Protein AF-A0A8H5W4U5-F1 (afdb_monomer)

Foldseek 3Di:
DDDDDPQPADDWLAEEFEPLQWFLNVLLVVVCVVVVHAYEYEYCDDRDDDPDDPHHYDHALQLDLVSLLVVLVVCCVPRNAGQEYELDDAAFDLAAPVGDDPVNLSSRLSNLAVSLVSNCVSHVVVCLVVLGHEYEYEAAVLLVFPDGSGPSVSVSSVNNVVVQVVVCCCCVPPSVSLNYYYAYEHAYAEPIPNCVVVVVVVVDDWHHYSNQSSVVVVCVVPDSDSDPDDDRYHYDDIPDDDDDGDDDDPDLQQDQLQVCLVPPLDRDPAAYQDQNHLYHAAAFDDDPFWFWDDALAPDTDTHRFARHAHAGCGPPQSPQWLFADDCFFGDGPRDTDRPRVGGHGDTDGFHWGAGSVLCNQAVHPVLLCCLQPVDDAPVVNVCQQCDHHHDPHRHNQLSVLCNRPYPPSRRPRSSVSRVCSSNNVSNVVQSLQSSCVVPVVQCQVDFVGVFWDAPDDVCPDPPGDIDTQQDWDAPPPVPPGDTDRNSQVRDQVGRPHNDHDD

Mean predicted aligned error: 16.46 Å

Secondary structure (DSSP, 8-state):
-PPPPTTSPPPP--EEEETTTSHHHHHHHHHHHTTT--EEEEESS-----TT----EEE--TT-HHHHHHHHHHHHHHH---SEEEE---------TTT--HHHHHHHHIIIIIHHHHHHHHHHHHHHHTT-EEEEEE--GGGT-PPTT-HHHHHHHHHHHHHHHHHHHIIIIIS--TTEEEEEEEE-SBSSGGGHHHHHTT-----B-HHHHHHHHHHHHH------SS--EEEE------SS------------GGGGGGS-GGG-SSSSSSTTSS----SB----SPEEE-SSSSS-EEE---S-BSB--STTTTT-EE-S--SSEEETTTEEE-TT-TTS---EE-B----HHHHHHHSSHHHHHHHHHS--SHHHHHHHHH--TT-S---HHHHHHHHH-SBBTTBTTTGGGSTHHHHHHHHHHHHHHHHHHTSHIIIII-TTTS--SBSSGGG-SSS--B--TT-EE--TTTTTT--EEGGGGS-TTSTT------

InterPro domains:
  IPR002227 Tyrosinase copper-binding domain [PF00264] (256-437)
  IPR002347 Short-chain dehydrogenase/reductase SDR [PF00106] (14-198)
  IPR002347 Short-chain dehydrogenase/reductase SDR [PR00080] (80-91)
  IPR002347 Short-chain dehydrogenase/reductase SDR [PR00080] (133-141)
  IPR002347 Short-chain dehydrogenase/reductase SDR [PR00080] (153-172)
  IPR002347 Short-chain dehydrogenase/reductase SDR [PR00081] (14-31)
  IPR002347 Short-chain dehydrogenase/reductase SDR [PR00081] (80-91)
  IPR002347 Short-chain dehydrogenase/reductase SDR [PR00081] (127-143)
  IPR002347 Short-chain dehydrogenase/reductase SDR [PR00081] (153-172)
  IPR002347 Short-chain dehydrogenase/reductase SDR [PR00081] (178-195)
  IPR002347 Short-chain dehydrogenase/reductase SDR [PR00081] (203-223)
  IPR008922 Di-copper centre-containing domain superfamily [G3DSA:1.10.1280.10] (242-501)
  IPR008922 Di-copper centre-containing domain superfamily [SSF48056] (304-502)
  IPR036291 NAD(P)-binding domain superfamily [SSF51735] (15-225)

Radius of gyration: 28.15 Å; Cα contacts (8 Å, |Δi|>4): 932; chains: 1; bounding box: 60×48×85 Å

Nearest PDB structures (foldseek):
  4j3q-assembly1_B  TM=9.671E-01  e=1.160E-21  Aspergillus oryzae
  4j3r-assembly1_A  TM=9.581E-01  e=2.632E-21  Aspergillus oryzae
  8g93-assembly1_A  TM=8.991E-01  e=1.555E-18  Canis lupus familiaris
  9av5-assembly1_A  TM=8.736E-01  e=3.530E-18  Homo sapiens
  3s55-assembly2_F  TM=8.226E-01  e=2.390E-16  Mycobacteroides abscessus ATCC 19977

Solvent-accessible surface area (backbone atoms only — not comparable to full-atom values): 27359 Å² total; per-residue (Å²): 133,85,77,83,73,94,50,86,62,82,80,73,69,26,33,40,30,28,33,26,40,43,46,42,27,32,36,34,49,54,57,38,48,76,67,75,40,48,47,36,31,35,19,74,55,80,55,78,87,59,96,86,74,88,61,52,72,45,79,39,56,54,66,36,69,66,51,48,54,55,50,50,51,49,44,37,72,78,71,42,77,56,32,26,41,33,44,49,41,69,69,76,83,72,43,42,88,89,68,56,48,72,67,58,51,50,44,41,40,24,32,42,31,49,31,52,52,55,55,42,68,73,47,44,64,60,15,48,75,66,35,40,28,34,43,35,39,56,49,27,42,34,41,81,55,60,45,84,30,29,58,70,49,15,52,27,22,32,51,37,47,55,49,52,55,51,51,54,50,40,31,53,74,70,67,68,13,77,51,38,43,68,36,43,31,25,43,47,58,50,72,26,78,88,44,44,70,50,60,75,65,65,78,66,92,60,56,36,56,27,60,60,57,16,49,52,50,51,49,63,75,71,53,57,72,80,66,93,69,94,74,52,69,46,75,50,85,34,81,77,83,89,85,78,77,88,86,88,72,101,58,85,57,47,50,72,54,53,63,43,71,82,33,52,58,84,67,32,81,50,34,24,74,44,77,87,19,79,18,41,54,11,41,68,49,96,70,91,52,42,31,50,48,68,54,56,34,92,52,72,44,79,42,77,62,47,82,10,49,28,48,29,75,35,42,67,56,39,78,46,66,32,42,55,20,42,62,55,25,53,37,70,58,69,40,71,42,53,82,25,65,45,86,39,90,39,77,39,66,42,21,15,18,56,32,58,68,40,30,63,75,26,32,26,63,65,50,54,46,44,49,53,69,74,36,92,50,49,53,53,34,56,34,49,37,57,19,38,76,73,31,81,52,38,16,44,53,54,21,53,38,47,20,38,17,37,40,29,30,32,12,82,87,43,27,78,65,27,81,62,40,60,27,47,50,40,27,51,50,43,53,50,50,56,43,24,69,76,45,40,64,54,43,40,66,28,75,83,48,39,47,60,51,53,72,26,79,90,54,74,43,85,70,85,43,68,45,48,42,75,46,71,43,69,63,48,86,81,47,81,72,50,76,40,40,42,53,49,67,52,39,49,71,36,79,91,34,80,58,84,81,136

Organism: NCBI:txid1567544

pLDDT: mean 80.92, std 17.39, range [21.36, 98.69]

Sequence (502 aa):
MATPSTDGIPPLNFVVVTGGSSGIGAKIVQMLEAKNIKVIILDINPPPVKNGTRTPFYKVDLSDADAIASVAERIRSDHGHPTALVNNAGIAHGETILSVTPEKLQRLVSVNLEAPFLLTQQFLPDMIKNNHGHIVNIASLASFLTQAANVDYGATKVGLLAFHEGLKQELRHIYNAPGVRATVIHPTWVNTPMIEPILKAGTLGRYVEPKDVAGAVVRQLTSGNLASNFKRETTVPSSFNLKNATLVEFNAHARDWTKIEKETFEKSEVFNRSATSLCRKGAPLNYTDSDVIIINSQYPNIFPHCTGGGCVASRPFAYITVNLGPVGLALVGNKTDTSGAGCKYNPRCLKRDLTDEILYCYVNKTSFLTLLRDTDDIWWFQTIMSGPWGSRDIGIHPGAHNSLGGDPGRDFWVSPGEPAFWAHHANIDRVWWIWQMRDPEVRAANVSTAVNGPITMYDLYEPHKNATIFDLQNLGWVAEAQEVALGELMSTTEGMFCYIYE

Structure (mmCIF, N/CA/C/O backbone):
data_AF-A0A8H5W4U5-F1
#
_entry.id   AF-A0A8H5W4U5-F1
#
loop_
_atom_site.group_PDB
_atom_site.id
_atom_site.type_symbol
_atom_site.label_atom_id
_atom_site.label_alt_id
_atom_site.label_comp_id
_atom_site.label_asym_id
_atom_site.label_entity_id
_atom_site.label_seq_id
_atom_site.pdbx_PDB_ins_code
_atom_site.Cartn_x
_atom_site.Cartn_y
_atom_site.Cartn_z
_atom_site.occupancy
_atom_site.B_iso_or_equiv
_atom_site.auth_seq_id
_atom_site.auth_comp_id
_atom_site.auth_asym_id
_atom_site.auth_atom_id
_atom_site.pdbx_PDB_model_num
ATOM 1 N N . MET A 1 1 ? -30.115 17.615 31.855 1.00 31.06 1 MET A N 1
ATOM 2 C CA . MET A 1 1 ? -30.456 17.239 30.467 1.00 31.06 1 MET A CA 1
ATOM 3 C C . MET A 1 1 ? -29.261 17.609 29.613 1.00 31.06 1 MET A C 1
ATOM 5 O O . MET A 1 1 ? -28.898 18.777 29.604 1.00 31.06 1 MET A O 1
ATOM 9 N N . ALA A 1 2 ? -28.563 16.619 29.055 1.00 30.69 2 ALA A N 1
ATOM 10 C CA . ALA A 1 2 ? -27.363 16.858 28.259 1.00 30.69 2 ALA A CA 1
ATOM 11 C C . ALA A 1 2 ? -27.744 17.546 26.941 1.00 30.69 2 ALA A C 1
ATOM 13 O O . ALA A 1 2 ? -28.712 17.156 26.292 1.00 30.69 2 ALA A O 1
ATOM 14 N N . THR A 1 3 ? -27.003 18.592 26.589 1.00 28.06 3 THR A N 1
ATOM 15 C CA . THR A 1 3 ? -27.106 19.309 25.315 1.00 28.06 3 THR A CA 1
ATOM 16 C C . THR A 1 3 ? -26.840 18.360 24.138 1.00 28.06 3 THR A C 1
ATOM 18 O O . THR A 1 3 ? -25.909 17.558 24.238 1.00 28.06 3 THR A O 1
ATOM 21 N N . PRO A 1 4 ? -27.597 18.438 23.026 1.00 29.61 4 PRO A N 1
ATOM 22 C CA . PRO A 1 4 ? -27.354 17.599 21.854 1.00 29.61 4 PRO A CA 1
ATOM 23 C C . PRO A 1 4 ? -25.986 17.936 21.250 1.00 29.61 4 PRO A C 1
ATOM 25 O O . PRO A 1 4 ? -25.689 19.107 21.017 1.00 29.61 4 PRO A O 1
ATOM 28 N N . SER A 1 5 ? -25.143 16.929 21.013 1.00 36.44 5 SER A N 1
ATOM 29 C CA . SER A 1 5 ? -23.872 17.108 20.306 1.00 36.44 5 SER A CA 1
ATOM 30 C C . SER A 1 5 ? -24.128 17.449 18.839 1.00 36.44 5 SER A C 1
ATOM 32 O O . SER A 1 5 ? -24.914 16.779 18.171 1.00 36.44 5 SER A O 1
ATOM 34 N N . THR A 1 6 ? -23.430 18.459 18.335 1.00 34.09 6 THR A N 1
ATOM 35 C CA . THR A 1 6 ? -23.624 19.093 17.023 1.00 34.09 6 THR A CA 1
ATOM 36 C C . THR A 1 6 ? -23.208 18.261 15.800 1.00 34.09 6 THR A C 1
ATOM 38 O O . THR A 1 6 ? -23.363 18.752 14.690 1.00 34.09 6 THR A O 1
ATOM 41 N N . ASP A 1 7 ? -22.764 17.005 15.961 1.00 41.94 7 ASP A N 1
ATOM 42 C CA . ASP A 1 7 ? -22.097 16.240 14.884 1.00 41.94 7 ASP A CA 1
ATOM 43 C C . ASP A 1 7 ? -22.758 14.889 14.515 1.00 41.94 7 ASP A C 1
ATOM 45 O O . ASP A 1 7 ? -22.133 14.040 13.885 1.00 41.94 7 ASP A O 1
ATOM 49 N N . GLY A 1 8 ? -24.019 14.642 14.889 1.00 48.97 8 GLY A N 1
ATOM 50 C CA . GLY A 1 8 ? -24.817 13.528 14.334 1.00 48.97 8 GLY A CA 1
ATOM 51 C C . GLY A 1 8 ? -24.397 12.085 14.683 1.00 48.97 8 GLY A C 1
ATOM 52 O O . GLY A 1 8 ? -25.086 11.155 14.267 1.00 48.97 8 GLY A O 1
ATOM 53 N N . ILE A 1 9 ? -23.329 11.858 15.460 1.00 53.94 9 ILE A N 1
ATOM 54 C CA . ILE A 1 9 ? -22.965 10.523 15.974 1.00 53.94 9 ILE A CA 1
ATOM 55 C C . ILE A 1 9 ? -23.558 10.316 17.379 1.00 53.94 9 ILE A C 1
ATOM 57 O O . ILE A 1 9 ? -23.370 11.174 18.245 1.00 53.94 9 ILE A O 1
ATOM 61 N N . PRO A 1 10 ? -24.217 9.172 17.654 1.00 63.50 10 PRO A N 1
ATOM 62 C CA . PRO A 1 10 ? -24.601 8.802 19.013 1.00 63.50 10 PRO A CA 1
ATOM 63 C C . PRO A 1 10 ? -23.373 8.737 19.942 1.00 63.50 10 PRO A C 1
ATOM 65 O O . PRO A 1 10 ? -22.334 8.206 19.549 1.00 63.50 10 PRO A O 1
ATOM 68 N N . PRO A 1 11 ? -23.445 9.268 21.172 1.00 69.00 11 PRO A N 1
ATOM 69 C CA . PRO A 1 11 ? -22.299 9.301 22.077 1.00 69.00 11 PRO A CA 1
ATOM 70 C C . PRO A 1 11 ? -21.771 7.891 22.382 1.00 69.00 11 PRO A C 1
ATOM 72 O O . PRO A 1 11 ? -22.546 6.958 22.586 1.00 69.00 11 PRO A O 1
ATOM 75 N N . LEU A 1 12 ? -20.442 7.748 22.462 1.00 76.50 12 LEU A N 1
ATOM 76 C CA . LEU A 1 12 ? -19.809 6.498 22.887 1.00 76.50 12 LEU A CA 1
ATOM 77 C C . LEU A 1 12 ? -20.210 6.187 24.338 1.00 76.50 12 LEU A C 1
ATOM 79 O O . LEU A 1 12 ? -19.964 7.002 25.226 1.00 76.50 12 LEU A O 1
ATOM 83 N N . ASN A 1 13 ? -20.773 5.002 24.587 1.00 80.44 13 ASN A N 1
ATOM 84 C CA . ASN A 1 13 ? -21.072 4.526 25.939 1.00 80.44 13 ASN A CA 1
ATOM 85 C C . ASN A 1 13 ? -19.766 4.240 26.696 1.00 80.44 13 ASN A C 1
ATOM 87 O O . ASN A 1 13 ? -19.443 4.876 27.699 1.00 80.44 13 ASN A O 1
ATOM 91 N N . PHE A 1 14 ? -18.977 3.304 26.170 1.00 93.94 14 PHE A N 1
ATOM 92 C CA . PHE A 1 14 ? -17.601 3.062 26.588 1.00 93.94 14 PHE A CA 1
ATOM 93 C C . PHE A 1 14 ? -16.831 2.296 25.509 1.00 93.94 14 PHE A C 1
ATOM 95 O O . PHE A 1 14 ? -17.417 1.675 24.616 1.00 93.94 14 PHE A O 1
ATOM 102 N N . VAL A 1 15 ? -15.503 2.350 25.609 1.00 96.62 15 VAL A N 1
ATOM 103 C CA . VAL A 1 15 ? -14.563 1.720 24.675 1.00 96.62 15 VAL A CA 1
ATOM 104 C C . VAL A 1 15 ? -13.815 0.592 25.379 1.00 96.62 15 VAL A C 1
ATOM 106 O O . VAL A 1 15 ? -13.257 0.806 26.454 1.00 96.62 15 VAL A O 1
ATOM 109 N N . VAL A 1 16 ? -13.762 -0.595 24.777 1.00 98.31 16 VAL A N 1
ATOM 110 C CA . VAL A 1 16 ? -12.876 -1.682 25.227 1.00 98.31 16 VAL A CA 1
ATOM 111 C C . VAL A 1 16 ? -11.553 -1.572 24.477 1.00 98.31 16 VAL A C 1
ATOM 113 O O . VAL A 1 16 ? -11.552 -1.519 23.250 1.00 98.31 16 VAL A O 1
ATOM 116 N N . VAL A 1 17 ? -10.427 -1.541 25.191 1.00 98.19 17 VAL A N 1
ATOM 117 C CA . VAL A 1 17 ? -9.079 -1.468 24.603 1.00 98.19 17 VAL A CA 1
ATOM 118 C C . VAL A 1 17 ? -8.260 -2.666 25.065 1.00 98.19 17 VAL A C 1
ATOM 120 O O . VAL A 1 17 ? -8.012 -2.830 26.262 1.00 98.19 17 VAL A O 1
ATOM 123 N N . THR A 1 18 ? -7.809 -3.490 24.118 1.00 98.38 18 THR A N 1
ATOM 124 C CA . THR A 1 18 ? -6.876 -4.585 24.411 1.00 98.38 18 THR A CA 1
ATOM 125 C C . THR A 1 18 ? -5.431 -4.091 24.434 1.00 98.38 18 THR A C 1
ATOM 127 O O . THR A 1 18 ? -5.065 -3.181 23.691 1.00 98.38 18 THR A O 1
ATOM 130 N N . GLY A 1 19 ? -4.579 -4.659 25.289 1.00 96.12 19 GLY A N 1
ATOM 131 C CA . GLY A 1 19 ? -3.194 -4.199 25.439 1.00 96.12 19 GLY A CA 1
ATOM 132 C C . GLY A 1 19 ? -3.101 -2.781 26.023 1.00 96.12 19 GLY A C 1
ATOM 133 O O . GLY A 1 19 ? -2.188 -2.025 25.685 1.00 96.12 19 GLY A O 1
ATOM 134 N N . GLY A 1 20 ? -4.104 -2.365 26.806 1.00 94.38 20 GLY A N 1
ATOM 135 C CA . GLY A 1 20 ? -4.252 -0.990 27.292 1.00 94.38 20 GLY A CA 1
ATOM 136 C C . GLY A 1 20 ? -3.293 -0.598 28.420 1.00 94.38 20 GLY A C 1
ATOM 137 O O . GLY A 1 20 ? -3.292 0.562 28.829 1.00 94.38 20 GLY A O 1
ATOM 138 N N . SER A 1 21 ? -2.460 -1.517 28.914 1.00 93.44 21 SER A N 1
ATOM 139 C CA . SER A 1 21 ? -1.542 -1.251 30.029 1.00 93.44 21 SER A CA 1
ATOM 140 C C . SER A 1 21 ? -0.177 -0.717 29.593 1.00 93.44 21 SER A C 1
ATOM 142 O O . SER A 1 21 ? 0.584 -0.231 30.428 1.00 93.44 21 SER A O 1
ATOM 144 N N . SER A 1 22 ? 0.167 -0.764 28.301 1.00 92.44 22 SER A N 1
ATOM 145 C CA . SER A 1 22 ? 1.467 -0.286 27.810 1.00 92.44 22 SER A CA 1
ATOM 146 C C . SER A 1 22 ? 1.417 0.273 26.382 1.00 92.44 22 SER A C 1
ATOM 148 O O . SER A 1 22 ? 0.386 0.225 25.712 1.00 92.44 22 SER A O 1
ATOM 150 N N . GLY A 1 23 ? 2.537 0.847 25.925 1.00 92.56 23 GLY A N 1
ATOM 151 C CA . GLY A 1 23 ? 2.741 1.260 24.533 1.00 92.56 23 GLY A CA 1
ATOM 152 C C . GLY A 1 23 ? 1.630 2.152 23.966 1.00 92.56 23 GLY A C 1
ATOM 153 O O . GLY A 1 23 ? 1.260 3.166 24.563 1.00 92.56 23 GLY A O 1
ATOM 154 N N . ILE A 1 24 ? 1.123 1.770 22.790 1.00 91.81 24 ILE A N 1
ATOM 155 C CA . ILE A 1 24 ? 0.052 2.476 22.069 1.00 91.81 24 ILE A CA 1
ATOM 156 C C . ILE A 1 24 ? -1.255 2.433 22.873 1.00 91.81 24 ILE A C 1
ATOM 158 O O . ILE A 1 24 ? -1.878 3.475 23.076 1.00 91.81 24 ILE A O 1
ATOM 162 N N . GLY A 1 25 ? -1.629 1.261 23.396 1.00 94.50 25 GLY A N 1
ATOM 163 C CA . GLY A 1 25 ? -2.862 1.056 24.160 1.00 94.50 25 GLY A CA 1
ATOM 164 C C . GLY A 1 25 ? -2.977 1.985 25.365 1.00 94.50 25 GLY A C 1
ATOM 165 O O . GLY A 1 25 ? -3.985 2.671 25.518 1.00 94.50 25 GLY A O 1
ATOM 166 N N . ALA A 1 26 ? -1.910 2.114 26.158 1.00 93.81 26 ALA A N 1
ATOM 167 C CA . ALA A 1 26 ? -1.887 3.035 27.298 1.00 93.81 26 ALA A CA 1
ATOM 168 C C . ALA A 1 26 ? -2.084 4.504 26.889 1.00 93.81 26 ALA A C 1
ATOM 170 O O . ALA A 1 26 ? -2.689 5.281 27.631 1.00 93.81 26 ALA A O 1
ATOM 171 N N . LYS A 1 27 ? -1.592 4.909 25.711 1.00 93.94 27 LYS A N 1
ATOM 172 C CA . LYS A 1 27 ? -1.811 6.266 25.190 1.00 93.94 27 LYS A CA 1
ATOM 173 C C . LYS A 1 27 ? -3.226 6.470 24.667 1.00 93.94 27 LYS A C 1
ATOM 175 O O . LYS A 1 27 ? -3.774 7.546 24.891 1.00 93.94 27 LYS A O 1
ATOM 180 N N . ILE A 1 28 ? -3.834 5.452 24.055 1.00 93.50 28 ILE A N 1
ATOM 181 C CA . ILE A 1 28 ? -5.250 5.481 23.659 1.00 93.50 28 ILE A CA 1
ATOM 182 C C . ILE A 1 28 ? -6.127 5.682 24.897 1.00 93.50 28 ILE A C 1
ATOM 184 O O . ILE A 1 28 ? -6.942 6.600 24.916 1.00 93.50 28 ILE A O 1
ATOM 188 N N . VAL A 1 29 ? -5.905 4.882 25.947 1.00 94.38 29 VAL A N 1
ATOM 189 C CA . VAL A 1 29 ? -6.623 4.982 27.228 1.00 94.38 29 VAL A CA 1
ATOM 190 C C . VAL A 1 29 ? -6.511 6.400 27.800 1.00 94.38 29 VAL A C 1
ATOM 192 O O . VAL A 1 29 ? -7.529 7.057 27.997 1.00 94.38 29 VAL A O 1
ATOM 195 N N . GLN A 1 30 ? -5.285 6.919 27.957 1.00 92.31 30 GLN A N 1
ATOM 196 C CA . GLN A 1 30 ? -5.039 8.272 28.484 1.00 92.31 30 GLN A CA 1
ATOM 197 C C . GLN A 1 30 ? -5.755 9.366 27.674 1.00 92.31 30 GLN A C 1
ATOM 199 O O . GLN A 1 30 ? -6.298 10.313 28.241 1.00 92.31 30 GLN A O 1
ATOM 204 N N . MET A 1 31 ? -5.750 9.261 26.343 1.00 91.50 31 MET A N 1
ATOM 205 C CA . MET A 1 31 ? -6.365 10.258 25.462 1.00 91.50 31 MET A CA 1
ATOM 206 C C . MET A 1 31 ? -7.897 10.204 25.464 1.00 91.50 31 MET A C 1
ATOM 208 O O . MET A 1 31 ? -8.536 11.251 25.355 1.00 91.50 31 MET A O 1
ATOM 212 N N . LEU A 1 32 ? -8.493 9.014 25.580 1.00 91.56 32 LEU A N 1
ATOM 213 C CA . LEU A 1 32 ? -9.945 8.845 25.691 1.00 91.56 32 LEU A CA 1
ATOM 214 C C . LEU A 1 32 ? -10.458 9.316 27.059 1.00 91.56 32 LEU A C 1
ATOM 216 O O . LEU A 1 32 ? -11.450 10.043 27.122 1.00 91.56 32 LEU A O 1
ATOM 220 N N . GLU A 1 33 ? -9.740 9.000 28.138 1.00 90.56 33 GLU A N 1
ATOM 221 C CA . GLU A 1 33 ? -10.046 9.491 29.489 1.00 90.56 33 GLU A CA 1
ATOM 222 C C . GLU A 1 33 ? -10.005 11.019 29.565 1.00 90.56 33 GLU A C 1
ATOM 224 O O . GLU A 1 33 ? -10.916 11.635 30.114 1.00 90.56 33 GLU A O 1
ATOM 229 N N . ALA A 1 34 ? -9.000 11.650 28.945 1.00 90.19 34 ALA A N 1
ATOM 230 C CA . ALA A 1 34 ? -8.902 13.110 28.862 1.00 90.19 34 ALA A CA 1
ATOM 231 C C . ALA A 1 34 ? -10.088 13.760 28.117 1.00 90.19 34 ALA A C 1
ATOM 233 O O . ALA A 1 34 ? -10.311 14.963 28.240 1.00 90.19 34 ALA A O 1
ATOM 234 N N . LYS A 1 35 ? -10.858 12.972 27.355 1.00 88.50 35 LYS A N 1
ATOM 235 C CA . LYS A 1 35 ? -12.099 13.378 26.677 1.00 88.50 35 LYS A CA 1
ATOM 236 C C . LYS A 1 35 ? -13.368 12.958 27.435 1.00 88.50 35 LYS A C 1
ATOM 238 O O . LYS A 1 35 ? -14.455 13.065 26.877 1.00 88.50 35 LYS A O 1
ATOM 243 N N . ASN A 1 36 ? -13.248 12.504 28.687 1.00 88.94 36 ASN A N 1
ATOM 244 C CA . ASN A 1 36 ? -14.335 11.961 29.514 1.00 88.94 36 ASN A CA 1
ATOM 245 C C . ASN A 1 36 ? -15.046 10.740 28.899 1.00 88.94 36 ASN A C 1
ATOM 247 O O . ASN A 1 36 ? -16.207 10.476 29.207 1.00 88.94 36 ASN A O 1
ATOM 251 N N . ILE A 1 37 ? -14.359 9.982 28.040 1.00 90.19 37 ILE A N 1
ATOM 252 C CA . ILE A 1 37 ? -14.880 8.729 27.488 1.00 90.19 37 ILE A CA 1
ATOM 253 C C . ILE A 1 37 ? -14.493 7.599 28.442 1.00 90.19 37 ILE A C 1
ATOM 255 O O . ILE A 1 37 ? -13.321 7.442 28.785 1.00 90.19 37 ILE A O 1
ATOM 259 N N . LYS A 1 38 ? -15.473 6.797 28.871 1.00 93.12 38 LYS A N 1
ATOM 260 C CA . LYS A 1 38 ? -15.221 5.616 29.705 1.00 93.12 38 LYS A CA 1
ATOM 261 C C . LYS A 1 38 ? -14.452 4.568 28.895 1.00 93.12 38 LYS A C 1
ATOM 263 O O . LYS A 1 38 ? -14.857 4.215 27.787 1.00 93.12 38 LYS A O 1
ATOM 268 N N . VAL A 1 39 ? -13.371 4.043 29.464 1.00 94.50 39 VAL A N 1
ATOM 269 C CA . VAL A 1 39 ? -12.537 3.001 28.849 1.00 94.50 39 VAL A CA 1
ATOM 270 C C . VAL A 1 39 ? -12.511 1.769 29.748 1.00 94.50 39 VAL A C 1
ATOM 272 O O . VAL A 1 39 ? -12.516 1.900 30.968 1.00 94.50 39 VAL A O 1
ATOM 275 N N . ILE A 1 40 ? -12.498 0.579 29.158 1.00 96.88 40 ILE A N 1
ATOM 276 C CA . ILE A 1 40 ? -12.242 -0.688 29.847 1.00 96.88 40 ILE A CA 1
ATOM 277 C C . ILE A 1 40 ? -10.971 -1.290 29.266 1.00 96.88 40 ILE A C 1
ATOM 279 O O . ILE A 1 40 ? -10.857 -1.462 28.051 1.00 96.88 40 ILE A O 1
ATOM 283 N N . ILE A 1 41 ? -10.024 -1.620 30.138 1.00 97.25 41 ILE A N 1
ATOM 284 C CA . ILE A 1 41 ? -8.733 -2.185 29.755 1.00 97.25 41 ILE A CA 1
ATOM 285 C C . ILE A 1 41 ? -8.796 -3.708 29.844 1.00 97.25 41 ILE A C 1
ATOM 287 O O . ILE A 1 41 ? -9.098 -4.260 30.904 1.00 97.25 41 ILE A O 1
ATOM 291 N N . LEU A 1 42 ? -8.444 -4.369 28.743 1.00 97.94 42 LEU A N 1
ATOM 292 C CA . LEU A 1 42 ? -8.121 -5.792 28.696 1.00 97.94 42 LEU A CA 1
ATOM 293 C C . LEU A 1 42 ? -6.615 -5.950 28.501 1.00 97.94 42 LEU A C 1
ATOM 295 O O . LEU A 1 42 ? -6.077 -5.538 27.473 1.00 97.94 42 LEU A O 1
ATOM 299 N N . ASP A 1 43 ? -5.919 -6.528 29.470 1.00 96.69 43 ASP A N 1
ATOM 300 C CA . ASP A 1 43 ? -4.475 -6.761 29.371 1.00 96.69 43 ASP A CA 1
ATOM 301 C C . ASP A 1 43 ? -4.062 -7.912 30.298 1.00 96.69 43 ASP A C 1
ATOM 303 O O . ASP A 1 43 ? -4.748 -8.215 31.275 1.00 96.69 43 ASP A O 1
ATOM 307 N N . ILE A 1 44 ? -2.932 -8.555 30.017 1.00 95.31 44 ILE A N 1
ATOM 308 C CA . ILE A 1 44 ? -2.364 -9.578 30.902 1.00 95.31 44 ILE A CA 1
ATOM 309 C C . ILE A 1 44 ? -1.672 -8.938 32.115 1.00 95.31 44 ILE A C 1
ATOM 311 O O . ILE A 1 44 ? -1.622 -9.535 33.196 1.00 95.31 44 ILE A O 1
ATOM 315 N N . ASN A 1 45 ? -1.179 -7.708 31.950 1.00 92.94 45 ASN A N 1
ATOM 316 C CA . ASN A 1 45 ? -0.514 -6.926 32.982 1.00 92.94 45 ASN A CA 1
ATOM 317 C C . ASN A 1 45 ? -1.424 -5.790 33.468 1.00 92.94 45 ASN A C 1
ATOM 319 O O . ASN A 1 45 ? -2.095 -5.156 32.653 1.00 92.94 45 ASN A O 1
ATOM 323 N N . PRO A 1 46 ? -1.438 -5.473 34.773 1.00 90.94 46 PRO A N 1
ATOM 324 C CA . PRO A 1 46 ? -2.174 -4.312 35.262 1.00 90.94 46 PRO A CA 1
ATOM 325 C C . PRO A 1 46 ? -1.592 -3.008 34.681 1.00 90.94 46 PRO A C 1
ATOM 327 O O . PRO A 1 46 ? -0.374 -2.923 34.486 1.00 90.94 46 PRO A O 1
ATOM 330 N N . PRO A 1 47 ? -2.419 -1.978 34.424 1.00 87.56 47 PRO A N 1
ATOM 331 C CA . PRO A 1 47 ? -1.924 -0.682 33.974 1.00 87.56 47 PRO A CA 1
ATOM 332 C C . PRO A 1 47 ? -1.020 -0.058 35.050 1.00 87.56 47 PRO A C 1
ATOM 334 O O . PRO A 1 47 ? -1.307 -0.193 36.244 1.00 87.56 47 PRO A O 1
ATOM 337 N N . PRO A 1 48 ? 0.074 0.633 34.673 1.00 76.38 48 PRO A N 1
ATOM 338 C CA . PRO A 1 48 ? 0.967 1.269 35.632 1.00 76.38 48 PRO A CA 1
ATOM 339 C C . PRO A 1 48 ? 0.188 2.322 36.422 1.00 76.38 48 PRO A C 1
ATOM 341 O O . PRO A 1 48 ? -0.279 3.318 35.866 1.00 76.38 48 PRO A O 1
ATOM 344 N N . VAL A 1 49 ? 0.028 2.076 37.723 1.00 60.53 49 VAL A N 1
ATOM 345 C CA . VAL A 1 49 ? -0.786 2.900 38.620 1.00 60.53 49 VAL A CA 1
ATOM 346 C C . VAL A 1 49 ? -0.271 4.339 38.601 1.00 60.53 49 VAL A C 1
ATOM 348 O O . VAL A 1 49 ? 0.815 4.637 39.097 1.00 60.53 49 VAL A O 1
ATOM 351 N N . LYS A 1 50 ? -1.074 5.256 38.058 1.00 52.75 50 LYS A N 1
ATOM 352 C CA . LYS A 1 50 ? -0.988 6.682 38.375 1.00 52.75 50 LYS A CA 1
ATOM 353 C C . LYS A 1 50 ? -2.240 7.061 39.147 1.00 52.75 50 LYS A C 1
ATOM 355 O O . LYS A 1 50 ? -3.352 6.922 38.638 1.00 52.75 50 LYS A O 1
ATOM 360 N N . ASN A 1 51 ? -2.015 7.501 40.384 1.00 41.16 51 ASN A N 1
ATOM 361 C CA . ASN A 1 51 ? -2.992 8.053 41.319 1.00 41.16 51 ASN A CA 1
ATOM 362 C C . ASN A 1 51 ? -4.170 8.734 40.598 1.00 41.16 51 ASN A C 1
ATOM 364 O O . ASN A 1 51 ? -3.976 9.753 39.939 1.00 41.16 51 ASN A O 1
ATOM 368 N N . GLY A 1 52 ? -5.378 8.177 40.743 1.00 48.97 52 GLY A N 1
ATOM 369 C CA . GLY A 1 52 ? -6.634 8.834 40.357 1.00 48.97 52 GLY A CA 1
ATOM 370 C C . GLY A 1 52 ? -7.370 8.297 39.124 1.00 48.97 52 GLY A C 1
ATOM 371 O O . GLY A 1 52 ? -8.473 8.771 38.856 1.00 48.97 52 GLY A O 1
ATOM 372 N N . THR A 1 53 ? -6.842 7.311 38.391 1.00 52.94 53 THR A N 1
ATOM 373 C CA . THR A 1 53 ? -7.573 6.712 37.254 1.00 52.94 53 THR A CA 1
ATOM 374 C C . THR A 1 53 ? -8.625 5.703 37.739 1.00 52.94 53 THR A C 1
ATOM 376 O O . THR A 1 53 ? -8.325 4.751 38.453 1.00 52.94 53 THR A O 1
ATOM 379 N N . ARG A 1 54 ? -9.896 5.944 37.384 1.00 65.12 54 ARG A N 1
ATOM 380 C CA . ARG A 1 54 ? -11.087 5.135 37.738 1.00 65.12 54 ARG A CA 1
ATOM 381 C C . ARG A 1 54 ? -11.390 4.025 36.718 1.00 65.12 54 ARG A C 1
ATOM 383 O O . ARG A 1 54 ? -12.510 3.525 36.666 1.00 65.12 54 ARG A O 1
ATOM 390 N N . THR A 1 55 ? -10.428 3.687 35.874 1.00 82.62 55 THR A N 1
ATOM 391 C CA . THR A 1 55 ? -10.651 2.930 34.638 1.00 82.62 55 THR A CA 1
ATOM 392 C C . THR A 1 55 ? -10.715 1.436 34.928 1.00 82.62 55 THR A C 1
ATOM 394 O O . THR A 1 55 ? -9.729 0.883 35.419 1.00 82.62 55 THR A O 1
ATOM 397 N N . PRO A 1 56 ? -11.855 0.766 34.666 1.00 92.81 56 PRO A N 1
ATOM 398 C CA . PRO A 1 56 ? -11.979 -0.667 34.888 1.00 92.81 56 PRO A CA 1
ATOM 399 C C . PRO A 1 56 ? -10.914 -1.450 34.121 1.00 92.81 56 PRO A C 1
ATOM 401 O O . PRO A 1 56 ? -10.677 -1.221 32.933 1.00 92.81 56 PRO A O 1
ATOM 404 N N . PHE A 1 57 ? -10.291 -2.394 34.817 1.00 94.94 57 PHE A N 1
ATOM 405 C CA . PHE A 1 57 ? -9.272 -3.282 34.280 1.00 94.94 57 PHE A CA 1
ATOM 406 C C . PHE A 1 57 ? -9.697 -4.727 34.510 1.00 94.94 57 PHE A C 1
ATOM 408 O O . PHE A 1 57 ? -10.014 -5.111 35.637 1.00 94.94 57 PHE A O 1
ATOM 415 N N . TYR A 1 58 ? -9.636 -5.534 33.455 1.00 96.75 5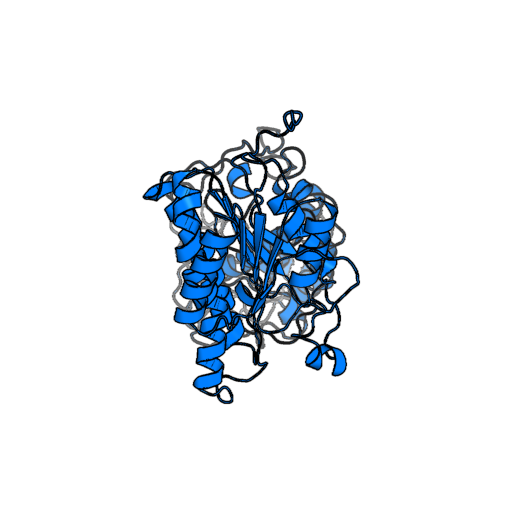8 TYR A N 1
ATOM 416 C CA . TYR A 1 58 ? -9.792 -6.975 33.552 1.00 96.75 58 TYR A CA 1
ATOM 417 C C . TYR A 1 58 ? -8.522 -7.652 33.055 1.00 96.75 58 TYR A C 1
ATOM 419 O O . TYR A 1 58 ? -8.118 -7.497 31.900 1.00 96.75 58 TYR A O 1
ATOM 427 N N . LYS A 1 59 ? -7.919 -8.449 33.939 1.00 96.88 59 LYS A N 1
ATOM 428 C CA . LYS A 1 59 ? -6.810 -9.319 33.570 1.00 96.88 59 LYS A CA 1
ATOM 429 C C . LYS A 1 59 ? -7.316 -10.427 32.646 1.00 96.88 59 LYS A C 1
ATOM 431 O O . LYS A 1 59 ? -8.213 -11.172 33.044 1.00 96.88 59 LYS A O 1
ATOM 436 N N . VAL A 1 60 ? -6.736 -10.543 31.454 1.00 97.44 60 VAL A N 1
ATOM 437 C CA . VAL A 1 60 ? -7.065 -11.591 30.474 1.00 97.44 60 VAL A CA 1
ATOM 438 C C . VAL A 1 60 ? -5.831 -11.952 29.645 1.00 97.44 60 VAL A C 1
ATOM 440 O O . VAL A 1 60 ? -5.088 -11.069 29.218 1.00 97.44 60 VAL A O 1
ATOM 443 N N . ASP A 1 61 ? -5.602 -13.249 29.428 1.00 97.69 61 ASP A N 1
ATOM 444 C CA . ASP A 1 61 ? -4.676 -13.725 28.399 1.00 97.69 61 ASP A CA 1
ATOM 445 C C . ASP A 1 61 ? -5.469 -13.923 27.105 1.00 97.69 61 ASP A C 1
ATOM 447 O O . ASP A 1 61 ? -6.382 -14.738 27.049 1.00 97.69 61 ASP A O 1
ATOM 451 N N . LEU A 1 62 ? -5.138 -13.153 26.070 1.00 97.88 62 LEU A N 1
ATOM 452 C CA . LEU A 1 62 ? -5.849 -13.202 24.792 1.00 97.88 62 LEU A CA 1
ATOM 453 C C . LEU A 1 62 ? -5.497 -14.429 23.942 1.00 97.88 62 LEU A C 1
ATOM 455 O O . LEU A 1 62 ? -6.079 -14.603 22.882 1.00 97.88 62 LEU A O 1
ATOM 459 N N . SER A 1 63 ? -4.572 -15.283 24.382 1.00 97.38 63 SER A N 1
ATOM 460 C CA . SER A 1 63 ? -4.379 -16.601 23.763 1.00 97.38 63 SER A CA 1
ATOM 461 C C . SER A 1 63 ? -5.368 -17.667 24.251 1.00 97.38 63 SER A C 1
ATOM 463 O O . SER A 1 63 ? -5.329 -18.788 23.759 1.00 97.38 63 SER A O 1
ATOM 465 N N . ASP A 1 64 ? -6.248 -17.331 25.199 1.00 97.62 64 ASP A N 1
ATOM 466 C CA . ASP A 1 64 ? -7.253 -18.231 25.763 1.00 97.62 64 ASP A CA 1
ATOM 467 C C . ASP A 1 64 ? -8.667 -17.779 25.349 1.00 97.62 64 ASP A C 1
ATOM 469 O O . ASP A 1 64 ? -9.180 -16.746 25.796 1.00 97.62 64 ASP A O 1
ATOM 473 N N . ALA A 1 65 ? -9.297 -18.559 24.469 1.00 95.94 65 ALA A N 1
ATOM 474 C CA . ALA A 1 65 ? -10.627 -18.275 23.937 1.00 95.94 65 ALA A CA 1
ATOM 475 C C . ALA A 1 65 ? -11.725 -18.289 25.019 1.00 95.94 65 ALA A C 1
ATOM 477 O O . ALA A 1 65 ? -12.632 -17.448 24.991 1.00 95.94 65 ALA A O 1
ATOM 478 N N . ASP A 1 66 ? -11.624 -19.181 26.008 1.00 97.75 66 ASP A N 1
ATOM 479 C CA . ASP A 1 66 ? -12.591 -19.283 27.106 1.00 97.75 66 ASP A CA 1
ATOM 480 C C . ASP A 1 66 ? -12.454 -18.088 28.057 1.00 97.75 66 ASP A C 1
ATOM 482 O O . ASP A 1 66 ? -13.453 -17.528 28.533 1.00 97.75 66 ASP A O 1
ATOM 486 N N . ALA A 1 67 ? -11.219 -17.629 28.287 1.00 97.88 67 ALA A N 1
ATOM 487 C CA . ALA A 1 67 ? -10.960 -16.408 29.043 1.00 97.88 67 ALA A CA 1
ATOM 488 C C . ALA A 1 67 ? -11.531 -15.164 28.338 1.00 97.88 67 ALA A C 1
ATOM 490 O O . ALA A 1 67 ? -12.084 -14.288 29.015 1.00 97.88 67 ALA A O 1
ATOM 491 N N . ILE A 1 68 ? -11.454 -15.093 27.000 1.00 98.56 68 ILE A N 1
ATOM 492 C CA . ILE A 1 68 ? -12.074 -14.025 26.193 1.00 98.56 68 ILE A CA 1
ATOM 493 C C . ILE A 1 68 ? -13.598 -14.026 26.358 1.00 98.56 68 ILE A C 1
ATOM 495 O O . ILE A 1 68 ? -14.188 -12.976 26.633 1.00 98.56 68 ILE A O 1
ATOM 499 N N . ALA A 1 69 ? -14.242 -15.187 26.230 1.00 98.00 69 ALA A N 1
ATOM 500 C CA . ALA A 1 69 ? -15.689 -15.303 26.396 1.00 98.00 69 ALA A CA 1
ATOM 501 C C . ALA A 1 69 ? -16.127 -14.893 27.814 1.00 98.00 69 ALA A C 1
ATOM 503 O O . ALA A 1 69 ? -17.015 -14.051 27.981 1.00 98.00 69 ALA A O 1
ATOM 504 N N . SER A 1 70 ? -15.428 -15.407 28.831 1.00 98.19 70 SER A N 1
ATOM 505 C CA . SER A 1 70 ? -15.709 -15.128 30.244 1.00 98.19 70 SER A CA 1
ATOM 506 C C . SER A 1 70 ? -15.532 -13.647 30.590 1.00 98.19 70 SER A C 1
ATOM 508 O O . SER A 1 70 ? -16.344 -13.061 31.309 1.00 98.19 70 SER A O 1
ATOM 510 N N . VAL A 1 71 ? -14.475 -12.989 30.091 1.00 98.31 71 VAL A N 1
ATOM 511 C CA . VAL A 1 71 ? -14.270 -11.558 30.365 1.00 98.31 71 VAL A CA 1
ATOM 512 C C . VAL A 1 71 ? -15.283 -10.684 29.633 1.00 98.31 71 VAL A C 1
ATOM 514 O O . VAL A 1 71 ? -15.747 -9.702 30.210 1.00 98.31 71 VAL A O 1
ATOM 517 N N . ALA A 1 72 ? -15.669 -11.048 28.409 1.00 98.25 72 ALA A N 1
ATOM 518 C CA . ALA A 1 72 ? -16.686 -10.318 27.667 1.00 98.25 72 ALA A CA 1
ATOM 519 C C . ALA A 1 72 ? -18.054 -10.385 28.359 1.00 98.25 72 ALA A C 1
ATOM 521 O O . ALA A 1 72 ? -18.746 -9.369 28.440 1.00 98.25 72 ALA A O 1
ATOM 522 N N . GLU A 1 73 ? -18.423 -11.541 28.916 1.00 98.06 73 GLU A N 1
ATOM 523 C CA . GLU A 1 73 ? -19.643 -11.687 29.714 1.00 98.06 73 GLU A CA 1
ATOM 524 C C . GLU A 1 73 ? -19.623 -10.808 30.967 1.00 98.06 73 GLU A C 1
ATOM 526 O O . GLU A 1 73 ? -20.573 -10.056 31.198 1.00 98.06 73 GLU A O 1
ATOM 531 N N . ARG A 1 74 ? -18.517 -10.816 31.723 1.00 98.00 74 ARG A N 1
ATOM 532 C CA . ARG A 1 74 ? -18.364 -9.932 32.891 1.00 98.00 74 ARG A CA 1
ATOM 533 C C . ARG A 1 74 ? -18.469 -8.457 32.517 1.00 98.00 74 ARG A C 1
ATOM 535 O O . ARG A 1 74 ? -19.193 -7.725 33.178 1.00 98.00 74 ARG A O 1
ATOM 542 N N . ILE A 1 75 ? -17.822 -8.025 31.430 1.00 97.88 75 ILE A N 1
ATOM 543 C CA . ILE A 1 75 ? -17.925 -6.639 30.943 1.00 97.88 75 ILE A CA 1
ATOM 544 C C . ILE A 1 75 ? -19.383 -6.274 30.644 1.00 97.88 75 ILE A C 1
ATOM 546 O O . ILE A 1 75 ? -19.836 -5.205 31.056 1.00 97.88 75 ILE A O 1
ATOM 550 N N . ARG A 1 76 ? -20.128 -7.161 29.970 1.00 96.81 76 ARG A N 1
ATOM 551 C CA . ARG A 1 76 ? -21.550 -6.936 29.676 1.00 96.81 76 ARG A CA 1
ATOM 552 C C . ARG A 1 76 ? -22.391 -6.825 30.946 1.00 96.81 76 ARG A C 1
ATOM 554 O O . ARG A 1 76 ? -23.223 -5.927 31.030 1.00 96.81 76 ARG A O 1
ATOM 561 N N . SER A 1 77 ? -22.141 -7.683 31.933 1.00 97.25 77 SER A N 1
ATOM 562 C CA . SER A 1 77 ? -22.824 -7.653 33.232 1.00 97.25 77 SER A CA 1
ATOM 563 C C . SER A 1 77 ? -22.523 -6.374 34.023 1.00 97.25 77 SER A C 1
ATOM 565 O O . SER A 1 77 ? -23.435 -5.715 34.518 1.00 97.25 77 SER A O 1
ATOM 567 N N . ASP A 1 78 ? -21.250 -5.991 34.119 1.00 96.56 78 ASP A N 1
ATOM 568 C CA . ASP A 1 78 ? -20.801 -4.902 34.993 1.00 96.56 78 ASP A CA 1
ATOM 569 C C . ASP A 1 78 ? -21.029 -3.511 34.379 1.00 96.56 78 ASP A C 1
ATOM 571 O O . ASP A 1 78 ? -21.103 -2.498 35.087 1.00 96.56 78 ASP A O 1
ATOM 575 N N . HIS A 1 79 ? -21.066 -3.423 33.047 1.00 94.94 79 HIS A N 1
ATOM 576 C CA . HIS A 1 79 ? -20.988 -2.148 32.333 1.00 94.94 79 HIS A CA 1
ATOM 577 C C . HIS A 1 79 ? -21.963 -1.997 31.161 1.00 94.94 79 HIS A C 1
ATOM 579 O O . HIS A 1 79 ? -22.108 -0.876 30.665 1.00 94.94 79 HIS A O 1
ATOM 585 N N . GLY A 1 80 ? -22.635 -3.066 30.732 1.00 95.38 80 GLY A N 1
ATOM 586 C CA . GLY A 1 80 ? -23.443 -3.091 29.514 1.00 95.38 80 GLY A CA 1
ATOM 587 C C . GLY A 1 80 ? -22.604 -3.341 28.258 1.00 95.38 80 GLY A C 1
ATOM 588 O O . GLY A 1 80 ? -21.509 -3.892 28.319 1.00 95.38 80 GLY A O 1
ATOM 589 N N . HIS A 1 81 ? -23.110 -2.943 27.093 1.00 96.12 81 HIS A N 1
ATOM 590 C CA . HIS A 1 81 ? -22.448 -3.214 25.815 1.00 96.12 81 HIS A CA 1
ATOM 591 C C . HIS A 1 81 ? -21.502 -2.076 25.390 1.00 96.12 81 HIS A C 1
ATOM 593 O O . HIS A 1 81 ? -21.872 -0.898 25.503 1.00 96.12 81 HIS A O 1
ATOM 599 N N . PRO A 1 82 ? -20.286 -2.398 24.903 1.00 96.62 82 PRO A N 1
ATOM 600 C CA . PRO A 1 82 ? -19.373 -1.392 24.378 1.00 96.62 82 PRO A CA 1
ATOM 601 C C . PRO A 1 82 ? -19.874 -0.840 23.046 1.00 96.62 82 PRO A C 1
ATOM 603 O O . PRO A 1 82 ? -20.378 -1.575 22.202 1.00 96.62 82 PRO A O 1
ATOM 606 N N . THR A 1 83 ? -19.632 0.448 22.813 1.00 94.94 83 THR A N 1
ATOM 607 C CA . THR A 1 83 ? -19.877 1.092 21.511 1.00 94.94 83 THR A CA 1
ATOM 608 C C . THR A 1 83 ? -18.616 1.154 20.656 1.00 94.94 83 THR A C 1
ATOM 610 O O . THR A 1 83 ? -18.679 1.540 19.493 1.00 94.94 83 THR A O 1
ATOM 613 N N . ALA A 1 84 ? -17.457 0.775 21.201 1.00 96.38 84 ALA A N 1
ATOM 614 C CA . ALA A 1 84 ? -16.254 0.564 20.411 1.00 96.38 84 ALA A CA 1
ATOM 615 C C . ALA A 1 84 ? -15.333 -0.504 21.013 1.00 96.38 84 ALA A C 1
ATOM 617 O O . ALA A 1 84 ? -15.211 -0.625 22.234 1.00 96.38 84 ALA A O 1
ATOM 618 N N . LEU A 1 85 ? -14.653 -1.235 20.134 1.00 98.44 85 LEU A N 1
ATOM 619 C CA . LEU A 1 85 ? -13.609 -2.202 20.457 1.00 98.44 85 LEU A CA 1
ATOM 620 C C . LEU A 1 85 ? -12.325 -1.786 19.742 1.00 98.44 85 LEU A C 1
ATOM 622 O O . LEU A 1 85 ? -12.323 -1.620 18.526 1.00 98.44 85 LEU A O 1
ATOM 626 N N . VAL A 1 86 ? -11.230 -1.657 20.485 1.00 98.12 86 VAL A N 1
ATOM 627 C CA . VAL A 1 86 ? -9.891 -1.426 19.941 1.00 98.12 86 VAL A CA 1
ATOM 628 C C . VAL A 1 86 ? -9.051 -2.683 20.147 1.00 98.12 86 VAL A C 1
ATOM 630 O O . VAL A 1 86 ? -8.534 -2.932 21.240 1.00 98.12 86 VAL A O 1
ATOM 633 N N . ASN A 1 87 ? -8.894 -3.453 19.072 1.00 98.38 87 ASN A N 1
ATOM 634 C CA . ASN A 1 87 ? -7.991 -4.593 18.982 1.00 98.38 87 ASN A CA 1
ATOM 635 C C . ASN A 1 87 ? -6.552 -4.083 18.800 1.00 98.38 87 ASN A C 1
ATOM 637 O O . ASN A 1 87 ? -6.065 -3.937 17.678 1.00 98.38 87 ASN A O 1
ATOM 641 N N . ASN A 1 88 ? -5.896 -3.750 19.915 1.00 97.00 88 ASN A N 1
ATOM 642 C CA . ASN A 1 88 ? -4.542 -3.189 19.958 1.00 97.00 88 ASN A CA 1
ATOM 643 C C . ASN A 1 88 ? -3.478 -4.170 20.480 1.00 97.00 88 ASN A C 1
ATOM 645 O O . ASN A 1 88 ? -2.309 -4.030 20.124 1.00 97.00 88 ASN A O 1
ATOM 649 N N . ALA A 1 89 ? -3.852 -5.139 21.318 1.00 96.38 89 ALA A N 1
ATOM 650 C CA . ALA A 1 89 ? -2.910 -6.127 21.832 1.00 96.38 89 ALA A CA 1
ATOM 651 C C . ALA A 1 89 ? -2.177 -6.852 20.693 1.00 96.38 89 ALA A C 1
ATOM 653 O O . ALA A 1 89 ? -2.766 -7.206 19.673 1.00 96.38 89 ALA A O 1
ATOM 654 N N . GLY A 1 90 ? -0.881 -7.083 20.887 1.00 94.25 90 GLY A N 1
ATOM 655 C CA . GLY A 1 90 ? -0.074 -7.847 19.954 1.00 94.25 90 GLY A CA 1
ATOM 656 C C . GLY A 1 90 ? 1.267 -8.245 20.553 1.00 94.25 90 GLY A C 1
ATOM 657 O O . GLY A 1 90 ? 1.768 -7.586 21.467 1.00 94.25 90 GLY A O 1
ATOM 658 N N . ILE A 1 91 ? 1.846 -9.314 20.017 1.00 94.81 91 ILE A N 1
ATOM 659 C CA . ILE A 1 91 ? 3.179 -9.821 20.351 1.00 94.81 91 ILE A CA 1
ATOM 660 C C . ILE A 1 91 ? 3.997 -10.063 19.078 1.00 94.81 91 ILE A C 1
ATOM 662 O O . ILE A 1 91 ? 3.437 -10.278 18.003 1.00 94.81 91 ILE A O 1
ATOM 666 N N . ALA A 1 92 ? 5.321 -10.023 19.204 1.00 91.12 92 ALA A N 1
ATOM 667 C CA . ALA A 1 92 ? 6.277 -10.329 18.143 1.00 91.12 92 ALA A CA 1
ATOM 668 C C . ALA A 1 92 ? 7.507 -11.014 18.756 1.00 91.12 92 ALA A C 1
ATOM 670 O O . ALA A 1 92 ? 7.886 -10.683 19.882 1.00 91.12 92 ALA A O 1
ATOM 671 N N . HIS A 1 93 ? 8.124 -11.950 18.029 1.00 87.62 93 HIS A N 1
ATOM 672 C CA . HIS A 1 93 ? 9.283 -12.708 18.520 1.00 87.62 93 HIS A CA 1
ATOM 673 C C . HIS A 1 93 ? 10.608 -12.298 17.869 1.00 87.62 93 HIS A C 1
ATOM 675 O O . HIS A 1 93 ? 11.639 -12.352 18.534 1.00 87.62 93 HIS A O 1
ATOM 681 N N . GLY A 1 94 ? 10.599 -11.864 16.604 1.00 84.50 94 GLY A N 1
ATOM 682 C CA . GLY A 1 94 ? 11.834 -11.524 15.893 1.00 84.50 94 GLY A CA 1
ATOM 683 C C . GLY A 1 94 ? 12.691 -12.748 15.532 1.00 84.50 94 GLY A C 1
ATOM 684 O O . GLY A 1 94 ? 13.917 -12.649 15.527 1.00 84.50 94 GLY A O 1
ATOM 685 N N . GLU A 1 95 ? 12.075 -13.910 15.284 1.00 86.19 95 GLU A N 1
ATOM 686 C CA . GLU A 1 95 ? 12.751 -15.185 15.006 1.00 86.19 95 GLU A CA 1
ATOM 687 C C . GLU A 1 95 ? 12.544 -15.640 13.549 1.00 86.19 95 GLU A C 1
ATOM 689 O O . GLU A 1 95 ? 11.572 -15.281 12.8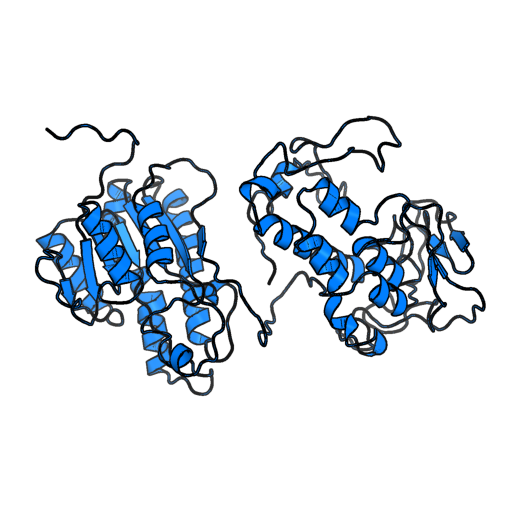84 1.00 86.19 95 GLU A O 1
ATOM 694 N N . THR A 1 96 ? 13.471 -16.443 13.014 1.00 88.69 96 THR A N 1
ATOM 695 C CA . THR A 1 96 ? 13.313 -17.022 11.667 1.00 88.69 96 THR A CA 1
ATOM 696 C C . THR A 1 96 ? 12.308 -18.173 11.665 1.00 88.69 96 THR A C 1
ATOM 698 O O . THR A 1 96 ? 12.049 -18.781 12.704 1.00 88.69 96 THR A O 1
ATOM 701 N N . ILE A 1 97 ? 11.817 -18.551 10.481 1.00 88.00 97 ILE A N 1
ATOM 702 C CA . ILE A 1 97 ? 10.890 -19.684 10.336 1.00 88.00 97 ILE A CA 1
ATOM 703 C C . ILE A 1 97 ? 11.473 -21.023 10.812 1.00 88.00 97 ILE A C 1
ATOM 705 O O . ILE A 1 97 ? 10.726 -21.912 11.195 1.00 88.00 97 ILE A O 1
ATOM 709 N N . LEU A 1 98 ? 12.803 -21.165 10.825 1.00 92.69 98 LEU A N 1
ATOM 710 C CA . LEU A 1 98 ? 13.476 -22.366 11.330 1.00 92.69 98 LEU A CA 1
ATOM 711 C C . LEU A 1 98 ? 13.703 -22.329 12.848 1.00 92.69 98 LEU A C 1
ATOM 713 O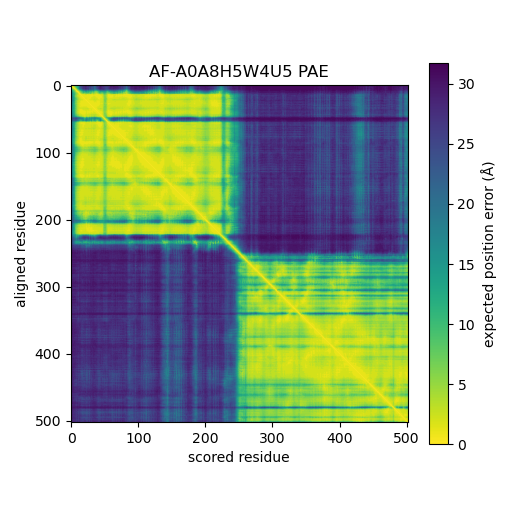 O . LEU A 1 98 ? 14.088 -23.337 13.431 1.00 92.69 98 LEU A O 1
ATOM 717 N N . SER A 1 99 ? 13.524 -21.167 13.480 1.00 92.38 99 SER A N 1
ATOM 718 C CA . SER A 1 99 ? 13.810 -20.943 14.902 1.00 92.38 99 SER A CA 1
ATOM 719 C C . SER A 1 99 ? 12.550 -20.823 15.758 1.00 92.38 99 SER A C 1
ATOM 721 O O . SER A 1 99 ? 12.608 -21.108 16.953 1.00 92.38 99 SER A O 1
ATOM 723 N N . VAL A 1 100 ? 11.427 -20.399 15.172 1.00 94.00 100 VAL A N 1
ATOM 724 C CA . VAL A 1 100 ? 10.153 -20.269 15.886 1.00 94.00 100 VAL A CA 1
ATOM 725 C C . VAL A 1 100 ? 9.621 -21.649 16.288 1.00 94.00 100 VAL A C 1
ATOM 727 O O . VAL A 1 100 ? 9.562 -22.568 15.472 1.00 94.00 100 VAL A O 1
ATOM 730 N N . THR A 1 101 ? 9.236 -21.813 17.556 1.00 96.00 101 THR A N 1
ATOM 731 C CA . THR A 1 101 ? 8.627 -23.066 18.032 1.00 96.00 101 THR A CA 1
ATOM 732 C C . THR A 1 101 ? 7.123 -23.087 17.740 1.00 96.00 101 THR A C 1
ATOM 734 O O . THR A 1 101 ? 6.510 -22.016 17.639 1.00 96.00 101 THR A O 1
ATOM 737 N N . PRO A 1 102 ? 6.488 -24.270 17.647 1.00 95.94 102 PRO A N 1
ATOM 738 C CA . PRO A 1 102 ? 5.041 -24.373 17.455 1.00 95.94 102 PRO A CA 1
ATOM 739 C C . PRO A 1 102 ? 4.227 -23.594 18.496 1.00 95.94 102 PRO A C 1
ATOM 741 O O . PRO A 1 102 ? 3.256 -22.931 18.144 1.00 95.94 102 PRO A O 1
ATOM 744 N N . GLU A 1 103 ? 4.649 -23.599 19.762 1.00 95.81 103 GLU A N 1
ATOM 745 C CA . GLU A 1 103 ? 3.948 -22.928 20.864 1.00 95.81 103 GLU A CA 1
ATOM 746 C C . GLU A 1 103 ? 4.016 -21.403 20.729 1.00 95.81 103 GLU A C 1
ATOM 748 O O . GLU A 1 103 ? 3.019 -20.710 20.944 1.00 95.81 103 GLU A O 1
ATOM 753 N N . LYS A 1 104 ? 5.182 -20.867 20.338 1.00 94.94 104 LYS A N 1
ATOM 754 C CA . LYS A 1 104 ? 5.344 -19.433 20.058 1.00 94.94 104 LYS A CA 1
ATOM 755 C C . LYS A 1 104 ? 4.490 -19.017 18.868 1.00 94.94 104 LYS A C 1
ATOM 757 O O . LYS A 1 104 ? 3.773 -18.022 18.962 1.00 94.94 104 LYS A O 1
ATOM 762 N N . LEU A 1 105 ? 4.533 -19.786 17.779 1.00 95.25 105 LEU A N 1
ATOM 763 C CA . LEU A 1 105 ? 3.729 -19.523 16.588 1.00 95.25 105 LEU A CA 1
ATOM 764 C C . LEU A 1 105 ? 2.235 -19.525 16.927 1.00 95.25 105 LEU A C 1
ATOM 766 O O . LEU A 1 105 ? 1.534 -18.567 16.606 1.00 95.25 105 LEU A O 1
ATOM 770 N N . GLN A 1 106 ? 1.763 -20.557 17.633 1.00 96.62 106 GLN A N 1
ATOM 771 C CA . GLN A 1 106 ? 0.368 -20.667 18.048 1.00 96.62 106 GLN A CA 1
ATOM 772 C C . GLN A 1 106 ? -0.041 -19.480 18.917 1.00 96.62 106 GLN A C 1
ATOM 774 O O . GLN A 1 106 ? -1.056 -18.845 18.635 1.00 96.62 106 GLN A O 1
ATOM 779 N N . ARG A 1 107 ? 0.758 -19.121 19.929 1.00 97.00 107 ARG A N 1
ATOM 780 C CA . ARG A 1 107 ? 0.458 -17.973 20.795 1.00 97.00 107 ARG A CA 1
ATOM 781 C C . ARG A 1 107 ? 0.412 -16.660 20.012 1.00 97.00 107 ARG A C 1
ATOM 783 O O . ARG A 1 107 ? -0.459 -15.835 20.276 1.00 97.00 107 ARG A O 1
A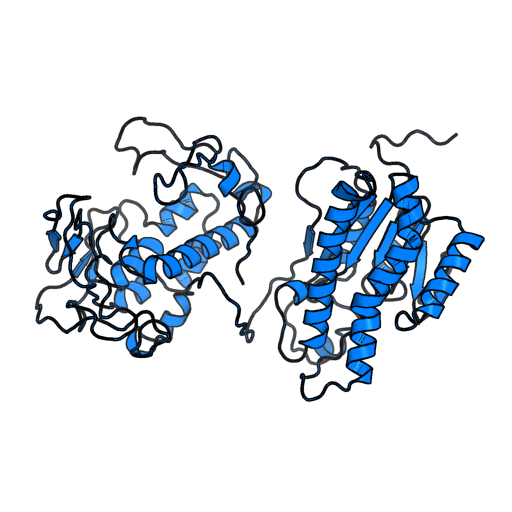TOM 790 N N . LEU A 1 108 ? 1.312 -16.465 19.047 1.00 96.62 108 LEU A N 1
ATOM 791 C CA . LEU A 1 108 ? 1.336 -15.271 18.199 1.00 96.62 108 LEU A CA 1
ATOM 792 C C . LEU A 1 108 ? 0.097 -15.176 17.308 1.00 96.62 108 LEU A C 1
ATOM 794 O O . LEU A 1 108 ? -0.522 -14.114 17.268 1.00 96.62 108 LEU A O 1
ATOM 798 N N . VAL A 1 109 ? -0.317 -16.273 16.672 1.00 97.81 109 VAL A N 1
ATOM 799 C CA . VAL A 1 109 ? -1.575 -16.331 15.907 1.00 97.81 109 VAL A CA 1
ATOM 800 C C . VAL A 1 109 ? -2.778 -16.079 16.818 1.00 97.81 109 VAL A C 1
ATOM 802 O O . VAL A 1 109 ? -3.628 -15.252 16.485 1.00 97.81 109 VAL A O 1
ATOM 805 N N . SER A 1 110 ? -2.806 -16.713 17.992 1.00 98.19 110 SER A N 1
ATOM 806 C CA . SER A 1 110 ? -3.916 -16.594 18.944 1.00 98.19 110 SER A CA 1
ATOM 807 C C . SER A 1 110 ? -4.103 -15.138 19.391 1.00 98.19 110 SER A C 1
ATOM 809 O O . SER A 1 110 ? -5.199 -14.592 19.341 1.00 98.19 110 SER A O 1
ATOM 811 N N . VAL A 1 111 ? -3.016 -14.454 19.766 1.00 97.94 111 VAL A N 1
ATOM 812 C CA . VAL A 1 111 ? -3.081 -13.069 20.263 1.00 97.94 111 VAL A CA 1
ATOM 813 C C . VAL A 1 111 ? -3.295 -12.054 19.137 1.00 97.94 111 VAL A C 1
ATOM 815 O O . VAL A 1 111 ? -4.111 -11.144 19.284 1.00 97.94 111 VAL A O 1
ATOM 818 N N . ASN A 1 112 ? -2.549 -12.157 18.033 1.00 97.88 112 ASN A N 1
ATOM 819 C CA . ASN A 1 112 ? -2.532 -11.109 17.008 1.00 97.88 112 ASN A CA 1
ATOM 820 C C . ASN A 1 112 ? -3.685 -11.212 16.009 1.00 97.88 112 ASN A C 1
ATOM 822 O O . ASN A 1 112 ? -3.998 -10.204 15.372 1.00 97.88 112 ASN A O 1
ATOM 826 N N . LEU A 1 113 ? -4.257 -12.407 15.833 1.00 97.88 113 LEU A N 1
ATOM 827 C CA . LEU A 1 113 ? -5.257 -12.685 14.808 1.00 97.88 113 LEU A CA 1
ATOM 828 C C . LEU A 1 113 ? -6.539 -13.269 15.402 1.00 97.88 113 LEU A C 1
ATOM 830 O O . LEU A 1 113 ? -7.587 -12.653 15.255 1.00 97.88 113 LEU A O 1
ATOM 834 N N . GLU A 1 114 ? -6.469 -14.396 16.108 1.00 98.44 114 GLU A N 1
ATOM 835 C CA . GLU A 1 114 ? -7.665 -15.088 16.612 1.00 98.44 114 GLU A CA 1
ATOM 836 C C . GLU A 1 114 ? -8.438 -14.254 17.645 1.00 98.44 114 GLU A C 1
ATOM 838 O O . GLU A 1 114 ? -9.653 -14.095 17.537 1.00 98.44 114 GLU A O 1
ATOM 843 N N . ALA A 1 115 ? -7.751 -13.636 18.607 1.00 98.62 115 ALA A N 1
ATOM 844 C CA . ALA A 1 115 ? -8.386 -12.813 19.631 1.00 98.62 115 ALA A CA 1
ATOM 845 C C . ALA A 1 115 ? -9.206 -11.640 19.057 1.00 98.62 115 ALA A C 1
ATOM 847 O O . ALA A 1 115 ? -10.336 -11.448 19.513 1.00 98.62 115 ALA A O 1
ATOM 848 N N . PRO A 1 116 ? -8.724 -10.874 18.053 1.00 98.62 116 PRO A N 1
ATOM 849 C CA . PRO A 1 116 ? -9.555 -9.924 17.315 1.00 98.62 116 PRO A CA 1
ATOM 850 C C . PRO A 1 116 ? -10.858 -10.505 16.750 1.00 98.62 116 PRO A C 1
ATOM 852 O O . PRO A 1 116 ? -11.897 -9.849 16.873 1.00 98.62 116 PRO A O 1
ATOM 855 N N . PHE A 1 117 ? -10.841 -11.719 16.180 1.00 98.44 117 PHE A N 1
ATOM 856 C CA . PHE A 1 117 ? -12.065 -12.394 15.725 1.00 98.44 117 PHE A CA 1
ATOM 857 C C . PHE A 1 117 ? -12.991 -12.678 16.907 1.00 98.44 117 PHE A C 1
ATOM 859 O O . PHE A 1 117 ? -14.149 -12.259 16.893 1.00 98.44 117 PHE A O 1
ATOM 866 N N . LEU A 1 118 ? -12.475 -13.337 17.946 1.00 98.69 118 LEU A N 1
ATOM 867 C CA . LEU A 1 118 ? -13.264 -13.777 19.098 1.00 98.69 118 LEU A CA 1
ATOM 868 C C . LEU A 1 118 ? -13.875 -12.596 19.864 1.00 98.69 118 LEU A C 1
ATOM 870 O O . LEU A 1 118 ? -15.066 -12.592 20.165 1.00 98.69 118 LEU A O 1
ATOM 874 N N . LEU A 1 119 ? -13.100 -11.544 20.134 1.00 98.69 119 LEU A N 1
ATOM 875 C CA . LEU A 1 119 ? -13.605 -10.332 20.788 1.00 98.69 119 LEU A CA 1
ATOM 876 C C . LEU A 1 119 ? -14.644 -9.612 19.928 1.00 98.69 119 LEU A C 1
ATOM 878 O O . LEU A 1 119 ? -15.637 -9.106 20.454 1.00 98.69 119 LEU A O 1
ATOM 882 N N . THR A 1 120 ? -14.450 -9.585 18.608 1.00 98.56 120 THR A N 1
ATOM 883 C CA . THR A 1 120 ? -15.450 -9.022 17.698 1.00 98.56 120 THR A CA 1
ATOM 884 C C . THR A 1 120 ? -16.734 -9.847 17.750 1.00 98.56 120 THR A C 1
ATOM 886 O O . THR A 1 120 ? -17.796 -9.269 17.943 1.00 98.56 120 THR A O 1
ATOM 889 N N . GLN A 1 121 ? -16.666 -11.181 17.714 1.00 98.38 121 GLN A N 1
ATOM 890 C CA . GLN A 1 121 ? -17.840 -12.050 17.883 1.00 98.38 121 GLN A CA 1
ATOM 891 C C . GLN A 1 121 ? -18.577 -11.799 19.211 1.00 98.38 121 GLN A C 1
ATOM 893 O O . GLN A 1 121 ? -19.805 -11.843 19.251 1.00 98.38 121 GLN A O 1
ATOM 898 N N . GLN A 1 122 ? -17.853 -11.478 20.290 1.00 98.44 122 GLN A N 1
ATOM 899 C CA . GLN A 1 122 ? -18.447 -11.192 21.601 1.00 98.44 122 GLN A CA 1
ATOM 900 C C . GLN A 1 122 ? -19.202 -9.856 21.685 1.00 98.44 122 GLN A C 1
ATOM 902 O O . GLN A 1 122 ? -20.148 -9.739 22.473 1.00 98.44 122 GLN A O 1
ATOM 907 N N . PHE A 1 123 ? -18.776 -8.835 20.937 1.00 98.25 123 PHE A N 1
ATOM 908 C CA . PHE A 1 123 ? -19.283 -7.464 21.093 1.00 98.25 123 PHE A CA 1
ATOM 909 C C . PHE A 1 123 ? -20.061 -6.933 19.883 1.00 98.25 123 PHE A C 1
ATOM 911 O O . PHE A 1 123 ? -20.933 -6.080 20.048 1.00 98.25 123 PHE A O 1
ATOM 918 N N . LEU A 1 124 ? -19.801 -7.454 18.684 1.00 98.19 124 LEU A N 1
ATOM 919 C CA . LEU A 1 124 ? -20.437 -7.030 17.438 1.00 98.19 124 LEU A CA 1
ATOM 920 C C . LEU A 1 124 ? -21.966 -7.222 17.395 1.00 98.19 124 LEU A C 1
ATOM 922 O O . LEU A 1 124 ? -22.623 -6.341 16.837 1.00 98.19 124 LEU A O 1
ATOM 926 N N . PRO A 1 125 ? -22.573 -8.282 17.976 1.00 98.25 125 PRO A N 1
ATOM 927 C CA . PRO A 1 125 ? -24.020 -8.488 17.871 1.00 98.25 125 PRO A CA 1
ATOM 928 C C . PRO A 1 125 ? -24.862 -7.305 18.367 1.00 98.25 125 PRO A C 1
ATOM 930 O O . PRO A 1 125 ? -25.848 -6.941 17.727 1.00 98.25 125 PRO A O 1
ATOM 933 N N . ASP A 1 126 ? -24.463 -6.663 19.471 1.00 97.44 126 ASP A N 1
ATOM 934 C CA . ASP A 1 126 ? -25.181 -5.493 19.992 1.00 97.44 126 ASP A CA 1
ATOM 935 C C . ASP A 1 126 ? -24.932 -4.238 19.137 1.00 97.44 126 ASP A C 1
ATOM 937 O O . ASP A 1 126 ? -25.858 -3.465 18.891 1.00 97.44 126 ASP A O 1
ATOM 941 N N . MET A 1 127 ? -23.723 -4.082 18.583 1.00 97.06 127 MET A N 1
ATOM 942 C CA . MET A 1 127 ? -23.428 -2.999 17.638 1.00 97.06 127 MET A CA 1
ATOM 943 C C . MET A 1 127 ? -24.292 -3.103 16.375 1.00 97.06 127 MET A C 1
ATOM 945 O O . MET A 1 127 ? -24.845 -2.099 15.930 1.00 97.06 127 MET A O 1
ATOM 949 N N . ILE A 1 128 ? -24.450 -4.314 15.822 1.00 97.75 128 ILE A N 1
ATOM 950 C CA . ILE A 1 128 ? -25.325 -4.590 14.670 1.00 97.75 128 ILE A CA 1
ATOM 951 C C . ILE A 1 128 ? -26.778 -4.285 15.027 1.00 97.75 128 ILE A C 1
ATOM 953 O O . ILE A 1 128 ? -27.440 -3.539 14.307 1.00 97.75 128 ILE A O 1
ATOM 957 N N . LYS A 1 129 ? -27.266 -4.820 16.155 1.00 97.06 129 LYS A N 1
ATOM 958 C CA . LYS A 1 129 ? -28.648 -4.622 16.614 1.00 97.06 129 LYS A CA 1
ATOM 959 C C . LYS A 1 129 ? -29.008 -3.141 16.739 1.00 97.06 129 LYS A C 1
ATOM 961 O O . LYS A 1 129 ? -30.116 -2.751 16.383 1.00 97.06 129 LYS A O 1
ATOM 966 N N . ASN A 1 130 ? -28.076 -2.328 17.232 1.00 94.25 130 ASN A N 1
ATOM 967 C CA . ASN A 1 130 ? -28.265 -0.890 17.409 1.00 94.25 130 ASN A CA 1
ATOM 968 C C . ASN A 1 130 ? -27.827 -0.064 16.187 1.00 94.25 130 ASN A C 1
ATOM 970 O O . ASN A 1 130 ? -27.930 1.161 16.219 1.00 94.25 130 ASN A O 1
ATOM 974 N N . ASN A 1 131 ? -27.324 -0.714 15.128 1.00 92.88 131 ASN A N 1
ATOM 975 C CA . ASN A 1 131 ? -26.691 -0.091 13.965 1.00 92.88 131 ASN A CA 1
ATOM 976 C C . ASN A 1 131 ? -25.698 1.023 14.361 1.00 92.88 131 ASN A C 1
ATOM 978 O O . ASN A 1 131 ? -25.643 2.092 13.752 1.00 92.88 131 ASN A O 1
ATOM 982 N N . HIS A 1 132 ? -24.955 0.794 15.442 1.00 91.81 132 HIS A N 1
ATOM 983 C CA . HIS A 1 132 ? -24.055 1.769 16.035 1.00 91.81 132 HIS A CA 1
ATOM 984 C C . HIS A 1 132 ? -22.910 1.055 16.744 1.00 91.81 132 HIS A C 1
ATOM 986 O O . HIS A 1 132 ? -23.109 0.300 17.693 1.00 91.81 132 HIS A O 1
ATOM 992 N N . GLY A 1 133 ? -21.690 1.329 16.297 1.00 93.12 133 GLY A N 1
ATOM 993 C CA . GLY A 1 133 ? -20.488 0.814 16.932 1.00 93.12 133 GLY A CA 1
ATOM 994 C C . GLY A 1 133 ? -19.226 1.187 16.167 1.00 93.12 133 GLY A C 1
ATOM 995 O O . GLY A 1 133 ? -19.296 1.785 15.090 1.00 93.12 133 GLY A O 1
ATOM 996 N N . HIS A 1 134 ? -18.061 0.836 16.709 1.00 93.75 134 HIS A N 1
ATOM 997 C CA . HIS A 1 134 ? -16.784 1.008 16.016 1.00 93.75 134 HIS A CA 1
ATOM 998 C C . HIS A 1 134 ? -15.775 -0.083 16.382 1.00 93.75 134 HIS A C 1
ATOM 1000 O O . HIS A 1 134 ? -15.334 -0.167 17.525 1.00 93.75 134 HIS A O 1
ATOM 1006 N N . ILE A 1 135 ? -15.364 -0.887 15.404 1.00 96.75 135 ILE A N 1
ATOM 1007 C CA . ILE A 1 135 ? -14.246 -1.828 15.543 1.00 96.75 135 ILE A CA 1
ATOM 1008 C C . ILE A 1 135 ? -12.967 -1.180 15.000 1.00 96.75 135 ILE A C 1
ATOM 1010 O O . ILE A 1 135 ? -12.906 -0.789 13.836 1.00 96.75 135 ILE A O 1
ATOM 1014 N N . VAL A 1 136 ? -11.937 -1.055 15.831 1.00 94.75 136 VAL A N 1
ATOM 1015 C CA . VAL A 1 136 ? -10.627 -0.521 15.444 1.00 94.75 136 VAL A CA 1
ATOM 1016 C C . VAL A 1 136 ? -9.586 -1.625 15.556 1.00 94.75 136 VAL A C 1
ATOM 1018 O O . VAL A 1 136 ? -9.352 -2.144 16.644 1.00 94.75 136 VAL A O 1
ATOM 1021 N N . ASN A 1 137 ? -8.925 -1.949 14.449 1.00 94.50 137 ASN A N 1
ATOM 1022 C CA . ASN A 1 137 ? -7.845 -2.930 14.413 1.00 94.50 137 ASN A CA 1
ATOM 1023 C C . ASN A 1 137 ? -6.492 -2.222 14.285 1.00 94.50 137 ASN A C 1
ATOM 1025 O O . ASN A 1 137 ? -6.283 -1.429 13.363 1.00 94.50 137 ASN A O 1
ATOM 1029 N N . ILE A 1 138 ? -5.559 -2.519 15.192 1.00 89.50 138 ILE A N 1
ATOM 1030 C CA . ILE A 1 138 ? -4.160 -2.098 15.061 1.00 89.50 138 ILE A CA 1
ATOM 1031 C C . ILE A 1 138 ? -3.400 -3.197 14.317 1.00 89.50 138 ILE A C 1
ATOM 1033 O O . ILE A 1 138 ? -2.913 -4.182 14.889 1.00 89.50 138 ILE A O 1
ATOM 1037 N N . ALA A 1 139 ? -3.329 -3.022 13.003 1.00 84.19 139 ALA A N 1
ATOM 1038 C CA . ALA A 1 139 ? -2.528 -3.845 12.121 1.00 84.19 139 ALA A CA 1
ATOM 1039 C C . ALA A 1 139 ? -1.061 -3.383 12.189 1.00 84.19 139 ALA A C 1
ATOM 1041 O O . ALA A 1 139 ? -0.535 -3.076 13.262 1.00 84.19 139 ALA A O 1
ATOM 1042 N N . SER A 1 140 ? -0.359 -3.373 11.064 1.00 77.62 140 SER A N 1
ATOM 1043 C CA . SER A 1 140 ? 1.006 -2.864 10.976 1.00 77.62 140 SER A CA 1
ATOM 1044 C C . SER A 1 140 ? 1.341 -2.554 9.522 1.00 77.62 140 SER A C 1
ATOM 1046 O O . SER A 1 140 ? 0.684 -3.067 8.619 1.00 77.62 140 SER A O 1
ATOM 1048 N N . LEU A 1 141 ? 2.408 -1.790 9.280 1.00 71.50 141 LEU A N 1
ATOM 1049 C CA . LEU A 1 141 ? 3.085 -1.812 7.980 1.00 71.50 141 LEU A CA 1
ATOM 1050 C C . LEU A 1 141 ? 3.466 -3.250 7.575 1.00 71.50 141 LEU A C 1
ATOM 1052 O O . LEU A 1 141 ? 3.502 -3.560 6.392 1.00 71.50 141 LEU A O 1
ATOM 1056 N N . ALA A 1 142 ? 3.674 -4.147 8.546 1.00 68.94 142 ALA A N 1
ATOM 1057 C CA . ALA A 1 142 ? 3.901 -5.567 8.289 1.00 68.94 142 ALA A CA 1
ATOM 1058 C C . ALA A 1 142 ? 2.724 -6.294 7.606 1.00 68.94 142 ALA A C 1
ATOM 1060 O O . ALA A 1 142 ? 2.916 -7.411 7.144 1.00 68.94 142 ALA A O 1
ATOM 1061 N N . SER A 1 143 ? 1.537 -5.678 7.513 1.00 64.69 143 SER A N 1
ATOM 1062 C CA . SER A 1 143 ? 0.440 -6.158 6.655 1.00 64.69 143 SER A CA 1
ATOM 1063 C C . SER A 1 143 ? 0.732 -6.009 5.160 1.00 64.69 143 SER A C 1
ATOM 1065 O O . SER A 1 143 ? 0.056 -6.636 4.362 1.00 64.69 143 SER A O 1
ATOM 1067 N N . PHE A 1 144 ? 1.698 -5.168 4.790 1.00 59.91 144 PHE A N 1
ATOM 1068 C CA . PHE A 1 144 ? 2.080 -4.917 3.399 1.00 59.91 144 PHE A CA 1
ATOM 1069 C C . PHE A 1 144 ? 3.527 -5.338 3.135 1.00 59.91 144 PHE A C 1
ATOM 1071 O O . PHE A 1 144 ? 3.848 -5.806 2.060 1.00 59.91 144 PHE A O 1
ATOM 1078 N N . LEU A 1 145 ? 4.416 -5.196 4.126 1.00 58.91 145 LEU A N 1
ATOM 1079 C CA . LEU A 1 145 ? 5.845 -5.474 3.970 1.00 58.91 145 LEU A CA 1
ATOM 1080 C C . LEU A 1 145 ? 6.373 -6.313 5.133 1.00 58.91 145 LEU A C 1
ATOM 1082 O O . LEU A 1 145 ? 6.610 -5.808 6.235 1.00 58.91 145 LEU A O 1
ATOM 1086 N N . THR A 1 146 ? 6.617 -7.598 4.880 1.00 66.06 146 THR A N 1
ATOM 1087 C CA . THR A 1 146 ? 7.150 -8.514 5.897 1.00 66.06 146 THR A CA 1
ATOM 1088 C C . THR A 1 146 ? 8.679 -8.545 5.870 1.00 66.06 146 THR A C 1
ATOM 1090 O O . THR A 1 146 ? 9.302 -8.792 4.841 1.00 66.06 146 THR A O 1
ATOM 1093 N N . GLN A 1 147 ? 9.306 -8.300 7.022 1.00 62.84 147 GLN A N 1
ATOM 1094 C CA . GLN A 1 147 ? 10.765 -8.307 7.167 1.00 62.84 147 GLN A CA 1
ATOM 1095 C C . GLN A 1 147 ? 11.293 -9.696 7.547 1.00 62.84 147 GLN A C 1
ATOM 1097 O O . GLN A 1 147 ? 10.592 -10.492 8.179 1.00 62.84 147 GLN A O 1
ATOM 1102 N N . ALA A 1 148 ? 12.561 -9.968 7.220 1.00 69.75 148 ALA A N 1
ATOM 1103 C CA . ALA A 1 148 ? 13.250 -11.166 7.693 1.00 69.75 148 ALA A CA 1
ATOM 1104 C C . ALA A 1 148 ? 13.169 -11.268 9.227 1.00 69.75 148 ALA A C 1
ATOM 1106 O O . ALA A 1 148 ? 13.252 -10.260 9.929 1.00 69.75 148 ALA A O 1
ATOM 1107 N N . ALA A 1 149 ? 12.992 -12.495 9.724 1.00 78.31 149 ALA A N 1
ATOM 1108 C CA . ALA A 1 149 ? 12.738 -12.797 11.135 1.00 78.31 149 ALA A CA 1
ATOM 1109 C C . ALA A 1 149 ? 11.426 -12.214 11.719 1.00 78.31 149 ALA A C 1
ATOM 1111 O O . ALA A 1 149 ? 11.269 -12.151 12.930 1.00 78.31 149 ALA A O 1
ATOM 1112 N N . ASN A 1 150 ? 10.470 -11.806 10.877 1.00 80.75 150 ASN A N 1
ATOM 1113 C CA . ASN A 1 150 ? 9.114 -11.407 11.285 1.00 80.75 150 ASN A CA 1
ATOM 1114 C C . ASN A 1 150 ? 8.033 -12.079 10.418 1.00 80.75 150 ASN A C 1
ATOM 1116 O O . ASN A 1 150 ? 6.961 -11.513 10.222 1.00 80.75 150 ASN A O 1
ATOM 1120 N N . VAL A 1 151 ? 8.321 -13.258 9.856 1.00 83.62 151 VAL A N 1
ATOM 1121 C CA . VAL A 1 151 ? 7.420 -13.945 8.910 1.00 83.62 151 VAL A CA 1
ATOM 1122 C C . VAL A 1 151 ? 6.081 -14.290 9.564 1.00 83.62 151 VAL A C 1
ATOM 1124 O O . VAL A 1 151 ? 5.025 -14.021 9.000 1.00 83.62 151 VAL A O 1
ATOM 1127 N N . ASP A 1 152 ? 6.128 -14.829 10.779 1.00 91.81 152 ASP A N 1
ATOM 1128 C CA . ASP A 1 152 ? 4.961 -15.169 11.593 1.00 91.81 152 ASP A CA 1
ATOM 1129 C C . ASP A 1 152 ? 4.155 -13.916 11.985 1.00 91.81 152 ASP A C 1
ATOM 1131 O O . ASP A 1 152 ? 2.939 -13.861 11.790 1.00 91.81 152 ASP A O 1
ATOM 1135 N N . TYR A 1 153 ? 4.833 -12.865 12.454 1.00 90.38 153 TYR A N 1
ATOM 1136 C CA . TYR A 1 153 ? 4.216 -11.580 12.781 1.00 90.38 153 TYR A CA 1
ATOM 1137 C C . TYR A 1 153 ? 3.527 -10.946 11.565 1.00 90.38 153 TYR A C 1
ATOM 1139 O O . TYR A 1 153 ? 2.348 -10.597 11.650 1.00 90.38 153 TYR A O 1
ATOM 1147 N N . GLY A 1 154 ? 4.231 -10.836 10.433 1.00 83.06 154 GLY A N 1
ATOM 1148 C CA . GLY A 1 154 ? 3.696 -10.303 9.179 1.00 83.06 154 GLY A CA 1
ATOM 1149 C C . GLY A 1 154 ? 2.453 -11.062 8.728 1.00 83.06 154 GLY A C 1
ATOM 1150 O O . GLY A 1 154 ? 1.407 -10.446 8.532 1.00 83.06 154 GLY A O 1
ATOM 1151 N N . ALA A 1 155 ? 2.509 -12.399 8.718 1.00 87.75 155 ALA A N 1
ATOM 1152 C CA . ALA A 1 155 ? 1.363 -13.245 8.383 1.00 87.75 155 ALA A CA 1
ATOM 1153 C C . ALA A 1 155 ? 0.129 -12.943 9.255 1.00 87.75 155 ALA A C 1
ATOM 1155 O O . ALA A 1 155 ? -0.976 -12.800 8.731 1.00 87.75 155 ALA A O 1
ATOM 1156 N N . THR A 1 156 ? 0.297 -12.754 10.572 1.00 95.50 156 THR A N 1
ATOM 1157 C CA . THR A 1 156 ? -0.841 -12.376 11.435 1.00 95.50 156 THR A CA 1
ATOM 1158 C C . THR A 1 156 ? -1.399 -10.988 11.138 1.00 95.50 156 THR A C 1
ATOM 1160 O O . THR A 1 156 ? -2.604 -10.775 11.263 1.00 95.50 156 THR A O 1
ATOM 1163 N N . LYS A 1 157 ? -0.557 -10.033 10.727 1.00 89.50 157 LYS A N 1
ATOM 1164 C CA . LYS A 1 157 ? -0.987 -8.666 10.409 1.00 89.50 157 LYS A CA 1
ATOM 1165 C C . LYS A 1 157 ? -1.640 -8.562 9.031 1.00 89.50 157 LYS A C 1
ATOM 1167 O O . LYS A 1 157 ? -2.562 -7.758 8.888 1.00 89.50 157 LYS A O 1
ATOM 1172 N N . VAL A 1 158 ? -1.238 -9.386 8.064 1.00 84.19 158 VAL A N 1
ATOM 1173 C CA . VAL A 1 158 ? -1.972 -9.589 6.800 1.00 84.19 158 VAL A CA 1
ATOM 1174 C C . VAL A 1 158 ? -3.335 -10.223 7.088 1.00 84.19 158 VAL A C 1
ATOM 1176 O O . VAL A 1 158 ? -4.361 -9.692 6.672 1.00 84.19 158 VAL A O 1
ATOM 1179 N N . GLY A 1 159 ? -3.376 -11.295 7.888 1.00 89.38 159 GLY A N 1
ATOM 1180 C CA . GLY A 1 159 ? -4.634 -11.935 8.285 1.00 89.38 159 GLY A CA 1
ATOM 1181 C C . GLY A 1 159 ? -5.599 -10.973 8.987 1.00 89.38 159 GLY A C 1
ATOM 1182 O O . GLY A 1 159 ? -6.801 -11.006 8.735 1.00 89.38 159 GLY A O 1
ATOM 1183 N N . LEU A 1 160 ? -5.081 -10.069 9.826 1.00 93.12 160 LEU A N 1
ATOM 1184 C CA . LEU A 1 160 ? -5.896 -9.069 10.520 1.00 93.12 160 LEU A CA 1
ATOM 1185 C C . LEU A 1 160 ? -6.448 -7.992 9.568 1.00 93.12 160 LEU A C 1
ATOM 1187 O O . LEU A 1 160 ? -7.544 -7.478 9.801 1.00 93.12 160 LEU A O 1
ATOM 1191 N N . LEU A 1 161 ? -5.709 -7.653 8.505 1.00 84.44 161 LEU A N 1
ATOM 1192 C CA . LEU A 1 161 ? -6.188 -6.769 7.440 1.00 84.44 161 LEU A CA 1
ATOM 1193 C C . LEU A 1 161 ? -7.305 -7.448 6.633 1.00 84.44 161 LEU A C 1
ATOM 1195 O O . LEU A 1 161 ? -8.384 -6.876 6.502 1.00 84.44 161 LEU A O 1
ATOM 1199 N N . ALA A 1 162 ? -7.108 -8.700 6.215 1.00 80.38 162 ALA A N 1
ATOM 1200 C CA . ALA A 1 162 ? -8.142 -9.469 5.519 1.00 80.38 162 ALA A CA 1
ATOM 1201 C C . ALA A 1 162 ? -9.417 -9.630 6.374 1.00 80.38 162 ALA A C 1
ATOM 1203 O O . ALA A 1 162 ? -10.533 -9.450 5.886 1.00 80.38 162 ALA A O 1
ATOM 1204 N N . PHE A 1 163 ? -9.267 -9.887 7.680 1.00 92.88 163 PHE A N 1
ATOM 1205 C CA . PHE A 1 163 ? -10.379 -9.871 8.637 1.00 92.88 163 PHE A CA 1
ATOM 1206 C C . PHE A 1 163 ? -11.124 -8.533 8.642 1.00 92.88 163 PHE A C 1
ATOM 1208 O O . PHE A 1 163 ? -12.353 -8.500 8.630 1.00 92.88 163 PHE A O 1
ATOM 1215 N N . HIS A 1 164 ? -10.388 -7.421 8.672 1.00 88.44 164 HIS A N 1
ATOM 1216 C CA . HIS A 1 164 ? -10.968 -6.085 8.680 1.00 88.44 164 HIS A CA 1
ATOM 1217 C C . HIS A 1 164 ? -11.793 -5.799 7.415 1.00 88.44 164 HIS A C 1
ATOM 1219 O O . HIS A 1 164 ? -12.907 -5.274 7.508 1.00 88.44 164 HIS A O 1
ATOM 1225 N N . GLU A 1 165 ? -11.257 -6.143 6.245 1.00 76.81 165 GLU A N 1
ATOM 1226 C CA . GLU A 1 165 ? -11.931 -5.988 4.955 1.00 76.81 165 GLU A CA 1
ATOM 1227 C C . GLU A 1 165 ? -13.198 -6.838 4.888 1.00 76.81 165 GLU A C 1
ATOM 1229 O O . GLU A 1 165 ? -14.276 -6.307 4.607 1.00 76.81 165 GLU A O 1
ATOM 1234 N N . GLY A 1 166 ? -13.087 -8.125 5.235 1.00 78.69 166 GLY A N 1
ATOM 1235 C CA . GLY A 1 166 ? -14.216 -9.050 5.299 1.00 78.69 166 GLY A CA 1
ATOM 1236 C C . GLY A 1 166 ? -15.318 -8.536 6.222 1.00 78.69 166 GLY A C 1
ATOM 1237 O O . GLY A 1 166 ? -16.461 -8.395 5.794 1.00 78.69 166 GLY A O 1
ATOM 1238 N N . LEU A 1 167 ? -14.969 -8.126 7.447 1.00 91.88 167 LEU A N 1
ATOM 1239 C CA . LEU A 1 167 ? -15.926 -7.577 8.410 1.00 91.88 167 LEU A CA 1
ATOM 1240 C C . LEU A 1 167 ? -16.681 -6.361 7.854 1.00 91.88 167 LEU A C 1
ATOM 1242 O O . LEU A 1 167 ? -17.891 -6.254 8.040 1.00 91.88 167 LEU A O 1
ATOM 1246 N N . LYS A 1 168 ? -16.007 -5.443 7.147 1.00 84.00 168 LYS A N 1
ATOM 1247 C CA . LYS A 1 168 ? -16.681 -4.298 6.505 1.00 84.00 168 LYS A CA 1
ATOM 1248 C C . LYS A 1 168 ? -17.698 -4.745 5.459 1.00 84.00 168 LYS A C 1
ATOM 1250 O O . LYS A 1 168 ? -18.781 -4.158 5.391 1.00 84.00 168 LYS A O 1
ATOM 1255 N N . GLN A 1 169 ? -17.355 -5.754 4.659 1.00 76.88 169 GLN A N 1
ATOM 1256 C CA . GLN A 1 169 ? -18.270 -6.312 3.666 1.00 76.88 169 GLN A CA 1
ATOM 1257 C C . GLN A 1 169 ? -19.476 -6.962 4.346 1.00 76.88 169 GLN A C 1
ATOM 1259 O O . GLN A 1 169 ? -20.609 -6.679 3.959 1.00 76.88 169 GLN A O 1
ATOM 1264 N N . GLU A 1 170 ? -19.267 -7.743 5.410 1.00 91.25 170 GLU A N 1
ATOM 1265 C CA . GLU A 1 170 ? -20.368 -8.357 6.156 1.00 91.25 170 GLU A CA 1
ATOM 1266 C C . GLU A 1 170 ? -21.287 -7.306 6.793 1.00 91.25 170 GLU A C 1
ATOM 1268 O O . GLU A 1 170 ? -22.506 -7.376 6.638 1.00 91.25 170 GLU A O 1
ATOM 1273 N N . LEU A 1 171 ? -20.727 -6.284 7.451 1.00 87.25 171 LEU A N 1
ATOM 1274 C CA . LEU A 1 171 ? -21.500 -5.197 8.066 1.00 87.25 171 LEU A CA 1
ATOM 1275 C C . LEU A 1 171 ? -22.407 -4.492 7.056 1.00 87.25 171 LEU A C 1
ATOM 1277 O O . LEU A 1 171 ? -23.564 -4.202 7.362 1.00 87.25 171 LEU A O 1
ATOM 1281 N N . ARG A 1 172 ? -21.902 -4.235 5.846 1.00 81.50 172 ARG A N 1
ATOM 1282 C CA . ARG A 1 172 ? -22.657 -3.533 4.805 1.00 81.50 172 ARG A CA 1
ATOM 1283 C C . ARG A 1 172 ? -23.659 -4.436 4.092 1.00 81.50 172 ARG A C 1
ATOM 1285 O O . ARG A 1 172 ? -24.792 -4.018 3.881 1.00 81.50 172 ARG A O 1
ATOM 1292 N N . HIS A 1 173 ? -23.235 -5.628 3.689 1.00 81.69 173 HIS A N 1
ATOM 1293 C CA . HIS A 1 173 ? -23.961 -6.443 2.715 1.00 81.69 173 HIS A CA 1
ATOM 1294 C C . HIS A 1 173 ? -24.705 -7.630 3.328 1.00 81.69 173 HIS A C 1
ATOM 1296 O O . HIS A 1 173 ? -25.672 -8.092 2.729 1.00 81.69 173 HIS A O 1
ATOM 1302 N N . ILE A 1 174 ? -24.296 -8.103 4.508 1.00 91.56 174 ILE A N 1
ATOM 1303 C CA . ILE A 1 174 ? -24.932 -9.238 5.194 1.00 91.56 174 ILE A CA 1
ATOM 1304 C C . ILE A 1 174 ? -25.802 -8.741 6.348 1.00 91.56 174 ILE A C 1
ATOM 1306 O O . ILE A 1 174 ? -26.993 -9.037 6.400 1.00 91.56 174 ILE A O 1
ATOM 1310 N N . TYR A 1 175 ? -25.233 -7.953 7.260 1.00 93.56 175 TYR A N 1
ATOM 1311 C CA . TYR A 1 175 ? -25.925 -7.513 8.475 1.00 93.56 175 TYR A CA 1
ATOM 1312 C C . TYR A 1 175 ? -26.753 -6.236 8.289 1.00 93.56 175 TYR A C 1
ATOM 1314 O O . TYR A 1 175 ? -27.507 -5.873 9.188 1.00 93.56 175 TYR A O 1
ATOM 1322 N N . ASN A 1 176 ? -26.618 -5.555 7.142 1.00 90.06 176 ASN A N 1
ATOM 1323 C CA . ASN A 1 176 ? -27.289 -4.286 6.836 1.00 90.06 176 ASN A CA 1
ATOM 1324 C C . ASN A 1 176 ? -27.141 -3.246 7.970 1.00 90.06 176 ASN A C 1
ATOM 1326 O O . ASN A 1 176 ? -28.096 -2.570 8.357 1.00 90.06 176 ASN A O 1
ATOM 1330 N N . ALA A 1 177 ? -25.926 -3.137 8.513 1.00 90.44 177 ALA A N 1
ATOM 1331 C CA . ALA A 1 177 ? -25.583 -2.305 9.660 1.00 90.44 177 ALA A CA 1
ATOM 1332 C C . ALA A 1 177 ? -24.538 -1.222 9.294 1.00 90.44 177 ALA A C 1
ATOM 1334 O O . ALA A 1 177 ? -23.430 -1.211 9.840 1.00 90.44 177 ALA A O 1
ATOM 1335 N N . PRO A 1 178 ? -24.849 -0.287 8.369 1.00 82.81 178 PRO A N 1
ATOM 1336 C CA . PRO A 1 178 ? -23.891 0.711 7.875 1.00 82.81 178 PRO A CA 1
ATOM 1337 C C . PRO A 1 178 ? -23.426 1.733 8.930 1.00 82.81 178 PRO A C 1
ATOM 1339 O O . PRO A 1 178 ? -22.441 2.439 8.707 1.00 82.81 178 PRO A O 1
ATOM 1342 N N . GLY A 1 179 ? -24.122 1.838 10.064 1.00 83.56 179 GLY A N 1
ATOM 1343 C CA . GLY A 1 179 ? -23.746 2.684 11.198 1.00 83.56 179 GLY A CA 1
ATOM 1344 C C . GLY A 1 179 ? -22.732 2.035 12.147 1.00 83.56 179 GLY A C 1
ATOM 1345 O O . GLY A 1 179 ? -22.168 2.723 13.003 1.00 83.56 179 GLY A O 1
ATOM 1346 N N . VAL A 1 180 ? -22.427 0.742 11.971 1.00 91.00 180 VAL A N 1
ATOM 1347 C CA . VAL A 1 180 ? -21.271 0.103 12.610 1.00 91.00 180 VAL A CA 1
ATOM 1348 C C . VAL A 1 180 ? -20.031 0.381 11.769 1.00 91.00 180 VAL A C 1
ATOM 1350 O O . VAL A 1 180 ? -19.901 -0.043 10.621 1.00 91.00 180 VAL A O 1
ATOM 1353 N N . ARG A 1 181 ? -19.093 1.126 12.347 1.00 87.12 181 ARG A N 1
ATOM 1354 C CA . ARG A 1 181 ? -17.851 1.516 11.685 1.00 87.12 181 ARG A CA 1
ATOM 1355 C C . ARG A 1 181 ? -16.773 0.468 11.913 1.00 87.12 181 ARG A C 1
ATOM 1357 O O . ARG A 1 181 ? -16.706 -0.170 12.961 1.00 87.12 181 ARG A O 1
ATOM 1364 N N . ALA A 1 182 ? -15.857 0.377 10.962 1.00 85.31 182 ALA A N 1
ATOM 1365 C CA . ALA A 1 182 ? -14.591 -0.300 11.158 1.00 85.31 182 ALA A CA 1
ATOM 1366 C C . ALA A 1 182 ? -13.454 0.608 10.674 1.00 85.31 182 ALA A C 1
ATOM 1368 O O . ALA A 1 182 ? -13.572 1.238 9.620 1.00 85.31 182 ALA A O 1
ATOM 1369 N N . THR A 1 183 ? -12.360 0.654 11.433 1.00 84.38 183 THR A N 1
ATOM 1370 C CA . THR A 1 183 ? -11.105 1.332 11.069 1.00 84.38 183 THR A CA 1
ATOM 1371 C C . THR A 1 183 ? -9.935 0.376 11.244 1.00 84.38 183 THR A C 1
ATOM 1373 O O . THR A 1 183 ? -9.890 -0.380 12.214 1.00 84.38 183 THR A O 1
ATOM 1376 N N . VAL A 1 184 ? -8.966 0.447 10.340 1.00 82.12 184 VAL A N 1
ATOM 1377 C CA . VAL A 1 184 ? -7.675 -0.222 10.497 1.00 82.12 184 VAL A CA 1
ATOM 1378 C C . VAL A 1 184 ? -6.560 0.815 10.474 1.00 82.12 184 VAL A C 1
ATOM 1380 O O . VAL A 1 184 ? -6.604 1.807 9.741 1.00 82.12 184 VAL A O 1
ATOM 1383 N N . ILE A 1 185 ? -5.577 0.621 11.347 1.00 76.25 185 ILE A N 1
ATOM 1384 C CA . ILE A 1 185 ? -4.406 1.486 11.447 1.00 76.25 185 ILE A CA 1
ATOM 1385 C C . ILE A 1 185 ? -3.171 0.643 11.181 1.00 76.25 185 ILE A C 1
ATOM 1387 O O . ILE A 1 185 ? -3.030 -0.443 11.745 1.00 76.25 185 ILE A O 1
ATOM 1391 N N . HIS A 1 186 ? -2.264 1.181 10.366 1.00 77.06 186 HIS A N 1
ATOM 1392 C CA . HIS A 1 186 ? -1.008 0.548 9.975 1.00 77.06 186 HIS A CA 1
ATOM 1393 C C . HIS A 1 186 ? 0.178 1.364 10.500 1.00 77.06 186 HIS A C 1
ATOM 1395 O O . HIS A 1 186 ? 0.746 2.188 9.774 1.00 77.06 186 HIS A O 1
ATOM 1401 N N . PRO A 1 187 ? 0.562 1.193 11.778 1.00 71.31 187 PRO A N 1
ATOM 1402 C CA . PRO A 1 187 ? 1.765 1.824 12.289 1.00 71.31 187 PRO A CA 1
ATOM 1403 C C . PRO A 1 187 ? 3.015 1.227 11.640 1.00 71.31 187 PRO A C 1
ATOM 1405 O O . PRO A 1 187 ? 3.093 0.013 11.410 1.00 71.31 187 PRO A O 1
ATOM 1408 N N . THR A 1 188 ? 4.019 2.073 11.417 1.00 76.12 188 THR A N 1
ATOM 1409 C CA . THR A 1 188 ? 5.400 1.626 11.209 1.00 76.12 188 THR A CA 1
ATOM 1410 C C . THR A 1 188 ? 6.028 1.230 12.552 1.00 76.12 188 THR A C 1
ATOM 1412 O O . THR A 1 188 ? 5.335 0.832 13.488 1.00 76.12 188 THR A O 1
ATOM 1415 N N . TRP A 1 189 ? 7.352 1.313 12.679 1.00 77.06 189 TRP A N 1
ATOM 1416 C CA . TRP A 1 189 ? 8.027 1.114 13.952 1.00 77.06 189 TRP A CA 1
ATOM 1417 C C . TRP A 1 189 ? 7.569 2.136 14.994 1.00 77.06 189 TRP A C 1
ATOM 1419 O O . TRP A 1 189 ? 7.716 3.338 14.781 1.00 77.06 189 TRP A O 1
ATOM 1429 N N . VAL A 1 190 ? 7.053 1.662 16.131 1.00 76.62 190 VAL A N 1
ATOM 1430 C CA . VAL A 1 190 ? 6.558 2.510 17.226 1.00 76.62 190 VAL A CA 1
ATOM 1431 C C . VAL A 1 190 ? 7.360 2.246 18.488 1.00 76.62 190 VAL A C 1
ATOM 1433 O O . VAL A 1 190 ? 7.473 1.089 18.891 1.00 76.62 190 VAL A O 1
ATOM 1436 N N . ASN A 1 191 ? 7.843 3.304 19.144 1.00 84.25 191 ASN A N 1
ATOM 1437 C CA . ASN A 1 191 ? 8.605 3.232 20.395 1.00 84.25 191 ASN A CA 1
ATOM 1438 C C . ASN A 1 191 ? 7.780 2.629 21.552 1.00 84.25 191 ASN A C 1
ATOM 1440 O O . ASN A 1 191 ? 7.146 3.331 22.338 1.00 84.25 191 ASN A O 1
ATOM 1444 N N . THR A 1 192 ? 7.740 1.302 21.621 1.00 85.25 192 THR A N 1
ATOM 1445 C CA . THR A 1 192 ? 6.934 0.509 22.555 1.00 85.25 192 THR A CA 1
ATOM 1446 C C . THR A 1 192 ? 7.780 -0.613 23.155 1.00 85.25 192 THR A C 1
ATOM 1448 O O . THR A 1 192 ? 8.799 -0.980 22.564 1.00 85.25 192 THR A O 1
ATOM 1451 N N . PRO A 1 193 ? 7.348 -1.225 24.277 1.00 84.69 193 PRO A N 1
ATOM 1452 C CA . PRO A 1 193 ? 8.057 -2.367 24.859 1.00 84.69 193 PRO A CA 1
ATOM 1453 C C . PRO A 1 193 ? 8.306 -3.520 23.872 1.00 84.69 193 PRO A C 1
ATOM 1455 O O . PRO A 1 193 ? 9.331 -4.184 23.963 1.00 84.69 193 PRO A O 1
ATOM 1458 N N . MET A 1 194 ? 7.420 -3.717 22.882 1.00 84.69 194 MET A N 1
ATOM 1459 C CA . MET A 1 194 ? 7.558 -4.756 21.850 1.00 84.69 194 MET A CA 1
ATOM 1460 C C . MET A 1 194 ? 8.878 -4.657 21.068 1.00 84.69 194 MET A C 1
ATOM 1462 O O . MET A 1 194 ? 9.459 -5.681 20.725 1.00 84.69 194 MET A O 1
ATOM 1466 N N . ILE A 1 195 ? 9.359 -3.442 20.789 1.00 80.56 195 ILE A N 1
ATOM 1467 C CA . ILE A 1 195 ? 10.568 -3.219 19.977 1.00 80.56 195 ILE A CA 1
ATOM 1468 C C . ILE A 1 195 ? 11.768 -2.766 20.814 1.00 80.56 195 ILE A C 1
ATOM 1470 O O . ILE A 1 195 ? 12.808 -2.419 20.257 1.00 80.56 195 ILE A O 1
ATOM 1474 N N . GLU A 1 196 ? 11.652 -2.767 22.144 1.00 82.00 196 GLU A N 1
ATOM 1475 C CA . GLU A 1 196 ? 12.725 -2.359 23.054 1.00 82.00 196 GLU A CA 1
ATOM 1476 C C . GLU A 1 196 ? 14.060 -3.085 22.784 1.00 82.00 196 GLU A C 1
ATOM 1478 O O . GLU A 1 196 ? 15.094 -2.408 22.779 1.00 82.00 196 GLU A O 1
ATOM 1483 N N . PRO A 1 197 ? 14.094 -4.403 22.480 1.00 77.75 197 PRO A N 1
ATOM 1484 C CA . PRO A 1 197 ? 15.342 -5.078 22.119 1.00 77.75 197 PRO A CA 1
ATOM 1485 C C . PRO A 1 197 ? 16.008 -4.482 20.869 1.00 77.75 197 PRO A C 1
ATOM 1487 O O . PRO A 1 197 ? 17.225 -4.310 20.834 1.00 77.75 197 PRO A O 1
ATOM 1490 N N . ILE A 1 198 ? 15.207 -4.108 19.866 1.00 73.44 198 ILE A N 1
ATOM 1491 C CA . ILE A 1 198 ? 15.674 -3.511 18.606 1.00 73.44 198 ILE A CA 1
ATOM 1492 C C . ILE A 1 198 ? 16.188 -2.086 18.852 1.00 73.44 198 ILE A C 1
ATOM 1494 O O . ILE A 1 198 ? 17.245 -1.709 18.345 1.00 73.44 198 ILE A O 1
ATOM 1498 N N . LEU A 1 199 ? 15.480 -1.304 19.674 1.00 73.25 199 LEU A N 1
ATOM 1499 C CA . LEU A 1 199 ? 15.899 0.048 20.053 1.00 73.25 199 LEU A CA 1
ATOM 1500 C C . LEU A 1 199 ? 17.234 0.035 20.807 1.00 73.25 199 LEU A C 1
ATOM 1502 O O . LEU A 1 199 ? 18.117 0.833 20.497 1.00 73.25 199 LEU A O 1
ATOM 1506 N N . LYS A 1 200 ? 17.417 -0.903 21.748 1.00 73.69 200 LYS A N 1
ATOM 1507 C CA . LYS A 1 200 ? 18.681 -1.079 22.485 1.00 73.69 200 LYS A CA 1
ATOM 1508 C C . LYS A 1 200 ? 19.836 -1.513 21.584 1.00 73.69 200 LYS A C 1
ATOM 1510 O O . LYS A 1 200 ? 20.968 -1.110 21.829 1.00 73.69 200 LYS A O 1
ATOM 1515 N N . ALA A 1 201 ? 19.558 -2.297 20.543 1.00 71.00 201 ALA A N 1
ATOM 1516 C CA . ALA A 1 201 ? 20.560 -2.708 19.563 1.00 71.00 201 ALA A CA 1
ATOM 1517 C C . ALA A 1 201 ? 21.013 -1.565 18.631 1.00 71.00 201 ALA A C 1
ATOM 1519 O O . ALA A 1 201 ? 22.000 -1.722 17.916 1.00 71.00 201 ALA A O 1
ATOM 1520 N N . GLY A 1 202 ? 20.310 -0.422 18.612 1.00 61.19 202 GLY A N 1
ATOM 1521 C CA . GLY A 1 202 ? 20.671 0.747 17.801 1.00 61.19 202 GLY A CA 1
ATOM 1522 C C . GLY A 1 202 ? 20.533 0.538 16.288 1.00 61.19 202 GLY A C 1
ATOM 1523 O O . GLY A 1 202 ? 21.040 1.334 15.502 1.00 61.19 202 GLY A O 1
ATOM 1524 N N . THR A 1 203 ? 19.858 -0.530 15.859 1.00 58.47 203 THR A N 1
ATOM 1525 C CA . THR A 1 203 ? 19.721 -0.911 14.443 1.00 58.47 203 THR A CA 1
ATOM 1526 C C . THR A 1 203 ? 18.601 -0.159 13.723 1.00 58.47 203 THR A C 1
ATOM 1528 O O . THR A 1 203 ? 18.499 -0.225 12.497 1.00 58.47 203 THR A O 1
ATOM 1531 N N . LEU A 1 204 ? 17.771 0.578 14.466 1.00 59.75 204 LEU A N 1
ATOM 1532 C CA . LEU A 1 204 ? 16.597 1.265 13.950 1.00 59.75 204 LEU A CA 1
ATOM 1533 C C . LEU A 1 204 ? 16.822 2.779 13.841 1.00 59.75 204 LEU A C 1
ATOM 1535 O O . LEU A 1 204 ? 17.077 3.449 14.837 1.00 59.75 204 LEU A O 1
ATOM 1539 N N . GLY A 1 205 ? 16.701 3.324 12.626 1.00 59.53 205 GLY A N 1
ATOM 1540 C CA . GLY A 1 205 ? 17.001 4.736 12.356 1.00 59.53 205 GLY A CA 1
ATOM 1541 C C . GLY A 1 205 ? 15.887 5.727 12.718 1.00 59.53 205 GLY A C 1
ATOM 1542 O O . GLY A 1 205 ? 16.166 6.774 13.293 1.00 59.53 205 GLY A O 1
ATOM 1543 N N . ARG A 1 206 ? 14.630 5.442 12.354 1.00 65.25 206 ARG A N 1
ATOM 1544 C CA . ARG A 1 206 ? 13.471 6.317 12.612 1.00 65.25 206 ARG A CA 1
ATOM 1545 C C . ARG A 1 206 ? 12.270 5.479 13.040 1.00 65.25 206 ARG A C 1
ATOM 1547 O O . ARG A 1 206 ? 12.057 4.393 12.509 1.00 65.25 206 ARG A O 1
ATOM 1554 N N . TYR A 1 207 ? 11.495 6.002 13.981 1.00 70.50 207 TYR A N 1
ATOM 1555 C CA . TYR A 1 207 ? 10.284 5.393 14.531 1.00 70.50 207 TYR A CA 1
ATOM 1556 C C . TYR A 1 207 ? 9.293 6.493 14.930 1.00 70.50 207 TYR A C 1
ATOM 1558 O O . TYR A 1 207 ? 9.679 7.657 15.057 1.00 70.50 207 TYR A O 1
ATOM 1566 N N . VAL A 1 208 ? 8.018 6.138 15.093 1.00 74.00 208 VAL A N 1
ATOM 1567 C CA . VAL A 1 208 ? 6.969 7.044 15.585 1.00 74.00 208 VAL A CA 1
ATOM 1568 C C . VAL A 1 208 ? 6.742 6.863 17.084 1.00 74.00 208 VAL A C 1
ATOM 1570 O O . VAL A 1 208 ? 7.046 5.812 17.659 1.00 74.00 208 VAL A O 1
ATOM 1573 N N . GLU A 1 209 ? 6.189 7.885 17.735 1.00 83.94 209 GLU A N 1
ATOM 1574 C CA . GLU A 1 209 ? 5.863 7.810 19.155 1.00 83.94 209 GLU A CA 1
ATOM 1575 C C . GLU A 1 209 ? 4.464 7.199 19.361 1.00 83.94 209 GLU A C 1
ATOM 1577 O O . GLU A 1 209 ? 3.542 7.479 18.588 1.00 83.94 209 GLU A O 1
ATOM 1582 N N . PRO A 1 210 ? 4.229 6.417 20.436 1.00 84.81 210 PRO A N 1
ATOM 1583 C CA . PRO A 1 210 ? 2.920 5.809 20.704 1.00 84.81 210 PRO A CA 1
ATOM 1584 C C . PRO A 1 210 ? 1.756 6.806 20.738 1.00 84.81 210 PRO A C 1
ATOM 1586 O O . PRO A 1 210 ? 0.626 6.459 20.398 1.00 84.81 210 PRO A O 1
ATOM 1589 N N . LYS A 1 211 ? 2.030 8.059 21.128 1.00 82.88 211 LYS A N 1
ATOM 1590 C CA . LYS A 1 211 ? 1.045 9.151 21.160 1.00 82.88 211 LYS A CA 1
ATOM 1591 C C . LYS A 1 211 ? 0.500 9.506 19.770 1.00 82.88 211 LYS A C 1
ATOM 1593 O O . LYS A 1 211 ? -0.647 9.931 19.680 1.00 82.88 211 LYS A O 1
ATOM 1598 N N . ASP A 1 212 ? 1.290 9.335 18.710 1.00 78.19 212 ASP A N 1
ATOM 1599 C CA . ASP A 1 212 ? 0.905 9.736 17.354 1.00 78.19 212 ASP A CA 1
ATOM 1600 C C . ASP A 1 212 ? -0.105 8.734 16.784 1.00 78.19 212 ASP A C 1
ATOM 1602 O O . ASP A 1 212 ? -1.162 9.117 16.272 1.00 78.19 212 ASP A O 1
ATOM 1606 N N . VAL A 1 213 ? 0.168 7.441 16.992 1.00 76.00 213 VAL A N 1
ATOM 1607 C CA . VAL A 1 213 ? -0.749 6.341 16.663 1.00 76.00 213 VAL A CA 1
ATOM 1608 C C . VAL A 1 213 ? -2.015 6.419 17.515 1.00 76.00 213 VAL A C 1
ATOM 1610 O O . VAL A 1 213 ? -3.121 6.363 16.982 1.00 76.00 213 VAL A O 1
ATOM 1613 N N . ALA A 1 214 ? -1.878 6.621 18.829 1.00 83.81 214 ALA A N 1
ATOM 1614 C CA . ALA A 1 214 ? -3.025 6.787 19.718 1.00 83.81 214 ALA A CA 1
ATOM 1615 C C . ALA A 1 214 ? -3.893 7.993 19.326 1.00 83.81 214 ALA A C 1
ATOM 1617 O O . ALA A 1 214 ? -5.120 7.902 19.335 1.00 83.81 214 ALA A O 1
ATOM 1618 N N . GLY A 1 215 ? -3.272 9.101 18.913 1.00 78.31 215 GLY A N 1
ATOM 1619 C CA . GLY A 1 215 ? -3.976 10.270 18.400 1.00 78.31 215 GLY A CA 1
ATOM 1620 C C . GLY A 1 215 ? -4.789 9.953 17.144 1.00 78.31 215 GLY A C 1
ATOM 1621 O O . GLY A 1 215 ? -5.921 10.418 17.027 1.00 78.31 215 GLY A O 1
ATOM 1622 N N . ALA A 1 216 ? -4.255 9.135 16.230 1.00 74.06 216 ALA A N 1
ATOM 1623 C CA . ALA A 1 216 ? -4.995 8.662 15.060 1.00 74.06 216 ALA A CA 1
ATOM 1624 C C . ALA A 1 216 ? -6.206 7.800 15.450 1.00 74.06 216 ALA A C 1
ATOM 1626 O O . ALA A 1 216 ? -7.307 8.063 14.968 1.00 74.06 216 ALA A O 1
ATOM 1627 N N . VAL A 1 217 ? -6.035 6.852 16.380 1.00 83.44 217 VAL A N 1
ATOM 1628 C CA . VAL A 1 217 ? -7.137 6.031 16.920 1.00 83.44 217 VAL A CA 1
ATOM 1629 C C . VAL A 1 217 ? -8.230 6.909 17.517 1.00 83.44 217 VAL A C 1
ATOM 1631 O O . VAL A 1 217 ? -9.396 6.784 17.153 1.00 83.44 217 VAL A O 1
ATOM 1634 N N . VAL A 1 218 ? -7.862 7.822 18.418 1.00 86.94 218 VAL A N 1
ATOM 1635 C CA . VAL A 1 218 ? -8.823 8.678 19.122 1.00 86.94 218 VAL A CA 1
ATOM 1636 C C . VAL A 1 218 ? -9.560 9.577 18.135 1.00 86.94 218 VAL A C 1
ATOM 1638 O O . VAL A 1 218 ? -10.777 9.691 18.234 1.00 86.94 218 VAL A O 1
ATOM 1641 N N . ARG A 1 219 ? -8.870 10.155 17.140 1.00 80.88 219 ARG A N 1
ATOM 1642 C CA . ARG A 1 219 ? -9.525 10.930 16.072 1.00 80.88 219 ARG A CA 1
ATOM 1643 C C . ARG A 1 219 ? -10.550 10.096 15.309 1.00 80.88 219 ARG A C 1
ATOM 1645 O O . ARG A 1 219 ? -11.646 10.586 15.057 1.00 80.88 219 ARG A O 1
ATOM 1652 N N . GLN A 1 220 ? -10.226 8.853 14.962 1.00 80.38 220 GLN A N 1
ATOM 1653 C CA . GLN A 1 220 ? -11.152 7.964 14.254 1.00 80.38 220 GLN A CA 1
ATOM 1654 C C . GLN A 1 220 ? -12.356 7.595 15.128 1.00 80.38 220 GLN A C 1
ATOM 1656 O O . GLN A 1 220 ? -13.493 7.644 14.664 1.00 80.38 220 GLN A O 1
ATOM 1661 N N . LEU A 1 221 ? -12.138 7.322 16.416 1.00 83.94 221 LEU A N 1
ATOM 1662 C CA . LEU A 1 221 ? -13.221 7.037 17.358 1.00 83.94 221 LEU A CA 1
ATOM 1663 C C . LEU A 1 221 ? -14.168 8.233 17.533 1.00 83.94 221 LEU A C 1
ATOM 1665 O O . LEU A 1 221 ? -15.380 8.028 17.581 1.00 83.94 221 LEU A O 1
ATOM 1669 N N . THR A 1 222 ? -13.639 9.461 17.592 1.00 81.44 222 THR A N 1
ATOM 1670 C CA . THR A 1 222 ? -14.417 10.666 17.933 1.00 81.44 222 THR A CA 1
ATOM 1671 C C . THR A 1 222 ? -14.869 11.521 16.747 1.00 81.44 222 THR A C 1
ATOM 1673 O O . THR A 1 222 ? -15.575 12.498 16.967 1.00 81.44 222 THR A O 1
ATOM 1676 N N . SER A 1 223 ? -14.440 11.240 15.513 1.00 69.06 223 SER A N 1
ATOM 1677 C CA . SER A 1 223 ? -14.819 12.057 14.347 1.00 69.06 223 SER A CA 1
ATOM 1678 C C . SER A 1 223 ? -16.206 11.689 13.805 1.00 69.06 223 SER A C 1
ATOM 1680 O O . SER A 1 223 ? -16.503 10.517 13.582 1.00 69.06 223 SER A O 1
ATOM 1682 N N . GLY A 1 224 ? -17.023 12.726 13.569 1.00 49.72 224 GLY A N 1
ATOM 1683 C CA . GLY A 1 224 ? -18.430 12.734 13.130 1.00 49.72 224 GLY A CA 1
ATOM 1684 C C . GLY A 1 224 ? -18.765 12.098 11.770 1.00 49.72 224 GLY A C 1
ATOM 1685 O O . GLY A 1 224 ? -19.932 12.002 11.395 1.00 49.72 224 GLY A O 1
ATOM 1686 N N . ASN A 1 225 ? -17.768 11.680 10.991 1.00 42.50 225 ASN A N 1
ATOM 1687 C CA . ASN A 1 225 ? -17.961 11.411 9.567 1.00 42.50 225 ASN A CA 1
ATOM 1688 C C . ASN A 1 225 ? -18.583 10.028 9.304 1.00 42.50 225 ASN A C 1
ATOM 1690 O O . ASN A 1 225 ? -17.893 9.035 9.062 1.00 42.50 225 ASN A O 1
ATOM 1694 N N . LEU A 1 226 ? -19.918 9.997 9.264 1.00 37.66 226 LEU A N 1
ATOM 1695 C CA . LEU A 1 226 ? -20.709 8.976 8.562 1.00 37.66 226 LEU A CA 1
ATOM 1696 C C . LEU A 1 226 ? -20.629 9.119 7.030 1.00 37.66 226 LEU A C 1
ATOM 1698 O O . LEU A 1 226 ? -21.141 8.261 6.315 1.00 37.66 226 LEU A O 1
ATOM 1702 N N . ALA A 1 227 ? -19.965 10.161 6.518 1.00 28.70 227 ALA A N 1
ATOM 1703 C CA . ALA A 1 227 ? -19.788 10.365 5.090 1.00 28.70 227 ALA A CA 1
ATOM 1704 C C . ALA A 1 227 ? -19.033 9.185 4.460 1.00 28.70 227 ALA A C 1
ATOM 1706 O O . ALA A 1 227 ? -17.941 8.791 4.873 1.00 28.70 227 ALA A O 1
ATOM 1707 N N . SER A 1 228 ? -19.670 8.630 3.447 1.00 28.89 228 SER A N 1
ATOM 1708 C CA . SER A 1 228 ? -19.343 7.471 2.629 1.00 28.89 228 SER A CA 1
ATOM 1709 C C . SER A 1 228 ? -18.047 7.570 1.808 1.00 28.89 228 SER A C 1
ATOM 1711 O O . SER A 1 228 ? -17.903 6.811 0.860 1.00 28.89 228 SER A O 1
ATOM 1713 N N . ASN A 1 229 ? -17.088 8.435 2.168 1.00 27.75 229 ASN A N 1
ATOM 1714 C CA . ASN A 1 229 ? -15.899 8.716 1.356 1.00 27.75 229 ASN A CA 1
ATOM 1715 C C . ASN A 1 229 ? -14.580 8.528 2.154 1.00 27.75 229 ASN A C 1
ATOM 1717 O O . ASN A 1 229 ? -14.221 9.311 3.031 1.00 27.75 229 ASN A O 1
ATOM 1721 N N . PHE A 1 230 ? -13.876 7.438 1.838 1.00 31.92 230 PHE A N 1
ATOM 1722 C CA . PHE A 1 230 ? -12.430 7.380 1.547 1.00 31.92 230 PHE A CA 1
ATOM 1723 C C . PHE A 1 230 ? -11.296 7.650 2.568 1.00 31.92 230 PHE A C 1
ATOM 1725 O O . PHE A 1 230 ? -10.143 7.614 2.160 1.00 31.92 230 PHE A O 1
ATOM 1732 N N . LYS A 1 231 ? -11.487 7.774 3.893 1.00 36.78 231 LYS A N 1
ATOM 1733 C CA . LYS A 1 231 ? -10.320 7.748 4.836 1.00 36.78 231 LYS A CA 1
ATOM 1734 C C . LYS A 1 231 ? -10.518 6.902 6.104 1.00 36.78 231 LYS A C 1
ATOM 1736 O O . LYS A 1 231 ? -10.530 7.431 7.217 1.00 36.78 231 LYS A O 1
ATOM 1741 N N . ARG A 1 232 ? -10.684 5.577 5.958 1.00 49.75 232 ARG A N 1
ATOM 1742 C CA . ARG A 1 232 ? -10.799 4.627 7.101 1.00 49.75 232 ARG A CA 1
ATOM 1743 C C . ARG A 1 232 ? -9.600 3.690 7.290 1.00 49.75 232 ARG A C 1
ATOM 1745 O O . ARG A 1 232 ? -9.564 2.960 8.279 1.00 49.75 232 ARG A O 1
ATOM 1752 N N . GLU A 1 233 ? -8.621 3.780 6.400 1.00 44.06 233 GLU A N 1
ATOM 1753 C CA . GLU A 1 233 ? -7.270 3.250 6.577 1.00 44.06 233 GLU A CA 1
ATOM 1754 C C . GLU A 1 233 ? -6.354 4.404 6.976 1.00 44.06 233 GLU A C 1
ATOM 1756 O O . GLU A 1 233 ? -6.413 5.494 6.405 1.00 44.06 233 GLU A O 1
ATOM 1761 N N . THR A 1 234 ? -5.557 4.223 8.026 1.00 41.50 234 THR A N 1
ATOM 1762 C CA . THR A 1 234 ? -4.597 5.244 8.465 1.00 41.50 234 THR A CA 1
ATOM 1763 C C . THR A 1 234 ? -3.213 4.631 8.586 1.00 41.50 234 THR A C 1
ATOM 1765 O O . THR A 1 234 ? -2.927 3.897 9.533 1.00 41.50 234 THR A O 1
ATOM 1768 N N . THR A 1 235 ? -2.337 4.970 7.645 1.00 43.16 235 THR A N 1
ATOM 1769 C CA . THR A 1 235 ? -0.903 4.682 7.736 1.00 43.16 235 THR A CA 1
ATOM 1770 C C . THR A 1 235 ? -0.223 5.801 8.516 1.00 43.16 235 THR A C 1
ATOM 1772 O O . THR A 1 235 ? -0.451 6.980 8.244 1.00 43.16 235 THR A O 1
ATOM 1775 N N . VAL A 1 236 ? 0.601 5.451 9.506 1.00 43.16 236 VAL A N 1
ATOM 1776 C CA . VAL A 1 236 ? 1.345 6.428 10.324 1.00 43.16 236 VAL A CA 1
ATOM 1777 C C . VAL A 1 236 ? 2.833 6.301 9.987 1.00 43.16 236 VAL A C 1
ATOM 1779 O O . VAL A 1 236 ? 3.503 5.454 10.578 1.00 43.16 236 VAL A O 1
ATOM 1782 N N . PRO A 1 237 ? 3.359 7.073 9.015 1.00 38.12 237 PRO A N 1
ATOM 1783 C CA . PRO A 1 237 ? 4.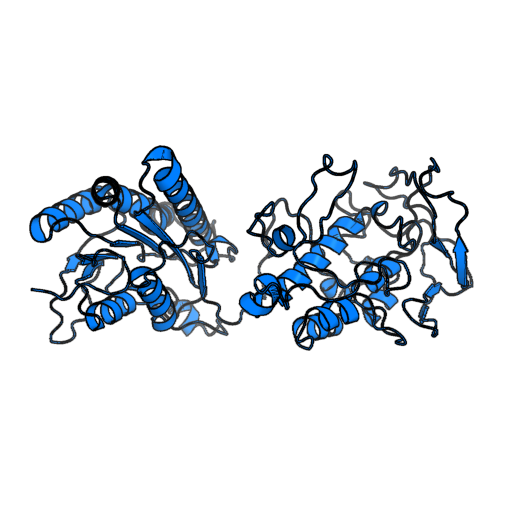721 6.891 8.529 1.00 38.12 237 PRO A CA 1
ATOM 1784 C C . PRO A 1 237 ? 5.771 7.489 9.477 1.00 38.12 237 PRO A C 1
ATOM 1786 O O . PRO A 1 237 ? 5.747 8.674 9.797 1.00 38.12 237 PRO A O 1
ATOM 1789 N N . SER A 1 238 ? 6.777 6.691 9.833 1.00 38.03 238 SER A N 1
ATOM 1790 C CA . SER A 1 238 ? 8.130 7.184 10.122 1.00 38.03 238 SER A CA 1
ATOM 1791 C C . SER A 1 238 ? 8.941 7.087 8.834 1.00 38.03 238 SER A C 1
ATOM 1793 O O . SER A 1 238 ? 8.946 6.030 8.209 1.00 38.03 238 SER A O 1
ATOM 1795 N N . SER A 1 239 ? 9.647 8.144 8.443 1.00 37.16 239 SER A N 1
ATOM 1796 C CA . SER A 1 239 ? 10.498 8.156 7.241 1.00 37.16 239 SER A CA 1
ATOM 1797 C C . SER A 1 239 ? 11.400 6.913 7.191 1.00 37.16 239 SER A C 1
ATOM 1799 O O . SER A 1 239 ? 12.212 6.690 8.087 1.00 37.16 239 SER A O 1
ATOM 1801 N N . PHE A 1 240 ? 11.192 6.071 6.180 1.00 37.78 240 PHE A N 1
ATOM 1802 C CA . PHE A 1 240 ? 11.636 4.679 6.177 1.00 37.78 240 PHE A CA 1
ATOM 1803 C C . PHE A 1 240 ? 12.943 4.513 5.390 1.00 37.78 240 PHE A C 1
ATOM 1805 O O . PHE A 1 240 ? 13.151 5.176 4.377 1.00 37.78 240 PHE A O 1
ATOM 1812 N N . ASN A 1 241 ? 13.839 3.643 5.866 1.00 30.02 241 ASN A N 1
ATOM 1813 C CA . ASN A 1 241 ? 15.132 3.365 5.235 1.00 30.02 241 ASN A CA 1
ATOM 1814 C C . ASN A 1 241 ? 15.235 1.851 4.987 1.00 30.02 241 ASN A C 1
ATOM 1816 O O . ASN A 1 241 ? 15.574 1.089 5.891 1.00 30.02 241 ASN A O 1
ATOM 1820 N N . LEU A 1 242 ? 14.872 1.408 3.780 1.00 35.28 242 LEU A N 1
ATOM 1821 C CA . LEU A 1 242 ? 14.904 0.002 3.366 1.00 35.28 242 LEU A CA 1
ATOM 1822 C C . LEU A 1 242 ? 16.324 -0.378 2.955 1.00 35.28 242 LEU A C 1
ATOM 1824 O O . LEU A 1 242 ? 16.809 0.076 1.920 1.00 35.28 242 LEU A O 1
ATOM 1828 N N . LYS A 1 243 ? 16.995 -1.221 3.748 1.00 25.09 243 LYS A N 1
ATOM 1829 C CA . LYS A 1 243 ? 18.264 -1.830 3.322 1.00 25.09 243 LYS A CA 1
ATOM 1830 C C . LYS A 1 243 ? 18.191 -3.310 2.972 1.00 25.09 243 LYS A C 1
ATOM 1832 O O . LYS A 1 243 ? 19.069 -3.713 2.237 1.00 25.09 243 LYS A O 1
ATOM 1837 N N . ASN A 1 244 ? 17.191 -4.087 3.402 1.00 25.25 244 ASN A N 1
ATOM 1838 C CA . ASN A 1 244 ? 17.124 -5.531 3.111 1.00 25.25 244 ASN A CA 1
ATOM 1839 C C . ASN A 1 244 ? 15.686 -6.085 3.212 1.00 25.25 244 ASN A C 1
ATOM 1841 O O . ASN A 1 244 ? 15.342 -6.733 4.198 1.00 25.25 244 ASN A O 1
ATOM 1845 N N . ALA A 1 245 ? 14.846 -5.848 2.206 1.00 24.36 245 ALA A N 1
ATOM 1846 C CA . ALA A 1 245 ? 13.604 -6.601 2.025 1.00 24.36 245 ALA A CA 1
ATOM 1847 C C . ALA A 1 245 ? 13.547 -7.092 0.575 1.00 24.36 245 ALA A C 1
ATOM 1849 O O . ALA A 1 245 ? 13.791 -6.324 -0.355 1.00 24.36 245 ALA A O 1
ATOM 1850 N N . THR A 1 246 ? 13.296 -8.383 0.391 1.00 21.91 246 THR A N 1
ATOM 1851 C CA . THR A 1 246 ? 13.082 -9.002 -0.918 1.00 21.91 246 THR A CA 1
ATOM 1852 C C . THR A 1 246 ? 11.836 -9.861 -0.774 1.00 21.91 246 THR A C 1
ATOM 1854 O O . THR A 1 246 ? 11.831 -10.793 0.027 1.00 21.91 246 THR A O 1
ATOM 1857 N N . LEU A 1 247 ? 10.779 -9.495 -1.492 1.00 23.84 247 LEU A N 1
ATOM 1858 C CA . LEU A 1 247 ? 9.501 -10.197 -1.553 1.00 23.84 247 LEU A CA 1
ATOM 1859 C C . LEU A 1 247 ? 9.322 -10.747 -2.973 1.00 23.84 247 LEU A C 1
ATOM 1861 O O . LEU A 1 247 ? 9.787 -10.149 -3.946 1.00 23.84 247 LEU A O 1
ATOM 1865 N N . VAL A 1 248 ? 8.692 -11.915 -3.073 1.00 21.72 248 VAL A N 1
ATOM 1866 C CA . VAL A 1 248 ? 8.305 -12.561 -4.330 1.00 21.72 248 VAL A CA 1
ATOM 1867 C C . VAL A 1 248 ? 6.790 -12.739 -4.283 1.00 21.72 248 VAL A C 1
ATOM 1869 O O . VAL A 1 248 ? 6.306 -13.569 -3.521 1.00 21.72 248 VAL A O 1
ATOM 1872 N N . GLU A 1 249 ? 6.068 -11.982 -5.106 1.00 21.36 249 GLU A N 1
ATOM 1873 C CA . GLU A 1 249 ? 4.636 -12.127 -5.402 1.00 21.36 249 GLU A CA 1
ATOM 1874 C C . GLU A 1 249 ? 4.403 -11.889 -6.904 1.00 21.36 249 GLU A C 1
ATOM 1876 O O . GLU A 1 249 ? 5.281 -11.363 -7.599 1.00 21.36 249 GLU A O 1
ATOM 1881 N N . PHE A 1 250 ? 3.245 -12.321 -7.422 1.00 25.36 250 PHE A N 1
ATOM 1882 C CA . PHE A 1 250 ? 2.811 -12.095 -8.809 1.00 25.36 250 PHE A CA 1
ATOM 1883 C C . PHE A 1 250 ? 2.530 -10.598 -9.024 1.00 25.36 250 PHE A C 1
ATOM 1885 O O . PHE A 1 250 ? 1.398 -10.128 -9.012 1.00 25.36 250 PHE A O 1
ATOM 1892 N N . ASN A 1 251 ? 3.616 -9.851 -9.187 1.00 27.84 251 ASN A N 1
ATOM 1893 C CA . ASN A 1 251 ? 3.654 -8.415 -9.378 1.00 27.84 251 ASN A CA 1
ATOM 1894 C C . ASN A 1 251 ? 3.480 -8.084 -10.863 1.00 27.84 251 ASN A C 1
ATOM 1896 O O . ASN A 1 251 ? 4.145 -8.671 -11.720 1.00 27.84 251 ASN A O 1
ATOM 1900 N N . ALA A 1 252 ? 2.701 -7.047 -11.180 1.00 29.02 252 ALA A N 1
ATOM 1901 C CA . ALA A 1 252 ? 3.076 -6.221 -12.320 1.00 29.02 252 ALA A CA 1
ATOM 1902 C C . ALA A 1 252 ? 4.499 -5.722 -12.019 1.00 29.02 252 ALA A C 1
ATOM 1904 O O . ALA A 1 252 ? 4.704 -4.920 -11.111 1.00 29.02 252 ALA A O 1
ATOM 1905 N N . HIS A 1 253 ? 5.506 -6.299 -12.676 1.00 36.53 253 HIS A N 1
ATOM 1906 C CA . HIS A 1 253 ? 6.903 -6.064 -12.325 1.00 36.53 253 HIS A CA 1
ATOM 1907 C C . HIS A 1 253 ? 7.304 -4.619 -12.653 1.00 36.53 253 HIS A C 1
ATOM 1909 O O . HIS A 1 253 ? 7.805 -4.349 -13.740 1.00 36.53 253 HIS A O 1
ATOM 1915 N N . ALA A 1 254 ? 7.122 -3.687 -11.714 1.00 37.31 254 ALA A N 1
ATOM 1916 C CA . ALA A 1 254 ? 7.707 -2.356 -11.802 1.00 37.31 254 ALA A CA 1
ATOM 1917 C C . ALA A 1 254 ? 9.232 -2.485 -11.737 1.00 37.31 254 ALA A C 1
ATOM 1919 O O . ALA A 1 254 ? 9.804 -2.932 -10.739 1.00 37.31 254 ALA A O 1
ATOM 1920 N N . ARG A 1 255 ? 9.912 -2.126 -12.824 1.00 48.66 255 ARG A N 1
ATOM 1921 C CA . ARG A 1 255 ? 11.371 -2.182 -12.863 1.00 48.66 255 ARG A CA 1
ATOM 1922 C C . ARG A 1 255 ? 11.989 -0.921 -12.273 1.00 48.66 255 ARG A C 1
ATOM 1924 O O . ARG A 1 255 ? 11.972 0.126 -12.907 1.00 48.66 255 ARG A O 1
ATOM 1931 N N . ASP A 1 256 ? 12.656 -1.064 -11.133 1.00 54.28 256 ASP A N 1
ATOM 1932 C CA . ASP A 1 256 ? 13.530 -0.021 -10.593 1.00 54.28 256 ASP A CA 1
ATOM 1933 C C . ASP A 1 256 ? 14.810 0.113 -11.438 1.00 54.28 256 ASP A C 1
ATOM 1935 O O . ASP A 1 256 ? 15.762 -0.666 -11.319 1.00 54.28 256 ASP A O 1
ATOM 1939 N N . TRP A 1 257 ? 14.827 1.118 -12.309 1.00 54.44 257 TRP A N 1
ATOM 1940 C CA . TRP A 1 257 ? 15.958 1.416 -13.186 1.00 54.44 257 TRP A CA 1
ATOM 1941 C C . TRP A 1 257 ? 17.202 1.897 -12.423 1.00 54.44 257 TRP A C 1
ATOM 1943 O O . TRP A 1 257 ? 18.316 1.713 -12.911 1.00 54.44 257 TRP A O 1
ATOM 1953 N N . THR A 1 258 ? 17.057 2.403 -11.190 1.00 49.28 258 THR A N 1
ATOM 1954 C CA . THR A 1 258 ? 18.197 2.886 -10.384 1.00 49.28 258 THR A CA 1
ATOM 1955 C C . THR A 1 258 ? 19.138 1.776 -9.921 1.00 49.28 258 THR A C 1
ATOM 1957 O O . THR A 1 258 ? 20.269 2.046 -9.505 1.00 49.28 258 THR A O 1
ATOM 1960 N N . LYS A 1 259 ? 18.706 0.511 -10.006 1.00 51.44 259 LYS A N 1
ATOM 1961 C CA . LYS A 1 259 ? 19.560 -0.653 -9.736 1.00 51.44 259 LYS A CA 1
ATOM 1962 C C . LYS A 1 259 ? 20.603 -0.878 -10.841 1.00 51.44 259 LYS A C 1
ATOM 1964 O O . LYS A 1 259 ? 21.682 -1.379 -10.545 1.00 51.44 259 LYS A O 1
ATOM 1969 N N . ILE A 1 260 ? 20.334 -0.419 -12.068 1.00 51.38 260 ILE A N 1
ATOM 1970 C CA . ILE A 1 260 ? 21.237 -0.532 -13.231 1.00 51.38 260 ILE A CA 1
ATOM 1971 C C . ILE A 1 260 ? 22.359 0.520 -13.176 1.00 51.38 260 ILE A C 1
ATOM 1973 O O . ILE A 1 260 ? 23.442 0.324 -13.711 1.00 51.38 260 ILE A O 1
ATOM 1977 N N . GLU A 1 261 ? 22.184 1.603 -12.414 1.00 46.03 261 GLU A N 1
ATOM 1978 C CA . GLU A 1 261 ? 23.261 2.580 -12.182 1.00 46.03 261 GLU A CA 1
ATOM 1979 C C . GLU A 1 261 ? 24.515 1.924 -11.559 1.00 46.03 261 GLU A C 1
ATOM 1981 O O . GLU A 1 261 ? 25.636 2.384 -11.758 1.00 46.03 261 GLU A O 1
ATOM 1986 N N . LYS A 1 262 ? 24.347 0.809 -10.831 1.00 44.94 262 LYS A N 1
ATOM 1987 C CA . LYS A 1 262 ? 25.457 0.013 -10.279 1.00 44.94 262 LYS A CA 1
ATOM 1988 C C . LYS A 1 262 ? 25.826 -1.215 -11.123 1.00 44.94 262 LYS A C 1
ATOM 1990 O O . LYS A 1 262 ? 26.883 -1.804 -10.896 1.00 44.94 262 LYS A O 1
ATOM 1995 N N . GLU A 1 263 ? 24.991 -1.596 -12.086 1.00 53.44 263 GLU A N 1
ATOM 1996 C CA . GLU A 1 263 ? 25.088 -2.832 -12.864 1.00 53.44 263 GLU A CA 1
ATOM 1997 C C . GLU A 1 263 ? 24.682 -2.565 -14.313 1.00 53.44 263 GLU A C 1
ATOM 1999 O O . GLU A 1 263 ? 23.517 -2.319 -14.573 1.00 53.44 263 GLU A O 1
ATOM 2004 N N . THR A 1 264 ? 25.614 -2.647 -15.265 1.00 67.31 264 THR A N 1
ATOM 2005 C CA . THR A 1 264 ? 25.314 -2.493 -16.701 1.00 67.31 264 THR A CA 1
ATOM 2006 C C . THR A 1 264 ? 24.174 -3.411 -17.156 1.00 67.31 264 THR A C 1
ATOM 2008 O O . THR A 1 264 ? 23.905 -4.449 -16.543 1.00 67.31 264 THR A O 1
ATOM 2011 N N . PHE A 1 265 ? 23.541 -3.107 -18.289 1.00 71.50 265 PHE A N 1
ATOM 2012 C CA . PHE A 1 265 ? 22.550 -3.960 -18.943 1.00 71.50 265 PHE A CA 1
ATOM 2013 C C . PHE A 1 265 ? 23.019 -5.411 -19.067 1.00 71.50 265 PHE A C 1
ATOM 2015 O O . PHE A 1 265 ? 22.216 -6.335 -18.958 1.00 71.50 265 PHE A O 1
ATOM 2022 N N . GLU A 1 266 ? 24.325 -5.626 -19.237 1.00 63.41 266 GLU A N 1
ATOM 2023 C CA . GLU A 1 266 ? 24.928 -6.956 -19.297 1.00 63.41 266 GLU A CA 1
ATOM 2024 C C . GLU A 1 266 ? 24.838 -7.761 -17.993 1.00 63.41 266 GLU A C 1
ATOM 2026 O O . GLU A 1 266 ? 24.843 -8.991 -18.053 1.00 63.41 266 GLU A O 1
ATOM 2031 N N . LYS A 1 267 ? 24.751 -7.089 -16.843 1.00 66.62 267 LYS A N 1
ATOM 2032 C CA . LYS A 1 267 ? 24.604 -7.690 -15.509 1.00 66.62 267 LYS A CA 1
ATOM 2033 C C . LYS A 1 267 ? 23.153 -7.734 -15.030 1.00 66.62 267 LYS A C 1
ATOM 2035 O O . LYS A 1 267 ? 22.869 -8.365 -14.022 1.00 66.62 267 LYS A O 1
ATOM 2040 N N . SER A 1 268 ? 22.236 -7.111 -15.768 1.00 70.31 268 SER A N 1
ATOM 2041 C CA . SER A 1 268 ? 20.827 -7.051 -15.402 1.00 70.31 268 SER A CA 1
ATOM 2042 C C . SER A 1 268 ? 20.184 -8.440 -15.299 1.00 70.31 268 SER A C 1
ATOM 2044 O O . SER A 1 268 ? 20.204 -9.231 -16.246 1.00 70.31 268 SER A O 1
ATOM 2046 N N . GLU A 1 269 ? 19.485 -8.695 -14.191 1.00 70.38 269 GLU A N 1
ATOM 2047 C CA . GLU A 1 269 ? 18.632 -9.883 -14.014 1.00 70.38 269 GLU A CA 1
ATOM 2048 C C . GLU A 1 269 ? 17.460 -9.937 -15.011 1.00 70.38 269 GLU A C 1
ATOM 2050 O O . GLU A 1 269 ? 16.935 -11.009 -15.310 1.00 70.38 269 GLU A O 1
ATOM 2055 N N . VAL A 1 270 ? 17.094 -8.789 -15.587 1.00 73.31 270 VAL A N 1
ATOM 2056 C CA . VAL A 1 270 ? 15.965 -8.654 -16.512 1.00 73.31 270 VAL A CA 1
ATOM 2057 C C . VAL A 1 270 ? 16.403 -8.751 -17.974 1.00 73.31 270 VAL A C 1
ATOM 2059 O O . VAL A 1 270 ? 15.656 -9.277 -18.789 1.00 73.31 270 VAL A O 1
ATOM 2062 N N . PHE A 1 271 ? 17.599 -8.280 -18.339 1.00 78.81 271 PHE A N 1
ATOM 2063 C CA . PHE A 1 271 ? 18.077 -8.274 -19.732 1.00 78.81 271 PHE A CA 1
ATOM 2064 C C . PHE A 1 271 ? 19.282 -9.193 -19.947 1.00 78.81 271 PHE A C 1
ATOM 2066 O O . PHE A 1 271 ? 20.345 -8.785 -20.415 1.00 78.81 271 PHE A O 1
ATOM 2073 N N . ASN A 1 272 ? 19.100 -10.473 -19.637 1.00 78.31 272 ASN A N 1
ATOM 2074 C CA . ASN A 1 272 ? 20.115 -11.507 -19.825 1.00 78.31 272 ASN A CA 1
ATOM 2075 C C . ASN A 1 272 ? 19.615 -12.634 -20.752 1.00 78.31 272 ASN A C 1
ATOM 2077 O O . ASN A 1 272 ? 18.722 -12.434 -21.572 1.00 78.31 272 ASN A O 1
ATOM 2081 N N . ARG A 1 273 ? 20.274 -13.798 -20.717 1.00 78.62 273 ARG A N 1
ATOM 2082 C CA . ARG A 1 273 ? 19.951 -14.956 -21.572 1.00 78.62 273 ARG A CA 1
ATOM 2083 C C . ARG A 1 273 ? 19.046 -15.991 -20.889 1.00 78.62 273 ARG A C 1
ATOM 2085 O O . ARG A 1 273 ? 18.798 -17.038 -21.482 1.00 78.62 273 ARG A O 1
ATOM 2092 N N . SER A 1 274 ? 18.622 -15.758 -19.648 1.00 77.56 274 SER A N 1
ATOM 2093 C CA . SER A 1 274 ? 17.826 -16.715 -18.883 1.00 77.56 274 SER A CA 1
ATOM 2094 C C . SER A 1 274 ? 16.407 -16.822 -19.442 1.00 77.56 274 SER A C 1
ATOM 2096 O O . SER A 1 274 ? 15.873 -15.888 -20.044 1.00 77.56 274 SER A O 1
ATOM 2098 N N . ALA A 1 275 ? 15.767 -17.960 -19.177 1.00 78.75 275 ALA A N 1
ATOM 2099 C CA . ALA A 1 275 ? 14.367 -18.186 -19.525 1.00 78.75 275 ALA A CA 1
ATOM 2100 C C . ALA A 1 275 ? 13.387 -17.284 -18.748 1.00 78.75 275 ALA A C 1
ATOM 2102 O O . ALA A 1 275 ? 12.235 -17.170 -19.149 1.00 78.75 275 ALA A O 1
ATOM 2103 N N . THR A 1 276 ? 13.839 -16.648 -17.664 1.00 76.75 276 THR A N 1
ATOM 2104 C CA . THR A 1 276 ? 13.059 -15.727 -16.821 1.00 76.75 276 THR A CA 1
ATOM 2105 C C . THR A 1 276 ? 13.312 -14.253 -17.149 1.00 76.75 276 THR A C 1
ATOM 2107 O O . THR A 1 276 ? 12.789 -13.373 -16.475 1.00 76.75 276 THR A O 1
ATOM 2110 N N . SER A 1 277 ? 14.127 -13.971 -18.167 1.00 77.94 277 SER A N 1
ATOM 2111 C CA . SER A 1 277 ? 14.477 -12.614 -18.578 1.00 77.94 277 SER A CA 1
ATOM 2112 C C . SER A 1 277 ? 13.494 -12.046 -19.604 1.00 77.94 277 SER A C 1
ATOM 2114 O O . SER A 1 277 ? 12.767 -12.772 -20.280 1.00 77.94 277 SER A O 1
ATOM 2116 N N . LEU A 1 278 ? 13.557 -10.735 -19.819 1.00 83.25 278 LEU A N 1
ATOM 2117 C CA . LEU A 1 278 ? 12.979 -10.073 -20.985 1.00 83.25 278 LEU A CA 1
ATOM 2118 C C . LEU A 1 278 ? 13.898 -10.144 -22.209 1.00 83.25 278 LEU A C 1
ATOM 2120 O O . LEU A 1 278 ? 13.669 -9.406 -23.157 1.00 83.25 278 LEU A O 1
ATOM 2124 N N . CYS A 1 279 ? 14.878 -11.054 -22.239 1.00 82.69 279 CYS A N 1
ATOM 2125 C CA . CYS A 1 279 ? 15.899 -11.236 -23.278 1.00 82.69 279 CYS A CA 1
ATOM 2126 C C . CYS A 1 279 ? 16.993 -10.161 -23.314 1.00 82.69 279 CYS A C 1
ATOM 2128 O O . CYS A 1 279 ? 16.808 -9.029 -22.883 1.00 82.69 279 CYS A O 1
ATOM 2130 N N . ARG A 1 280 ? 18.150 -10.515 -23.878 1.00 83.12 280 ARG A N 1
ATOM 2131 C CA . ARG A 1 280 ? 19.312 -9.621 -24.000 1.00 83.12 280 ARG A CA 1
ATOM 2132 C C . ARG A 1 280 ? 19.167 -8.646 -25.187 1.00 83.12 280 ARG A C 1
ATOM 2134 O O . ARG A 1 280 ? 18.109 -8.532 -25.806 1.00 83.12 280 ARG A O 1
ATOM 2141 N N . LYS A 1 281 ? 20.277 -7.977 -25.523 1.00 84.69 281 LYS A N 1
ATOM 2142 C CA . LYS A 1 281 ? 20.496 -7.261 -26.786 1.00 84.69 281 LYS A CA 1
ATOM 2143 C C . LYS A 1 281 ? 20.262 -8.158 -28.005 1.00 84.69 281 LYS A C 1
ATOM 2145 O O . LYS A 1 281 ? 20.427 -9.380 -27.932 1.00 84.69 281 LYS A O 1
ATOM 2150 N N . GLY A 1 282 ? 19.914 -7.524 -29.119 1.00 87.81 282 GLY A N 1
ATOM 2151 C CA . GLY A 1 282 ? 19.789 -8.170 -30.416 1.00 87.81 282 GLY A CA 1
ATOM 2152 C C . GLY A 1 282 ? 21.124 -8.614 -31.010 1.00 87.81 282 GLY A C 1
ATOM 2153 O O . GLY A 1 282 ? 22.193 -8.360 -30.450 1.00 87.81 282 GLY A O 1
ATOM 2154 N N . ALA A 1 283 ? 21.058 -9.288 -32.160 1.00 88.50 283 ALA A N 1
ATOM 2155 C CA . ALA A 1 283 ? 22.239 -9.608 -32.956 1.00 88.50 283 ALA A CA 1
ATOM 2156 C C . ALA A 1 283 ? 23.046 -8.329 -33.263 1.00 88.50 283 ALA A C 1
ATOM 2158 O O . ALA A 1 283 ? 22.436 -7.295 -33.539 1.00 88.50 283 ALA A O 1
ATOM 2159 N N . PRO A 1 284 ? 24.386 -8.375 -33.214 1.00 86.12 284 PRO A N 1
ATOM 2160 C CA . PRO A 1 284 ? 25.206 -7.204 -33.490 1.00 86.12 284 PRO A CA 1
ATOM 2161 C C . PRO A 1 284 ? 25.018 -6.753 -34.941 1.00 86.12 284 PRO A C 1
ATOM 2163 O O . PRO A 1 284 ? 25.025 -7.578 -35.859 1.00 86.12 284 PRO A O 1
ATOM 2166 N N . LEU A 1 285 ? 24.881 -5.447 -35.143 1.00 82.56 285 LEU A N 1
ATOM 2167 C CA . LEU A 1 285 ? 24.936 -4.807 -36.451 1.00 82.56 285 LEU A CA 1
ATOM 2168 C C . LEU A 1 285 ? 26.177 -3.915 -36.520 1.00 82.56 285 LEU A C 1
ATOM 21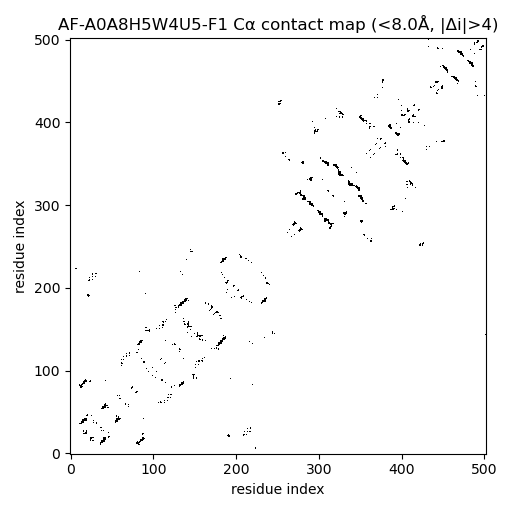70 O O . LEU A 1 285 ? 26.482 -3.189 -35.580 1.00 82.56 285 LEU A O 1
ATOM 2174 N N . ASN A 1 286 ? 26.896 -3.971 -37.642 1.00 74.00 286 ASN A N 1
ATOM 2175 C CA . ASN A 1 286 ? 28.068 -3.127 -37.875 1.00 74.00 286 ASN A CA 1
ATOM 2176 C C . ASN A 1 286 ? 27.618 -1.753 -38.380 1.00 74.00 286 ASN A C 1
ATOM 2178 O O . ASN A 1 286 ? 27.644 -1.490 -39.583 1.00 74.00 286 ASN A O 1
ATOM 2182 N N . TYR A 1 287 ? 27.194 -0.892 -37.462 1.00 75.06 287 TYR A N 1
ATOM 2183 C CA . TYR A 1 287 ? 27.033 0.529 -37.743 1.00 75.06 287 TYR A CA 1
ATOM 2184 C C . TYR A 1 287 ? 28.309 1.283 -37.358 1.00 75.06 287 TYR A C 1
ATOM 2186 O O . TYR A 1 287 ? 29.020 0.896 -36.441 1.00 75.06 287 TYR A O 1
ATOM 2194 N N . THR A 1 288 ? 28.635 2.348 -38.085 1.00 70.88 288 THR A N 1
ATOM 2195 C CA . THR A 1 288 ? 29.715 3.284 -37.713 1.00 70.88 288 THR A CA 1
ATOM 2196 C C . THR A 1 288 ? 29.168 4.591 -37.156 1.00 70.88 288 THR A C 1
ATOM 2198 O O . THR A 1 288 ? 29.882 5.328 -36.482 1.00 70.88 288 THR A O 1
ATOM 2201 N N . ASP A 1 289 ? 27.899 4.869 -37.443 1.00 79.69 289 ASP A N 1
ATOM 2202 C CA . ASP A 1 289 ? 27.222 6.097 -37.066 1.00 79.69 289 ASP A CA 1
ATOM 2203 C C . ASP A 1 289 ? 26.747 6.037 -35.606 1.00 79.69 289 ASP A C 1
ATOM 2205 O O . ASP A 1 289 ? 26.577 4.966 -35.019 1.00 79.69 289 ASP A O 1
ATOM 2209 N N . SER A 1 290 ? 26.566 7.211 -35.004 1.00 80.75 290 SER A N 1
ATOM 2210 C CA . SER A 1 290 ? 26.024 7.349 -33.649 1.00 80.75 290 SER A CA 1
ATOM 2211 C C . SER A 1 290 ? 24.498 7.367 -33.659 1.00 80.75 290 SER A C 1
ATOM 2213 O O . SER A 1 290 ? 23.859 7.727 -34.656 1.00 80.75 290 SER A O 1
ATOM 2215 N N . ASP A 1 291 ? 23.917 7.026 -32.517 1.00 79.75 291 ASP A N 1
ATOM 2216 C CA . ASP A 1 291 ? 22.505 7.239 -32.259 1.00 79.75 291 ASP A CA 1
ATOM 2217 C C . ASP A 1 291 ? 22.244 8.713 -31.981 1.00 79.75 291 ASP A C 1
ATOM 2219 O O . ASP A 1 291 ? 22.943 9.351 -31.194 1.00 79.75 291 ASP A O 1
ATOM 2223 N N . VAL A 1 292 ? 21.228 9.255 -32.649 1.00 81.38 292 VAL A N 1
ATOM 2224 C CA . VAL A 1 292 ? 20.822 10.651 -32.504 1.00 81.38 292 VAL A CA 1
ATOM 2225 C C . VAL A 1 292 ? 19.398 10.665 -31.981 1.00 81.38 292 VAL A C 1
ATOM 2227 O O . VAL A 1 292 ? 18.471 10.255 -32.676 1.00 81.38 292 VAL A O 1
ATOM 2230 N N . ILE A 1 293 ? 19.241 11.116 -30.740 1.00 78.06 293 ILE A N 1
ATOM 2231 C CA . ILE A 1 293 ? 17.958 11.199 -30.045 1.00 78.06 293 ILE A CA 1
ATOM 2232 C C . ILE A 1 293 ? 17.590 12.671 -29.905 1.00 78.06 293 ILE A C 1
ATOM 2234 O O . ILE A 1 293 ? 18.330 13.460 -29.314 1.00 78.06 293 ILE A O 1
ATOM 2238 N N . ILE A 1 294 ? 16.429 13.034 -30.445 1.00 76.25 294 ILE A N 1
ATOM 2239 C CA . ILE A 1 294 ? 15.880 14.389 -30.392 1.00 76.25 294 ILE A CA 1
ATOM 2240 C C . ILE A 1 294 ? 14.484 14.289 -29.787 1.00 76.25 294 ILE A C 1
ATOM 2242 O O . ILE A 1 294 ? 13.581 13.725 -30.401 1.00 76.25 294 ILE A O 1
ATOM 2246 N N . ILE A 1 295 ? 14.318 14.807 -28.571 1.00 75.12 295 ILE A N 1
ATOM 2247 C CA . ILE A 1 295 ? 13.052 14.776 -27.831 1.00 75.12 295 ILE A CA 1
ATOM 2248 C C . ILE A 1 295 ? 12.832 16.157 -27.231 1.00 75.12 295 ILE A C 1
ATOM 2250 O O . ILE A 1 295 ? 13.724 16.685 -26.572 1.00 75.12 295 ILE A O 1
ATOM 2254 N N . ASN A 1 296 ? 11.664 16.744 -27.506 1.00 66.31 296 ASN A N 1
ATOM 2255 C CA . ASN A 1 296 ? 11.213 18.043 -26.987 1.00 66.31 296 ASN A CA 1
ATOM 2256 C C . ASN A 1 296 ? 12.225 19.184 -27.175 1.00 66.31 296 ASN A C 1
ATOM 2258 O O . ASN A 1 296 ? 12.268 20.125 -26.392 1.00 66.31 296 ASN A O 1
ATOM 2262 N N . SER A 1 297 ? 13.083 19.116 -28.195 1.00 74.25 297 SER A N 1
ATOM 2263 C CA . SER A 1 297 ? 14.261 19.976 -28.284 1.00 74.25 297 SER A CA 1
ATOM 2264 C C . SER A 1 297 ? 14.746 20.147 -29.715 1.00 74.25 297 SER A C 1
ATOM 2266 O O . SER A 1 297 ? 14.550 19.275 -30.557 1.00 74.25 297 SER A O 1
ATOM 2268 N N . GLN A 1 298 ? 15.428 21.263 -29.979 1.00 71.62 298 GLN A N 1
ATOM 2269 C CA . GLN A 1 298 ? 16.209 21.456 -31.207 1.00 71.62 298 GLN A CA 1
ATOM 2270 C C . GLN A 1 298 ? 17.640 20.910 -31.067 1.00 71.62 298 GLN A C 1
ATOM 2272 O O . GLN A 1 298 ? 18.392 20.872 -32.040 1.00 71.62 298 GLN A O 1
ATOM 2277 N N . TYR A 1 299 ? 18.038 20.505 -29.856 1.00 75.44 299 TYR A N 1
ATOM 2278 C CA . TYR A 1 299 ? 19.386 20.047 -29.549 1.00 75.44 299 TYR A CA 1
ATOM 2279 C C . TYR A 1 299 ? 19.449 18.514 -29.569 1.00 75.44 299 TYR A C 1
ATOM 2281 O O . TYR A 1 299 ? 18.854 17.876 -28.700 1.00 75.44 299 TYR A O 1
ATOM 2289 N N . PRO A 1 300 ? 20.192 17.901 -30.508 1.00 81.25 300 PRO A N 1
ATOM 2290 C CA . PRO A 1 300 ? 20.353 16.456 -30.526 1.00 81.25 300 PRO A CA 1
ATOM 2291 C C . PRO A 1 300 ? 21.215 15.966 -29.360 1.00 81.25 300 PRO A C 1
ATOM 2293 O O . PRO A 1 300 ? 22.278 16.531 -29.063 1.00 81.25 300 PRO A O 1
ATOM 2296 N N . ASN A 1 301 ? 20.776 14.871 -28.742 1.00 82.12 301 ASN A N 1
ATOM 2297 C CA . ASN A 1 301 ? 21.599 14.043 -27.873 1.00 82.12 301 ASN A CA 1
ATOM 2298 C C . ASN A 1 301 ? 22.227 12.929 -28.711 1.00 82.12 301 ASN A C 1
ATOM 2300 O O . ASN A 1 301 ? 21.532 12.231 -29.448 1.00 82.12 301 ASN A O 1
ATOM 2304 N N . ILE A 1 302 ? 23.549 12.804 -28.630 1.00 83.31 302 ILE A N 1
ATOM 2305 C CA . ILE A 1 302 ? 24.325 11.880 -29.455 1.00 83.31 302 ILE A CA 1
ATOM 2306 C C . ILE A 1 302 ? 24.895 10.806 -28.538 1.00 83.31 302 ILE A C 1
ATOM 2308 O O . ILE A 1 302 ? 25.632 11.129 -27.607 1.00 83.31 302 ILE A O 1
ATOM 2312 N N . PHE A 1 303 ? 24.566 9.550 -28.820 1.00 80.94 303 PHE A N 1
ATOM 2313 C CA . PHE A 1 303 ? 25.033 8.392 -28.066 1.00 80.94 303 PHE A CA 1
ATOM 2314 C C . PHE A 1 303 ? 25.790 7.428 -28.977 1.00 80.94 303 PHE A C 1
ATOM 2316 O O . PHE A 1 303 ? 25.437 7.283 -30.150 1.00 80.94 303 PHE A O 1
ATOM 2323 N N . PRO A 1 304 ? 26.834 6.755 -28.470 1.00 71.62 304 PRO A N 1
ATOM 2324 C CA . PRO A 1 304 ? 27.474 5.695 -29.230 1.00 71.62 304 PRO A CA 1
ATOM 2325 C C . PRO A 1 304 ? 26.465 4.569 -29.483 1.00 71.62 304 PRO A C 1
ATOM 2327 O O . PRO A 1 304 ? 25.759 4.149 -28.564 1.00 71.62 304 PRO A O 1
ATOM 2330 N N . HIS A 1 305 ? 26.427 4.063 -30.720 1.00 68.06 305 HIS A N 1
ATOM 2331 C CA . HIS A 1 305 ? 25.727 2.810 -30.987 1.00 68.06 305 HIS A CA 1
ATOM 2332 C C . HIS A 1 305 ? 26.371 1.707 -30.138 1.00 68.06 305 HIS A C 1
ATOM 2334 O O . HIS A 1 305 ? 27.588 1.703 -29.906 1.00 68.06 305 HIS A O 1
ATOM 2340 N N . CYS A 1 306 ? 25.556 0.786 -29.642 1.00 73.94 306 CYS A N 1
ATOM 2341 C CA . CYS A 1 306 ? 26.031 -0.298 -28.800 1.00 73.94 306 CYS A CA 1
ATOM 2342 C C . CYS A 1 306 ? 26.185 -1.584 -29.621 1.00 73.94 306 CYS A C 1
ATOM 2344 O O . CYS A 1 306 ? 26.151 -1.611 -30.847 1.00 73.94 306 CYS A O 1
ATOM 2346 N N . THR A 1 307 ? 26.474 -2.691 -28.946 1.00 73.50 307 THR A N 1
ATOM 2347 C CA . THR A 1 307 ? 26.895 -3.944 -29.599 1.00 73.50 307 THR A CA 1
ATOM 2348 C C . THR A 1 307 ? 25.720 -4.838 -30.034 1.00 73.50 307 THR A C 1
ATOM 2350 O O . THR A 1 307 ? 25.893 -6.055 -30.160 1.00 73.50 307 THR A O 1
ATOM 2353 N N . GLY A 1 308 ? 24.516 -4.276 -30.189 1.00 85.75 308 GLY A N 1
ATOM 2354 C CA . GLY A 1 308 ? 23.293 -4.948 -30.636 1.00 85.75 308 GLY A CA 1
ATOM 2355 C C . GLY A 1 308 ? 22.759 -4.392 -31.964 1.00 85.75 308 GLY A C 1
ATOM 2356 O O . GLY A 1 308 ? 23.511 -4.212 -32.918 1.00 85.75 308 GLY A O 1
ATOM 2357 N N . GLY A 1 309 ? 21.439 -4.184 -32.041 1.00 86.62 309 GLY A N 1
ATOM 2358 C CA . GLY A 1 309 ? 20.739 -3.538 -33.166 1.00 86.62 309 GLY A CA 1
ATOM 2359 C C . GLY A 1 309 ? 19.866 -4.464 -34.019 1.00 86.62 309 GLY A C 1
ATOM 2360 O O . GLY A 1 309 ? 18.886 -4.020 -34.616 1.00 86.62 309 GLY A O 1
ATOM 2361 N N . GLY A 1 310 ? 20.190 -5.754 -34.078 1.00 90.81 310 GLY A N 1
ATOM 2362 C CA . GLY A 1 310 ? 19.457 -6.772 -34.832 1.00 90.81 310 GLY A CA 1
ATOM 2363 C C . GLY A 1 310 ? 18.365 -7.470 -34.019 1.00 90.81 310 GLY A C 1
ATOM 2364 O O . GLY A 1 310 ? 17.995 -7.026 -32.935 1.00 90.81 310 GLY A O 1
ATOM 2365 N N . CYS A 1 311 ? 17.852 -8.591 -34.535 1.00 94.12 311 CYS A N 1
ATOM 2366 C CA . CYS A 1 311 ? 16.807 -9.368 -33.864 1.00 94.12 311 CYS A CA 1
ATOM 2367 C C . CYS A 1 311 ? 17.286 -9.946 -32.523 1.00 94.12 311 CYS A C 1
ATOM 2369 O O . CYS A 1 311 ? 18.416 -10.430 -32.409 1.00 94.12 311 CYS A O 1
ATOM 2371 N N . VAL A 1 312 ? 16.406 -9.960 -31.525 1.00 91.44 312 VAL A N 1
ATOM 2372 C CA . VAL A 1 312 ? 16.593 -10.700 -30.274 1.00 91.44 312 VAL A CA 1
ATOM 2373 C C . VAL A 1 312 ? 16.543 -12.202 -30.564 1.00 91.44 312 VAL A C 1
ATOM 2375 O O . VAL A 1 312 ? 15.602 -12.691 -31.176 1.00 91.44 312 VAL A O 1
ATOM 2378 N N . ALA A 1 313 ? 17.561 -12.943 -30.118 1.00 85.06 313 ALA A N 1
ATOM 2379 C CA . ALA A 1 313 ? 17.705 -14.375 -30.411 1.00 85.06 313 ALA A CA 1
ATOM 2380 C C . ALA A 1 313 ? 17.542 -15.291 -29.180 1.00 85.06 313 ALA A C 1
ATOM 2382 O O . ALA A 1 313 ? 17.484 -16.512 -29.315 1.00 85.06 313 ALA A O 1
ATOM 2383 N N . SER A 1 314 ? 17.488 -14.731 -27.965 1.00 79.94 314 SER A N 1
ATOM 2384 C CA . SER A 1 314 ? 17.310 -15.498 -26.724 1.00 79.94 314 SER A CA 1
ATOM 2385 C C . SER A 1 314 ? 15.833 -15.696 -26.384 1.00 79.94 314 SER A C 1
ATOM 2387 O O . SER A 1 314 ? 15.019 -14.802 -26.592 1.00 79.94 314 SER A O 1
ATOM 2389 N N . ARG A 1 315 ? 15.477 -16.860 -25.830 1.00 77.69 315 ARG A N 1
ATOM 2390 C CA . ARG A 1 315 ? 14.162 -17.078 -25.199 1.00 77.69 315 ARG A CA 1
ATOM 2391 C C . ARG A 1 315 ? 14.023 -16.196 -23.941 1.00 77.69 315 ARG A C 1
ATOM 2393 O O . ARG A 1 315 ? 15.056 -15.849 -23.371 1.00 77.69 315 ARG A O 1
ATOM 2400 N N . PRO A 1 316 ? 12.797 -15.853 -23.500 1.00 85.12 316 PRO A N 1
ATOM 2401 C CA . PRO A 1 316 ? 11.494 -16.314 -24.006 1.00 85.12 316 PRO A CA 1
ATOM 2402 C C . PRO A 1 316 ? 10.976 -15.603 -25.269 1.00 85.12 316 PRO A C 1
ATOM 2404 O O . PRO A 1 316 ? 10.157 -16.181 -25.977 1.00 85.12 316 PRO A O 1
ATOM 2407 N N . PHE A 1 317 ? 11.489 -14.421 -25.622 1.00 88.94 317 PHE A N 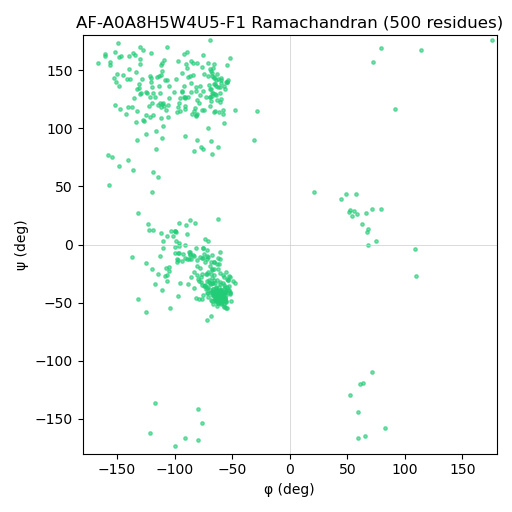1
ATOM 2408 C CA . PHE A 1 317 ? 10.924 -13.580 -26.690 1.00 88.94 317 PHE A CA 1
ATOM 2409 C C . PHE A 1 317 ? 11.631 -13.667 -28.053 1.00 88.94 317 PHE A C 1
ATOM 2411 O O . PHE A 1 317 ? 11.308 -12.894 -28.943 1.00 88.94 317 PHE A O 1
ATOM 2418 N N . ALA A 1 318 ? 12.536 -14.626 -28.277 1.00 85.94 318 ALA A N 1
ATOM 2419 C CA . ALA A 1 318 ? 13.189 -14.829 -29.583 1.00 85.94 318 ALA A CA 1
ATOM 2420 C C . ALA A 1 318 ? 12.216 -14.945 -30.776 1.00 85.94 318 ALA A C 1
ATOM 2422 O O . ALA A 1 318 ? 12.587 -14.640 -31.905 1.00 85.94 318 ALA A O 1
ATOM 2423 N N . TYR A 1 319 ? 10.989 -15.413 -30.528 1.00 87.56 319 TYR A N 1
ATOM 2424 C CA . TYR A 1 319 ? 9.965 -15.643 -31.552 1.00 87.56 319 TYR A CA 1
ATOM 2425 C C . TYR A 1 319 ? 8.776 -14.682 -31.447 1.00 87.56 319 TYR A C 1
ATOM 2427 O O . TYR A 1 319 ? 7.762 -14.893 -32.113 1.00 87.56 319 TYR A O 1
ATOM 2435 N N . ILE A 1 320 ? 8.867 -13.639 -30.611 1.00 91.19 320 ILE A N 1
ATOM 2436 C CA . ILE A 1 320 ? 7.832 -12.606 -30.603 1.00 91.19 320 ILE A CA 1
ATOM 2437 C C . ILE A 1 320 ? 7.841 -11.886 -31.954 1.00 91.19 320 ILE A C 1
ATOM 2439 O O . ILE A 1 320 ? 8.900 -11.594 -32.515 1.00 91.19 320 ILE A O 1
ATOM 2443 N N . THR A 1 321 ? 6.651 -11.621 -32.484 1.00 93.06 321 THR A N 1
ATOM 2444 C CA . THR A 1 321 ? 6.486 -10.899 -33.745 1.00 93.06 321 THR A CA 1
ATOM 2445 C C . THR A 1 321 ? 5.889 -9.532 -33.457 1.00 93.06 321 THR A C 1
ATOM 2447 O O . THR A 1 321 ? 4.793 -9.428 -32.907 1.00 93.06 321 THR A O 1
ATOM 2450 N N . VAL A 1 322 ? 6.608 -8.483 -33.844 1.00 93.00 322 VAL A N 1
ATOM 2451 C CA . VAL A 1 322 ? 6.106 -7.110 -33.859 1.00 93.00 322 VAL A CA 1
ATOM 2452 C C . VAL A 1 322 ? 5.294 -6.960 -35.141 1.00 93.00 322 VAL A C 1
ATOM 2454 O O . VAL A 1 322 ? 5.850 -7.044 -36.232 1.00 93.00 322 VAL A O 1
ATOM 2457 N N . ASN A 1 323 ? 3.974 -6.816 -35.015 1.00 93.62 323 ASN A N 1
ATOM 2458 C CA . ASN A 1 323 ? 3.048 -6.890 -36.154 1.00 93.62 323 ASN A CA 1
ATOM 2459 C C . ASN A 1 323 ? 2.629 -5.530 -36.727 1.00 93.62 323 ASN A C 1
ATOM 2461 O O . ASN A 1 323 ? 2.058 -5.505 -37.812 1.00 93.62 323 ASN A O 1
ATOM 2465 N N . LEU A 1 324 ? 2.852 -4.430 -36.006 1.00 92.81 324 LEU A N 1
ATOM 2466 C CA . LEU A 1 324 ? 2.391 -3.083 -36.370 1.00 92.81 324 LEU A CA 1
ATOM 2467 C C . LEU A 1 324 ? 3.574 -2.116 -36.513 1.00 92.81 324 LEU A C 1
ATOM 2469 O O . LEU A 1 324 ? 4.691 -2.418 -36.077 1.00 92.81 324 LEU A O 1
ATOM 2473 N N . GLY A 1 325 ? 3.340 -0.956 -37.130 1.00 93.19 325 GLY A N 1
ATOM 2474 C CA . GLY A 1 325 ? 4.382 0.038 -37.388 1.00 93.19 325 GLY A CA 1
ATOM 2475 C C . GLY A 1 325 ? 5.464 -0.436 -38.366 1.00 93.19 325 GLY A C 1
ATOM 2476 O O . GLY A 1 325 ? 5.257 -1.432 -39.061 1.00 93.19 325 GLY A O 1
ATOM 2477 N N . PRO A 1 326 ? 6.621 0.246 -38.445 1.00 92.25 326 PRO A N 1
ATOM 2478 C CA . PRO A 1 326 ? 6.965 1.470 -37.714 1.00 92.25 326 PRO A CA 1
ATOM 2479 C C . PRO A 1 326 ? 6.112 2.680 -38.133 1.00 92.25 326 PRO A C 1
ATOM 2481 O O . PRO A 1 326 ? 5.620 2.753 -39.260 1.00 92.25 326 PRO A O 1
ATOM 2484 N N . VAL A 1 327 ? 5.918 3.619 -37.210 1.00 90.69 327 VAL A N 1
ATOM 2485 C CA . VAL A 1 327 ? 5.191 4.886 -37.422 1.00 90.69 327 VAL A CA 1
ATOM 2486 C C . VAL A 1 327 ? 6.150 6.068 -37.373 1.00 90.69 327 VAL A C 1
ATOM 2488 O O . VAL A 1 327 ? 6.025 6.993 -38.171 1.00 90.69 327 VAL A O 1
ATOM 2491 N N . GLY A 1 328 ? 7.120 6.022 -36.463 1.00 88.12 328 GLY A N 1
ATOM 2492 C CA . GLY A 1 328 ? 8.122 7.066 -36.268 1.00 88.12 328 GLY A CA 1
ATOM 2493 C C . GLY A 1 328 ? 9.368 6.500 -35.603 1.00 88.12 328 GLY A C 1
ATOM 2494 O O . GLY A 1 328 ? 9.805 7.008 -34.575 1.00 88.12 328 GLY A O 1
ATOM 2495 N N . LEU A 1 329 ? 9.908 5.416 -36.158 1.00 90.31 329 LEU A N 1
ATOM 2496 C CA . LEU A 1 329 ? 11.036 4.692 -35.582 1.00 90.31 329 LEU A CA 1
ATOM 2497 C C . LEU A 1 329 ? 12.343 5.454 -35.821 1.00 90.31 329 LEU A C 1
ATOM 2499 O O . LEU A 1 329 ? 12.780 5.593 -36.966 1.00 90.31 329 LEU A O 1
ATOM 2503 N N . ALA A 1 330 ? 12.999 5.908 -34.752 1.00 87.69 330 ALA A N 1
ATOM 2504 C CA . ALA A 1 330 ? 14.320 6.520 -34.859 1.00 87.69 330 ALA A CA 1
ATOM 2505 C C . ALA A 1 330 ? 15.404 5.464 -35.148 1.00 87.69 330 ALA A C 1
ATOM 2507 O O . ALA A 1 330 ? 15.549 4.467 -34.436 1.00 87.69 330 ALA A O 1
ATOM 2508 N N . LEU A 1 331 ? 16.185 5.704 -36.199 1.00 85.81 331 LEU A N 1
ATOM 2509 C CA . LEU A 1 331 ? 17.274 4.855 -36.669 1.00 85.81 331 LEU A CA 1
ATOM 2510 C C . LEU A 1 331 ? 18.637 5.510 -36.411 1.00 85.81 331 LEU A C 1
ATOM 2512 O O . LEU A 1 331 ? 18.762 6.734 -36.314 1.00 85.81 331 LEU A O 1
ATOM 2516 N N . VAL A 1 332 ? 19.677 4.674 -36.382 1.00 83.75 332 VAL A N 1
ATOM 2517 C CA . VAL A 1 332 ? 21.081 5.100 -36.302 1.00 83.75 332 VAL A CA 1
ATOM 2518 C C . VAL A 1 332 ? 21.398 6.093 -37.435 1.00 83.75 332 VAL A C 1
ATOM 2520 O O . VAL A 1 332 ? 20.952 5.913 -38.575 1.00 83.75 332 VAL A O 1
ATOM 2523 N N . GLY A 1 333 ? 22.170 7.143 -37.135 1.00 82.62 333 GLY A N 1
ATOM 2524 C CA . GLY A 1 333 ? 22.560 8.155 -38.123 1.00 82.62 333 GLY A CA 1
ATOM 2525 C C . GLY A 1 333 ? 21.486 9.207 -38.426 1.00 82.62 333 GLY A C 1
ATOM 2526 O O . GLY A 1 333 ? 21.434 9.711 -39.546 1.00 82.62 333 GLY A O 1
ATOM 2527 N N . ASN A 1 334 ? 20.637 9.538 -37.442 1.00 85.25 334 ASN A N 1
ATOM 2528 C CA . ASN A 1 334 ? 19.595 10.576 -37.530 1.00 85.25 334 ASN A CA 1
ATOM 2529 C C . ASN A 1 334 ? 18.593 10.354 -38.679 1.00 85.25 334 ASN A C 1
ATOM 2531 O O . ASN A 1 334 ? 18.262 11.271 -39.434 1.00 85.25 334 ASN A O 1
ATOM 2535 N N . LYS A 1 335 ? 18.143 9.108 -38.843 1.00 85.56 335 LYS A N 1
ATOM 2536 C CA . LYS A 1 335 ? 17.107 8.735 -39.815 1.00 85.56 335 LYS A CA 1
ATOM 2537 C C . LYS A 1 335 ? 15.840 8.330 -39.070 1.00 85.56 335 LYS A C 1
ATOM 2539 O O . LYS A 1 335 ? 15.908 7.874 -37.933 1.00 85.56 335 LYS A O 1
ATOM 2544 N N . THR A 1 336 ? 14.693 8.439 -39.728 1.00 87.75 336 THR A N 1
ATOM 2545 C CA . THR A 1 336 ? 13.408 7.997 -39.174 1.00 87.75 336 THR A CA 1
ATOM 2546 C C . THR A 1 336 ? 12.705 7.109 -40.186 1.00 87.75 336 THR A C 1
ATOM 2548 O O . THR A 1 336 ? 12.591 7.479 -41.355 1.00 87.75 336 THR A O 1
ATOM 2551 N N . ASP A 1 337 ? 12.246 5.942 -39.745 1.00 88.25 337 ASP A N 1
ATOM 2552 C CA . ASP A 1 337 ? 11.427 5.040 -40.547 1.00 88.25 337 ASP A CA 1
ATOM 2553 C C . ASP A 1 337 ? 9.942 5.246 -40.225 1.00 88.25 337 ASP A C 1
ATOM 2555 O O . ASP A 1 337 ? 9.489 5.049 -39.096 1.00 88.25 337 ASP A O 1
ATOM 2559 N N . THR A 1 338 ? 9.192 5.654 -41.245 1.00 88.44 338 THR A N 1
ATOM 2560 C CA . THR A 1 338 ? 7.739 5.869 -41.210 1.00 88.44 338 THR A CA 1
ATOM 2561 C C . THR A 1 338 ? 7.005 4.958 -42.205 1.00 88.44 338 THR A C 1
ATOM 2563 O O . THR A 1 338 ? 5.823 5.149 -42.495 1.00 88.44 338 THR A O 1
ATOM 2566 N N . SER A 1 339 ? 7.698 3.955 -42.761 1.00 82.56 339 SER A N 1
ATOM 2567 C CA . SER A 1 339 ? 7.208 3.118 -43.866 1.00 82.56 339 SER A CA 1
ATOM 2568 C C . SER A 1 339 ? 6.133 2.101 -43.465 1.00 82.56 339 SER A C 1
ATOM 2570 O O . SER A 1 339 ? 5.430 1.578 -44.331 1.00 82.56 339 SER A O 1
ATOM 2572 N N . GLY A 1 340 ? 5.952 1.841 -42.168 1.00 71.50 340 GLY A N 1
ATOM 2573 C CA . GLY A 1 340 ? 5.107 0.765 -41.643 1.00 71.50 340 GLY A CA 1
ATOM 2574 C C . GLY A 1 340 ? 3.598 0.966 -41.733 1.00 71.50 340 GLY A C 1
ATOM 2575 O O . GLY A 1 340 ? 2.842 0.132 -41.242 1.00 71.50 340 GLY A O 1
ATOM 2576 N N . ALA A 1 341 ? 3.136 2.045 -42.368 1.00 68.81 341 ALA A N 1
ATOM 2577 C CA . ALA A 1 341 ? 1.725 2.301 -42.664 1.00 68.81 341 ALA A CA 1
ATOM 2578 C C . ALA A 1 341 ? 0.768 2.212 -41.449 1.00 68.81 341 ALA A C 1
ATOM 2580 O O . ALA A 1 341 ? -0.412 1.885 -41.609 1.00 68.81 341 ALA A O 1
ATOM 2581 N N . GLY A 1 342 ? 1.251 2.521 -40.240 1.00 76.25 342 GLY A N 1
ATOM 2582 C CA . GLY A 1 342 ? 0.428 2.601 -39.032 1.00 76.25 342 GLY A CA 1
ATOM 2583 C C . GLY A 1 342 ? -0.058 1.241 -38.533 1.00 76.25 342 GLY A C 1
ATOM 2584 O O . GLY A 1 342 ? 0.716 0.433 -38.024 1.00 76.25 342 GLY A O 1
ATOM 2585 N N . CYS A 1 343 ? -1.366 1.009 -38.670 1.00 83.81 343 CYS A N 1
ATOM 2586 C CA . CYS A 1 343 ? -2.068 -0.168 -38.147 1.00 83.81 343 CYS A CA 1
ATOM 2587 C C . CYS A 1 343 ? -2.111 -1.359 -39.128 1.00 83.81 343 CYS A C 1
ATOM 2589 O O . CYS A 1 343 ? -2.850 -2.316 -38.897 1.00 83.81 343 CYS A O 1
ATOM 2591 N N . LYS A 1 344 ? -1.380 -1.308 -40.251 1.00 89.88 344 LYS A N 1
ATOM 2592 C CA . LYS A 1 344 ? -1.329 -2.429 -41.203 1.00 89.88 344 LYS A CA 1
ATOM 2593 C C . LYS A 1 344 ? -0.445 -3.559 -40.675 1.00 89.88 344 LYS A C 1
ATOM 2595 O O . LYS A 1 344 ? 0.504 -3.330 -39.933 1.00 89.88 344 LYS A O 1
ATOM 2600 N N . TYR A 1 345 ? -0.751 -4.780 -41.108 1.00 92.50 345 TYR A N 1
ATOM 2601 C CA . TYR A 1 345 ? 0.035 -5.964 -40.777 1.00 92.50 345 TYR A CA 1
ATOM 2602 C C . TYR A 1 345 ? 1.438 -5.887 -41.404 1.00 92.50 345 TYR A C 1
ATOM 2604 O O . TYR A 1 345 ? 1.574 -5.911 -42.627 1.00 92.50 345 TYR A O 1
ATOM 2612 N N . ASN A 1 346 ? 2.465 -5.797 -40.561 1.00 93.50 346 ASN A N 1
ATOM 2613 C CA . ASN A 1 346 ? 3.880 -5.714 -40.922 1.00 93.50 346 ASN A CA 1
ATOM 2614 C C . ASN A 1 346 ? 4.743 -6.553 -39.949 1.00 93.50 346 ASN A C 1
ATOM 2616 O O . ASN A 1 346 ? 5.422 -5.992 -39.079 1.00 93.50 346 ASN A O 1
ATOM 2620 N N . PRO A 1 347 ? 4.686 -7.896 -40.043 1.00 93.50 347 PRO A N 1
ATOM 2621 C CA . PRO A 1 347 ? 5.341 -8.797 -39.100 1.00 93.50 347 PRO A CA 1
ATOM 2622 C C . PRO A 1 347 ? 6.866 -8.757 -39.233 1.00 93.50 347 PRO A C 1
ATOM 2624 O O . PRO A 1 347 ? 7.425 -8.995 -40.305 1.00 93.50 347 PRO A O 1
ATOM 2627 N N . ARG A 1 348 ? 7.557 -8.520 -38.119 1.00 93.94 348 ARG A N 1
ATOM 2628 C CA . ARG A 1 348 ? 9.025 -8.552 -38.034 1.00 93.94 348 ARG A CA 1
ATOM 2629 C C . ARG A 1 348 ? 9.499 -8.937 -36.635 1.00 93.94 348 ARG A C 1
ATOM 2631 O O . ARG A 1 348 ? 8.724 -8.959 -35.682 1.00 93.94 348 ARG A O 1
ATOM 2638 N N . CYS A 1 349 ? 10.780 -9.274 -36.518 1.00 94.69 349 CYS A N 1
ATOM 2639 C CA . CYS A 1 349 ? 11.383 -9.618 -35.233 1.00 94.69 349 CYS A CA 1
ATOM 2640 C C . CYS A 1 349 ? 11.493 -8.391 -34.314 1.00 94.69 349 CYS A C 1
ATOM 2642 O O . CYS A 1 349 ? 11.706 -7.273 -34.785 1.00 94.69 349 CYS A O 1
ATOM 2644 N N . LEU A 1 350 ? 11.448 -8.626 -33.003 1.00 94.81 350 LEU A N 1
ATOM 2645 C CA . LEU A 1 350 ? 11.871 -7.646 -32.004 1.00 94.81 350 LEU A CA 1
ATOM 2646 C C . LEU A 1 350 ? 13.377 -7.374 -32.133 1.00 94.81 350 LEU A C 1
ATOM 2648 O O . LEU A 1 350 ? 14.172 -8.320 -32.119 1.00 94.81 350 LEU A O 1
ATOM 2652 N N . LYS A 1 351 ? 13.780 -6.102 -32.209 1.00 94.25 351 LYS A N 1
ATOM 2653 C CA . LYS A 1 351 ? 15.193 -5.688 -32.247 1.00 94.25 351 LYS A CA 1
ATOM 2654 C C . LYS A 1 351 ? 15.558 -4.877 -31.012 1.00 94.25 351 LYS A C 1
ATOM 2656 O O . LYS A 1 351 ? 14.757 -4.064 -30.569 1.00 94.25 351 LYS A O 1
ATOM 2661 N N . ARG A 1 352 ? 16.785 -5.039 -30.502 1.00 91.56 352 ARG A N 1
ATOM 2662 C CA . ARG A 1 352 ? 17.299 -4.247 -29.367 1.00 91.56 352 ARG A CA 1
ATOM 2663 C C . ARG A 1 352 ? 18.759 -3.872 -29.514 1.00 91.56 352 ARG A C 1
ATOM 2665 O O . ARG A 1 352 ? 19.578 -4.708 -29.906 1.00 91.56 352 ARG A O 1
ATOM 2672 N N . ASP A 1 353 ? 19.078 -2.662 -29.083 1.00 90.19 353 ASP A N 1
ATOM 2673 C CA . ASP A 1 353 ? 20.442 -2.181 -28.891 1.00 90.19 353 ASP A CA 1
ATOM 2674 C C . ASP A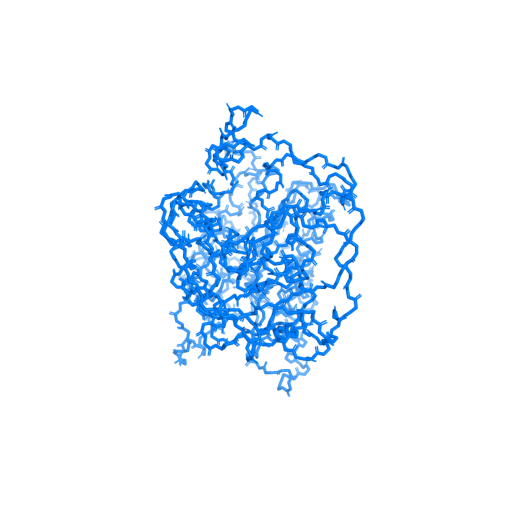 1 353 ? 20.536 -1.509 -27.522 1.00 90.19 353 ASP A C 1
ATOM 2676 O O . ASP A 1 353 ? 20.220 -0.336 -27.374 1.00 90.19 353 ASP A O 1
ATOM 2680 N N . LEU A 1 354 ? 20.864 -2.306 -26.504 1.00 87.00 354 LEU A N 1
ATOM 2681 C CA . LEU A 1 354 ? 20.847 -1.861 -25.114 1.00 87.00 354 LEU A CA 1
ATOM 2682 C C . LEU A 1 354 ? 21.970 -0.840 -24.875 1.00 87.00 354 LEU A C 1
ATOM 2684 O O . LEU A 1 354 ? 23.143 -1.190 -25.023 1.00 87.00 354 LEU A O 1
ATOM 2688 N N . THR A 1 355 ? 21.611 0.385 -24.488 1.00 85.00 355 THR A N 1
ATOM 2689 C CA . THR A 1 355 ? 22.525 1.530 -24.354 1.00 85.00 355 THR A CA 1
ATOM 2690 C C . THR A 1 355 ? 22.604 2.010 -22.903 1.00 85.00 355 THR A C 1
ATOM 2692 O O . THR A 1 355 ? 21.763 2.786 -22.445 1.00 85.00 355 THR A O 1
ATOM 2695 N N . ASP A 1 356 ? 23.635 1.569 -22.180 1.00 81.56 356 ASP A N 1
ATOM 2696 C CA . ASP A 1 356 ? 23.848 1.920 -20.767 1.00 81.56 356 ASP A CA 1
ATOM 2697 C C . ASP A 1 356 ? 24.023 3.434 -20.549 1.00 81.56 356 ASP A C 1
ATOM 2699 O O . ASP A 1 356 ? 23.471 3.994 -19.603 1.00 81.56 356 ASP A O 1
ATOM 2703 N N . GLU A 1 357 ? 24.724 4.118 -21.460 1.00 83.25 357 GLU A N 1
ATOM 2704 C CA . GLU A 1 357 ? 24.979 5.566 -21.406 1.00 83.25 357 GLU A CA 1
ATOM 2705 C C . GLU A 1 357 ? 23.698 6.400 -21.243 1.00 83.25 357 GLU A C 1
ATOM 2707 O O . GLU A 1 357 ? 23.669 7.360 -20.474 1.00 83.25 357 GLU A O 1
ATOM 2712 N N . ILE A 1 358 ? 22.609 6.006 -21.913 1.00 83.62 358 ILE A N 1
ATOM 2713 C CA . ILE A 1 358 ? 21.320 6.707 -21.829 1.00 83.62 358 ILE A CA 1
ATOM 2714 C C . ILE A 1 358 ? 20.729 6.568 -20.419 1.00 83.62 358 ILE A C 1
ATOM 2716 O O . ILE A 1 358 ? 20.214 7.542 -19.862 1.00 83.62 358 ILE A O 1
ATOM 2720 N N . LEU A 1 359 ? 20.834 5.382 -19.810 1.00 80.19 359 LEU A N 1
ATOM 2721 C CA . LEU A 1 359 ? 20.386 5.173 -18.433 1.00 80.19 359 LEU A CA 1
ATOM 2722 C C . LEU A 1 359 ? 21.227 5.978 -17.444 1.00 80.19 359 LEU A C 1
ATOM 2724 O O . LEU A 1 359 ? 20.665 6.605 -16.547 1.00 80.19 359 LEU A O 1
ATOM 2728 N N . TYR A 1 360 ? 22.550 6.008 -17.624 1.00 79.81 360 TYR A N 1
ATOM 2729 C CA . TYR A 1 360 ? 23.438 6.803 -16.776 1.00 79.81 360 TYR A CA 1
ATOM 2730 C C . TYR A 1 360 ? 23.097 8.294 -16.824 1.00 79.81 360 TYR A C 1
ATOM 2732 O O . TYR A 1 360 ? 23.069 8.944 -15.778 1.00 79.81 360 TYR A O 1
ATOM 2740 N N . CYS A 1 361 ? 22.792 8.833 -18.006 1.00 82.44 361 CYS A N 1
ATOM 2741 C CA . CYS A 1 361 ? 22.456 10.245 -18.158 1.00 82.44 361 CYS A CA 1
ATOM 2742 C C . CYS A 1 361 ? 21.086 10.606 -17.572 1.00 82.44 361 CYS A C 1
ATOM 2744 O O . CYS A 1 361 ? 20.983 11.616 -16.879 1.00 82.44 361 CYS A O 1
ATOM 2746 N N . TYR A 1 362 ? 20.050 9.800 -17.826 1.00 83.38 362 TYR A N 1
ATOM 2747 C CA . TYR A 1 362 ? 18.667 10.240 -17.594 1.00 83.38 362 TYR A CA 1
ATOM 2748 C C . TYR A 1 362 ? 17.885 9.400 -16.594 1.00 83.38 362 TYR A C 1
ATOM 2750 O O . TYR A 1 362 ? 16.920 9.897 -16.023 1.00 83.38 362 TYR A O 1
ATOM 2758 N N . VAL A 1 363 ? 18.290 8.157 -16.343 1.00 79.75 363 VAL A N 1
ATOM 2759 C CA . VAL A 1 363 ? 17.534 7.186 -15.538 1.00 79.75 363 VAL A CA 1
ATOM 2760 C C . VAL A 1 363 ? 18.356 6.738 -14.321 1.00 79.75 363 VAL A C 1
ATOM 2762 O O . VAL A 1 363 ? 18.452 5.558 -13.987 1.00 79.75 363 VAL A O 1
ATOM 2765 N N . ASN A 1 364 ? 18.964 7.713 -13.645 1.00 72.38 364 ASN A N 1
ATOM 2766 C CA . ASN A 1 364 ? 19.774 7.526 -12.441 1.00 72.38 364 ASN A CA 1
ATOM 2767 C C . ASN A 1 364 ? 19.034 8.024 -11.187 1.00 72.38 364 ASN A C 1
ATOM 2769 O O . ASN A 1 364 ? 18.004 8.697 -11.275 1.00 72.38 364 ASN A O 1
ATOM 2773 N N . LYS A 1 365 ? 19.566 7.726 -9.996 1.00 70.12 365 LYS A N 1
ATOM 2774 C CA . LYS A 1 365 ? 18.945 8.130 -8.719 1.00 70.12 365 LYS A CA 1
ATOM 2775 C C . LYS A 1 365 ? 18.673 9.620 -8.603 1.00 70.12 365 LYS A C 1
ATOM 2777 O O . LYS A 1 365 ? 17.665 9.992 -8.009 1.00 70.12 365 LYS A O 1
ATOM 2782 N N . THR A 1 366 ? 19.561 10.454 -9.134 1.00 75.06 366 THR A N 1
ATOM 2783 C CA . THR A 1 366 ? 19.396 11.907 -9.099 1.00 75.06 366 THR A CA 1
ATOM 2784 C C . THR A 1 366 ? 18.145 12.305 -9.869 1.00 75.06 366 THR A C 1
ATOM 2786 O O . THR A 1 366 ? 17.320 13.017 -9.311 1.00 75.06 366 THR A O 1
ATOM 2789 N N . SER A 1 367 ? 17.930 11.756 -11.068 1.00 78.06 367 SER A N 1
ATOM 2790 C CA . SER A 1 367 ? 16.728 12.019 -11.869 1.00 78.06 367 SER A CA 1
ATOM 2791 C C . SER A 1 367 ? 15.438 11.659 -11.125 1.00 78.06 367 SER A C 1
ATOM 2793 O O . SER A 1 367 ? 14.504 12.460 -11.076 1.00 78.06 367 SER A O 1
ATOM 2795 N N . PHE A 1 368 ? 15.390 10.489 -10.474 1.00 76.06 368 PHE A N 1
ATOM 2796 C CA . PHE A 1 368 ? 14.222 10.097 -9.670 1.00 76.06 368 PHE A CA 1
ATOM 2797 C C . PHE A 1 368 ? 14.033 10.992 -8.442 1.00 76.06 368 PHE A C 1
ATOM 2799 O O . PHE A 1 368 ? 12.905 11.347 -8.114 1.00 76.06 368 PHE A O 1
ATOM 2806 N N . LEU A 1 369 ? 15.112 11.380 -7.757 1.00 72.75 369 LEU A N 1
ATOM 2807 C CA . LEU A 1 369 ? 15.023 12.283 -6.608 1.00 72.75 369 LEU A CA 1
ATOM 2808 C C . LEU A 1 369 ? 14.566 13.684 -7.013 1.00 72.75 369 LEU A C 1
ATOM 2810 O O . LEU A 1 369 ? 13.770 14.265 -6.284 1.00 72.75 369 LEU A O 1
ATOM 2814 N N . THR A 1 370 ? 15.010 14.201 -8.158 1.00 78.88 370 THR A N 1
ATOM 2815 C CA . THR A 1 370 ? 14.539 15.481 -8.700 1.00 78.88 370 THR A CA 1
ATOM 2816 C C . THR A 1 370 ? 13.042 15.424 -8.979 1.00 78.88 370 THR A C 1
ATOM 2818 O O . THR A 1 370 ? 12.302 16.275 -8.494 1.00 78.88 370 THR A O 1
ATOM 2821 N N . LEU A 1 371 ? 12.568 14.370 -9.646 1.00 78.94 371 LEU A N 1
ATOM 2822 C CA . LEU A 1 371 ? 11.137 14.138 -9.858 1.00 78.94 371 LEU A CA 1
ATOM 2823 C C . LEU A 1 371 ? 10.357 14.079 -8.551 1.00 78.94 371 LEU A C 1
ATOM 2825 O O . LEU A 1 371 ? 9.362 14.778 -8.383 1.00 78.94 371 LEU A O 1
ATOM 2829 N N . LEU A 1 372 ? 10.814 13.264 -7.604 1.00 78.69 372 LEU A N 1
ATOM 2830 C CA . LEU A 1 372 ? 10.076 13.035 -6.373 1.00 78.69 372 LEU A CA 1
ATOM 2831 C C . LEU A 1 372 ? 10.115 14.231 -5.435 1.00 78.69 372 LEU A C 1
ATOM 2833 O O . LEU A 1 372 ? 9.105 14.455 -4.779 1.00 78.69 372 LEU A O 1
ATOM 2837 N N . ARG A 1 373 ? 11.243 14.947 -5.329 1.00 76.69 373 ARG A N 1
ATOM 2838 C CA . ARG A 1 373 ? 11.495 15.992 -4.323 1.00 76.69 373 ARG A CA 1
ATOM 2839 C C . ARG A 1 373 ? 11.240 17.401 -4.839 1.00 76.69 373 ARG A C 1
ATOM 2841 O O . ARG A 1 373 ? 10.642 18.171 -4.095 1.00 76.69 373 ARG A O 1
ATOM 2848 N N . ASP A 1 374 ? 11.708 17.702 -6.047 1.00 83.94 374 ASP A N 1
ATOM 2849 C CA . ASP A 1 374 ? 11.876 19.067 -6.560 1.00 83.94 374 ASP A CA 1
ATOM 2850 C C . ASP A 1 374 ? 10.745 19.490 -7.521 1.00 83.94 374 ASP A C 1
ATOM 2852 O O . ASP A 1 374 ? 10.824 20.552 -8.133 1.00 83.94 374 ASP A O 1
ATOM 2856 N N . THR A 1 375 ? 9.690 18.677 -7.660 1.00 88.56 375 THR A N 1
ATOM 2857 C CA . THR A 1 375 ? 8.478 19.036 -8.411 1.00 88.56 375 THR A CA 1
ATOM 2858 C C . THR A 1 375 ? 7.302 19.265 -7.459 1.00 88.56 375 THR A C 1
ATOM 2860 O O . THR A 1 375 ? 6.894 18.379 -6.690 1.00 88.56 375 THR A O 1
ATOM 2863 N N . ASP A 1 376 ? 6.774 20.487 -7.494 1.00 83.94 376 ASP A N 1
ATOM 2864 C CA . ASP A 1 376 ? 5.746 20.948 -6.558 1.00 83.94 376 ASP A CA 1
ATOM 2865 C C . ASP A 1 376 ? 4.325 20.637 -7.043 1.00 83.94 376 ASP A C 1
ATOM 2867 O O . ASP A 1 376 ? 3.465 20.292 -6.229 1.00 83.94 376 ASP A O 1
ATOM 2871 N N . ASP A 1 377 ? 4.102 20.679 -8.359 1.00 91.31 377 ASP A N 1
ATOM 2872 C CA . ASP A 1 377 ? 2.816 20.437 -9.014 1.00 91.31 377 ASP A CA 1
ATOM 2873 C C . ASP A 1 377 ? 2.908 19.371 -10.122 1.00 91.31 377 ASP A C 1
ATOM 2875 O O . ASP A 1 377 ? 3.994 18.953 -10.541 1.00 91.31 377 ASP A O 1
ATOM 2879 N N . ILE A 1 378 ? 1.742 18.907 -10.585 1.00 94.06 378 ILE A N 1
ATOM 2880 C CA . ILE A 1 378 ? 1.640 17.847 -11.596 1.00 94.06 378 ILE A CA 1
ATOM 2881 C C . ILE A 1 378 ? 2.204 18.278 -12.957 1.00 94.06 378 ILE A C 1
ATOM 2883 O O . ILE A 1 378 ? 2.762 17.450 -13.676 1.00 94.06 378 ILE A O 1
ATOM 2887 N N . TRP A 1 379 ? 2.127 19.571 -13.293 1.00 91.62 379 TRP A N 1
ATOM 2888 C CA . TRP A 1 379 ? 2.660 20.093 -14.548 1.00 91.62 379 TRP A CA 1
ATOM 2889 C C . TRP A 1 379 ? 4.178 19.922 -14.604 1.00 91.62 379 TRP A C 1
ATOM 2891 O O . TRP A 1 379 ? 4.712 19.389 -15.580 1.00 91.62 379 TRP A O 1
ATOM 2901 N N . TRP A 1 380 ? 4.886 20.315 -13.547 1.00 91.69 380 TRP A N 1
ATOM 2902 C CA . TRP A 1 380 ? 6.328 20.121 -13.475 1.00 91.69 380 TRP A CA 1
ATOM 2903 C C . TRP A 1 380 ? 6.701 18.653 -13.330 1.00 91.69 380 TRP A C 1
ATOM 2905 O O . TRP A 1 380 ? 7.639 18.216 -13.995 1.00 91.69 380 TRP A O 1
ATOM 2915 N N . PHE A 1 381 ? 5.952 17.869 -12.550 1.00 94.19 381 PHE A N 1
ATOM 2916 C CA . PHE A 1 381 ? 6.194 16.431 -12.432 1.00 94.19 381 PHE A CA 1
ATOM 2917 C C . PHE A 1 381 ? 6.176 15.734 -13.802 1.00 94.19 381 PHE A C 1
ATOM 2919 O O . PHE A 1 381 ? 7.174 15.125 -14.195 1.00 94.19 381 PHE A O 1
ATOM 2926 N N . GLN A 1 382 ? 5.100 15.891 -14.581 1.00 92.88 382 GLN A N 1
ATOM 2927 C CA . GLN A 1 382 ? 4.990 15.253 -15.898 1.00 92.88 382 GLN A CA 1
ATOM 2928 C C . GLN A 1 382 ? 5.983 15.829 -16.922 1.00 92.88 382 GLN A C 1
ATOM 2930 O O . GLN A 1 382 ? 6.489 15.089 -17.770 1.00 92.88 382 GLN A O 1
ATOM 2935 N N . THR A 1 383 ? 6.304 17.126 -16.824 1.00 90.56 383 THR A N 1
ATOM 2936 C CA . THR A 1 383 ? 7.257 17.803 -17.720 1.00 90.56 383 THR A CA 1
ATOM 2937 C C . THR A 1 383 ? 8.680 17.298 -17.510 1.00 90.56 383 THR A C 1
ATOM 2939 O O . THR A 1 383 ? 9.349 16.948 -18.479 1.00 90.56 383 THR A O 1
ATOM 2942 N N . ILE A 1 384 ? 9.151 17.215 -16.261 1.00 91.00 384 ILE A N 1
ATOM 2943 C CA . ILE A 1 384 ? 10.483 16.667 -15.962 1.00 91.00 384 ILE A CA 1
ATOM 2944 C C . ILE A 1 384 ? 10.529 15.170 -16.302 1.00 91.00 384 ILE A C 1
ATOM 2946 O O . ILE A 1 384 ? 11.521 14.691 -16.848 1.00 91.00 384 ILE A O 1
ATOM 2950 N N . MET A 1 385 ? 9.448 14.427 -16.038 1.00 92.94 385 MET A N 1
ATOM 2951 C CA . MET A 1 385 ? 9.376 12.991 -16.326 1.00 92.94 385 MET A CA 1
ATOM 2952 C C . MET A 1 385 ? 9.533 12.689 -17.820 1.00 92.94 385 MET A C 1
ATOM 2954 O O . MET A 1 385 ? 10.219 11.729 -18.179 1.00 92.94 385 MET A O 1
ATOM 2958 N N . SER A 1 386 ? 8.915 13.524 -18.660 1.00 90.06 386 SER A N 1
ATOM 2959 C CA . SER A 1 386 ? 8.836 13.359 -20.119 1.00 90.06 386 SER A CA 1
ATOM 2960 C C . SER A 1 386 ? 9.900 14.147 -20.896 1.00 90.06 386 SER A C 1
ATOM 2962 O O . SER A 1 386 ? 9.924 14.078 -22.125 1.00 90.06 386 SER A O 1
ATOM 2964 N N . GLY A 1 387 ? 10.753 14.908 -20.203 1.00 87.94 387 GLY A N 1
ATOM 2965 C CA . GLY A 1 387 ? 11.775 15.763 -20.808 1.00 87.94 387 GLY A CA 1
ATOM 2966 C C . GLY A 1 387 ? 11.277 17.190 -21.068 1.00 87.94 387 GLY A C 1
ATOM 2967 O O . GLY A 1 387 ? 10.376 17.379 -21.892 1.00 87.94 387 GLY A O 1
ATOM 2968 N N . PRO A 1 388 ? 11.858 18.218 -20.423 1.00 85.38 388 PRO A N 1
ATOM 2969 C CA . PRO A 1 388 ? 11.434 19.604 -20.604 1.00 85.38 388 PRO A CA 1
ATOM 2970 C C . PRO A 1 388 ? 11.700 20.135 -22.013 1.00 85.38 388 PRO A C 1
ATOM 2972 O O . PRO A 1 388 ? 12.750 19.881 -22.608 1.00 85.38 388 PRO A O 1
ATOM 2975 N N . TRP A 1 389 ? 10.786 20.967 -22.515 1.00 82.25 389 TRP A N 1
ATOM 2976 C CA . TRP A 1 389 ? 10.962 21.617 -23.812 1.00 82.25 389 TRP A CA 1
ATOM 2977 C C . TRP A 1 389 ? 12.197 22.516 -23.867 1.00 82.25 389 TRP A C 1
ATOM 2979 O O . TRP A 1 389 ? 12.462 23.299 -22.957 1.00 82.25 389 TRP A O 1
ATOM 2989 N N . GLY A 1 390 ? 12.948 22.412 -24.962 1.00 81.50 390 GLY A N 1
ATOM 2990 C CA . GLY A 1 390 ? 14.181 23.161 -25.195 1.00 81.50 390 GLY A CA 1
ATOM 2991 C C . GLY A 1 390 ? 15.386 22.662 -24.392 1.00 81.50 390 GLY A C 1
ATOM 2992 O O . GLY A 1 390 ? 16.459 23.258 -24.488 1.00 81.50 390 GLY A O 1
ATOM 2993 N N . SER A 1 391 ? 15.243 21.578 -23.624 1.00 83.50 391 SER A N 1
ATOM 2994 C CA . SER A 1 391 ? 16.329 20.988 -22.840 1.00 83.50 391 SER A CA 1
ATOM 2995 C C . SER A 1 391 ? 17.070 19.891 -23.613 1.00 83.50 391 SER A C 1
ATOM 2997 O O . SER A 1 391 ? 16.598 19.376 -24.623 1.00 83.50 391 SER A O 1
ATOM 2999 N N . ARG A 1 392 ? 18.267 19.527 -23.141 1.00 83.50 392 ARG A N 1
ATOM 3000 C CA . ARG A 1 392 ? 18.927 18.257 -23.508 1.00 83.50 392 ARG A CA 1
ATOM 3001 C C . ARG A 1 392 ? 18.514 17.107 -22.591 1.00 83.50 392 ARG A C 1
ATOM 3003 O O . ARG A 1 392 ? 18.818 15.954 -22.893 1.00 83.50 392 ARG A O 1
ATOM 3010 N N . ASP A 1 393 ? 17.861 17.423 -21.479 1.00 86.38 393 ASP A N 1
ATOM 3011 C CA . ASP A 1 393 ? 17.274 16.434 -20.592 1.00 86.38 393 ASP A CA 1
ATOM 3012 C C . ASP A 1 393 ? 16.004 15.873 -21.222 1.00 86.38 393 ASP A C 1
ATOM 3014 O O . ASP A 1 393 ? 15.039 16.601 -21.454 1.00 86.38 393 ASP A O 1
ATOM 3018 N N . ILE A 1 394 ? 16.034 14.578 -21.519 1.00 87.00 394 ILE A N 1
ATOM 3019 C CA . ILE A 1 394 ? 14.884 13.871 -22.073 1.00 87.00 394 ILE A CA 1
ATOM 3020 C C . ILE A 1 394 ? 14.008 13.274 -20.967 1.00 87.00 394 ILE A C 1
ATOM 3022 O O . ILE A 1 394 ? 12.884 12.897 -21.245 1.00 87.00 394 ILE A O 1
ATOM 3026 N N . GLY A 1 395 ? 14.452 13.233 -19.710 1.00 88.81 395 GLY A N 1
ATOM 3027 C CA . GLY A 1 395 ? 13.673 12.675 -18.606 1.00 88.81 395 GLY A CA 1
ATOM 3028 C C . GLY A 1 395 ? 13.686 11.144 -18.534 1.00 88.81 395 GLY A C 1
ATOM 3029 O O . GLY A 1 395 ? 14.145 10.434 -19.438 1.00 88.81 395 GLY A O 1
ATOM 3030 N N . ILE A 1 396 ? 13.182 10.617 -17.413 1.00 85.75 396 ILE A N 1
ATOM 3031 C CA . ILE A 1 396 ? 13.255 9.182 -17.091 1.00 85.75 396 ILE A CA 1
ATOM 3032 C C . ILE A 1 396 ? 12.410 8.313 -18.031 1.00 85.75 396 ILE A C 1
ATOM 3034 O O . ILE A 1 396 ? 12.743 7.147 -18.247 1.00 85.75 396 ILE A O 1
ATOM 3038 N N . HIS A 1 397 ? 11.316 8.859 -18.576 1.00 92.19 397 HIS A N 1
ATOM 3039 C CA . HIS A 1 397 ? 10.366 8.111 -19.399 1.00 92.19 397 HIS A CA 1
ATOM 3040 C C . HIS A 1 397 ? 10.958 7.785 -20.772 1.00 92.19 397 HIS A C 1
ATOM 3042 O O . HIS A 1 397 ? 11.248 6.612 -21.030 1.00 92.19 397 HIS A O 1
ATOM 3048 N N . PRO A 1 398 ? 11.260 8.764 -21.639 1.00 90.06 398 PRO A N 1
ATOM 3049 C CA . PRO A 1 398 ? 11.866 8.442 -22.920 1.00 90.06 398 PRO A CA 1
ATOM 3050 C C . PRO A 1 398 ? 13.321 7.981 -22.780 1.00 90.06 398 PRO A C 1
ATOM 3052 O O . PRO A 1 398 ? 13.786 7.245 -23.649 1.00 90.06 398 PRO A O 1
ATOM 3055 N N . GLY A 1 399 ? 14.039 8.348 -21.709 1.00 88.75 399 GLY A N 1
ATOM 3056 C CA . GLY A 1 399 ? 15.375 7.816 -21.433 1.00 88.75 399 GLY A CA 1
ATOM 3057 C C . GLY A 1 399 ? 15.372 6.290 -21.334 1.00 88.75 399 GLY A C 1
ATOM 3058 O O . GLY A 1 399 ? 16.153 5.620 -22.008 1.00 88.75 399 GLY A O 1
ATOM 3059 N N . ALA A 1 400 ? 14.436 5.718 -20.576 1.00 87.44 400 ALA A N 1
ATOM 3060 C CA . ALA A 1 400 ? 14.318 4.269 -20.465 1.00 87.44 400 ALA A CA 1
ATOM 3061 C C . ALA A 1 400 ? 13.882 3.612 -21.787 1.00 87.44 400 ALA A C 1
ATOM 3063 O O . ALA A 1 400 ? 14.495 2.619 -22.173 1.00 87.44 400 ALA A O 1
ATOM 3064 N N . HIS A 1 401 ? 12.912 4.175 -22.522 1.00 90.50 401 HIS A N 1
ATOM 3065 C CA . HIS A 1 401 ? 12.525 3.655 -23.849 1.00 90.50 401 HIS A CA 1
ATOM 3066 C C . HIS A 1 401 ? 13.713 3.605 -24.812 1.00 90.50 401 HIS A C 1
ATOM 3068 O O . HIS A 1 401 ? 14.063 2.548 -25.338 1.00 90.50 401 HIS A O 1
ATOM 3074 N N . ASN A 1 402 ? 14.405 4.733 -24.977 1.00 89.56 402 ASN A N 1
ATOM 3075 C CA . ASN A 1 402 ? 15.499 4.840 -25.937 1.00 89.56 402 ASN A CA 1
ATOM 3076 C C . ASN A 1 402 ? 16.728 4.013 -25.544 1.00 89.56 402 ASN A C 1
ATOM 3078 O O . ASN A 1 402 ? 17.469 3.586 -26.432 1.00 89.56 402 ASN A O 1
ATOM 3082 N N . SER A 1 403 ? 16.914 3.733 -24.248 1.00 87.69 403 SER A N 1
ATOM 3083 C CA . SER A 1 403 ? 17.975 2.843 -23.761 1.00 87.69 403 SER A CA 1
ATOM 3084 C C . SER A 1 403 ? 17.810 1.384 -24.198 1.00 87.69 403 SER A C 1
ATOM 3086 O O . SER A 1 403 ? 18.787 0.642 -24.203 1.00 87.69 403 SER A O 1
ATOM 3088 N N . LEU A 1 404 ? 16.600 0.953 -24.578 1.00 89.06 404 LEU A N 1
ATOM 3089 C CA . LEU A 1 404 ? 16.365 -0.392 -25.121 1.00 89.06 404 LEU A CA 1
ATOM 3090 C C . LEU A 1 404 ? 16.836 -0.516 -26.574 1.00 89.06 404 LEU A C 1
ATOM 3092 O O . LEU A 1 404 ? 17.154 -1.616 -27.046 1.00 89.06 404 LEU A O 1
ATOM 3096 N N . GLY A 1 405 ? 16.868 0.618 -27.271 1.00 89.25 405 GLY A N 1
ATOM 3097 C CA . GLY A 1 405 ? 17.209 0.718 -28.675 1.00 89.25 405 GLY A CA 1
ATOM 3098 C C . GLY A 1 405 ? 16.301 -0.100 -29.593 1.00 89.25 405 GLY A C 1
ATOM 3099 O O . GLY A 1 405 ? 15.250 -0.603 -29.199 1.00 89.25 405 GLY A O 1
ATOM 3100 N N . GLY A 1 406 ? 16.737 -0.257 -30.841 1.00 91.38 406 GLY A N 1
ATOM 3101 C CA . GLY A 1 406 ? 16.078 -1.135 -31.806 1.00 91.38 406 GLY A CA 1
ATOM 3102 C C . GLY A 1 406 ? 14.612 -0.784 -32.093 1.00 91.38 406 GLY A C 1
ATOM 3103 O O . GLY A 1 406 ? 14.243 0.384 -32.164 1.00 91.38 406 GLY A O 1
ATOM 3104 N N . ASP A 1 407 ? 13.796 -1.816 -32.306 1.00 92.94 407 ASP A N 1
ATOM 3105 C CA . ASP A 1 407 ? 12.445 -1.747 -32.872 1.00 92.94 407 ASP A CA 1
ATOM 3106 C C . ASP A 1 407 ? 11.532 -2.731 -32.119 1.00 92.94 407 ASP A C 1
ATOM 3108 O O . ASP A 1 407 ? 11.822 -3.934 -32.142 1.00 92.94 407 ASP A O 1
ATOM 3112 N N . PRO A 1 408 ? 10.472 -2.252 -31.439 1.00 93.75 408 PRO A N 1
ATOM 3113 C CA . PRO A 1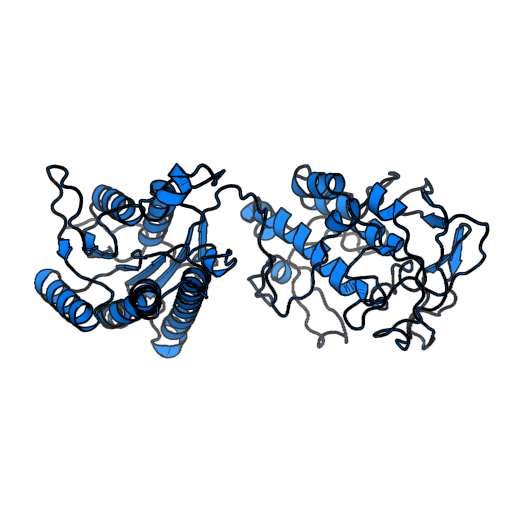 408 ? 9.937 -0.886 -31.495 1.00 93.75 408 PRO A CA 1
ATOM 3114 C C . PRO A 1 408 ? 10.431 0.045 -30.368 1.00 93.75 408 PRO A C 1
ATOM 3116 O O . PRO A 1 408 ? 9.807 1.069 -30.119 1.00 93.75 408 PRO A O 1
ATOM 3119 N N . GLY A 1 409 ? 11.532 -0.271 -29.672 1.00 89.69 409 GLY A N 1
ATOM 3120 C CA . GLY A 1 409 ? 11.988 0.498 -28.497 1.00 89.69 409 GLY A CA 1
ATOM 3121 C C . GLY A 1 409 ? 12.245 1.994 -28.749 1.00 89.69 409 GLY A C 1
ATOM 3122 O O . GLY A 1 409 ? 12.079 2.806 -27.843 1.00 89.69 409 GLY A O 1
ATOM 3123 N N . ARG A 1 410 ? 12.596 2.376 -29.987 1.00 90.69 410 ARG A N 1
ATOM 3124 C CA . ARG A 1 410 ? 12.777 3.778 -30.418 1.00 90.69 410 ARG A CA 1
ATOM 3125 C C . ARG A 1 410 ? 11.615 4.342 -31.241 1.00 90.69 410 ARG A C 1
ATOM 3127 O O . ARG A 1 410 ? 11.761 5.390 -31.869 1.00 90.69 410 ARG A O 1
ATOM 3134 N N . ASP A 1 411 ? 10.484 3.646 -31.288 1.00 92.06 411 ASP A N 1
ATOM 3135 C CA . ASP A 1 411 ? 9.260 4.136 -31.918 1.00 92.06 411 ASP A CA 1
ATOM 3136 C C . ASP A 1 411 ? 8.261 4.524 -30.826 1.00 92.06 411 ASP A C 1
ATOM 3138 O O . ASP A 1 411 ? 7.705 3.667 -30.139 1.00 92.06 411 ASP A O 1
ATOM 3142 N N . PHE A 1 412 ? 8.028 5.827 -30.672 1.00 89.56 412 PHE A N 1
ATOM 3143 C CA . PHE A 1 412 ? 7.120 6.371 -29.661 1.00 89.56 412 PHE A CA 1
ATOM 3144 C C . PHE A 1 412 ? 5.730 5.711 -29.703 1.00 89.56 412 PHE A C 1
ATOM 3146 O O . PHE A 1 412 ? 5.187 5.339 -28.663 1.00 89.56 412 PHE A O 1
ATOM 3153 N N . TRP A 1 413 ? 5.190 5.494 -30.904 1.00 89.56 413 TRP A N 1
ATOM 3154 C CA . TRP A 1 413 ? 3.827 5.002 -31.114 1.00 89.56 413 TRP A CA 1
ATOM 3155 C C . TRP A 1 413 ? 3.700 3.492 -30.933 1.00 89.56 413 TRP A C 1
ATOM 3157 O O . TRP A 1 413 ? 2.635 2.993 -30.576 1.00 89.56 413 TRP A O 1
ATOM 3167 N N . VAL A 1 414 ? 4.776 2.758 -31.219 1.00 93.06 414 VAL A N 1
ATOM 3168 C CA . VAL A 1 414 ? 4.761 1.289 -31.298 1.00 93.06 414 VAL A CA 1
ATOM 3169 C C . VAL A 1 414 ? 5.518 0.649 -30.132 1.00 93.06 414 VAL A C 1
ATOM 3171 O O . VAL A 1 414 ? 5.588 -0.576 -30.035 1.00 93.06 414 VAL A O 1
ATOM 3174 N N . SER A 1 415 ? 6.021 1.463 -29.200 1.00 94.12 415 SER A N 1
ATOM 3175 C CA . SER A 1 415 ? 6.732 1.026 -27.997 1.00 94.12 415 SER A CA 1
ATOM 3176 C C . SER A 1 415 ? 6.032 -0.080 -27.179 1.00 94.12 415 SER A C 1
ATOM 3178 O O . SER A 1 415 ? 6.760 -0.930 -26.670 1.00 94.12 415 SER A O 1
ATOM 3180 N N . PRO A 1 416 ? 4.683 -0.214 -27.103 1.00 93.56 416 PRO A N 1
ATOM 3181 C CA . PRO A 1 416 ? 4.050 -1.358 -26.427 1.00 93.56 416 PRO A CA 1
ATOM 3182 C C . PRO A 1 416 ? 4.345 -2.729 -27.053 1.00 93.56 416 PRO A C 1
ATOM 3184 O O . PRO A 1 416 ? 4.141 -3.759 -26.412 1.00 93.56 416 PRO A O 1
ATOM 3187 N N . GLY A 1 417 ? 4.827 -2.766 -28.301 1.00 91.50 417 GLY A N 1
ATOM 3188 C CA . GLY A 1 417 ? 5.290 -3.996 -28.949 1.00 91.50 417 GLY A CA 1
ATOM 3189 C C . GLY A 1 417 ? 6.606 -4.537 -28.376 1.00 91.50 417 GLY A C 1
ATOM 3190 O O . GLY A 1 417 ? 6.985 -5.666 -28.685 1.00 91.50 417 GLY A O 1
ATOM 3191 N N . GLU A 1 418 ? 7.296 -3.759 -27.541 1.00 92.25 418 GLU A N 1
ATOM 3192 C CA . GLU A 1 418 ? 8.452 -4.196 -26.765 1.00 92.25 418 GLU A CA 1
ATOM 3193 C C . GLU A 1 418 ? 8.002 -4.731 -25.391 1.00 92.25 418 GLU A C 1
ATOM 3195 O O . GLU A 1 418 ? 7.457 -3.967 -24.595 1.00 92.25 418 GLU A O 1
ATOM 3200 N N . PRO A 1 419 ? 8.262 -6.010 -25.038 1.00 90.56 419 PRO A N 1
ATOM 3201 C CA . PRO A 1 419 ? 7.836 -6.580 -23.757 1.00 90.56 419 PRO A CA 1
ATOM 3202 C C . PRO A 1 419 ? 8.245 -5.806 -22.493 1.00 90.56 419 PRO A C 1
ATOM 3204 O O . PRO A 1 419 ? 7.513 -5.843 -21.503 1.00 90.56 419 PRO A O 1
ATOM 3207 N N . ALA A 1 420 ? 9.377 -5.093 -22.490 1.00 87.44 420 ALA A N 1
ATOM 3208 C CA . ALA A 1 420 ? 9.782 -4.266 -21.352 1.00 87.44 420 ALA A CA 1
ATOM 3209 C C . ALA A 1 420 ? 8.945 -2.995 -21.164 1.00 87.44 420 ALA A C 1
ATOM 3211 O O . ALA A 1 420 ? 9.065 -2.378 -20.106 1.00 87.44 420 ALA A O 1
ATOM 3212 N N . PHE A 1 421 ? 8.080 -2.631 -22.118 1.00 89.19 421 PHE A N 1
ATOM 3213 C CA . PHE A 1 421 ? 7.145 -1.512 -21.996 1.00 89.19 421 PHE A CA 1
ATOM 3214 C C . PHE A 1 421 ? 6.340 -1.592 -20.698 1.00 89.19 421 PHE A C 1
ATOM 3216 O O . PHE A 1 421 ? 6.289 -0.627 -19.943 1.00 89.19 421 PHE A O 1
ATOM 3223 N N . TRP A 1 422 ? 5.768 -2.760 -20.401 1.00 83.75 422 TRP A N 1
ATOM 3224 C CA . TRP A 1 422 ? 4.892 -2.950 -19.244 1.00 83.75 422 TRP A CA 1
ATOM 3225 C C . TRP A 1 422 ? 5.644 -2.787 -17.925 1.00 83.75 422 TRP A C 1
ATOM 3227 O O . TRP A 1 422 ? 5.182 -2.093 -17.025 1.00 83.75 422 TRP A O 1
ATOM 3237 N N . ALA A 1 423 ? 6.846 -3.361 -17.834 1.00 78.94 423 ALA A N 1
ATOM 3238 C CA . ALA A 1 423 ? 7.684 -3.238 -16.646 1.00 78.94 423 ALA A CA 1
ATOM 3239 C C . ALA A 1 423 ? 8.219 -1.810 -16.449 1.00 78.94 423 ALA A C 1
ATOM 3241 O O . ALA A 1 423 ? 8.389 -1.338 -15.322 1.00 78.94 423 ALA A O 1
ATOM 3242 N N . HIS A 1 424 ? 8.489 -1.116 -17.556 1.00 84.56 424 HIS A N 1
ATOM 3243 C CA . HIS A 1 424 ? 8.868 0.287 -17.550 1.00 84.56 424 HIS A CA 1
ATOM 3244 C C . HIS A 1 424 ? 7.716 1.178 -17.068 1.00 84.56 424 HIS A C 1
ATOM 3246 O O . HIS A 1 424 ? 7.911 1.950 -16.132 1.00 84.56 424 HIS A O 1
ATOM 3252 N N . HIS A 1 425 ? 6.521 1.041 -17.648 1.00 89.50 425 HIS A N 1
ATOM 3253 C CA . HIS A 1 425 ? 5.360 1.868 -17.308 1.00 89.50 425 HIS A CA 1
ATOM 3254 C C . HIS A 1 425 ? 4.789 1.568 -15.924 1.00 89.50 425 HIS A C 1
ATOM 3256 O O . HIS A 1 425 ? 4.381 2.497 -15.242 1.00 89.50 425 HIS A O 1
ATOM 3262 N N . ALA A 1 426 ? 4.892 0.331 -15.433 1.00 80.94 426 ALA A N 1
ATOM 3263 C CA . ALA A 1 426 ? 4.628 0.039 -14.025 1.00 80.94 426 ALA A CA 1
ATOM 3264 C C . ALA A 1 426 ? 5.586 0.800 -13.086 1.00 80.94 426 ALA A C 1
ATOM 3266 O O . ALA A 1 426 ? 5.200 1.198 -11.993 1.00 80.94 426 ALA A O 1
ATOM 3267 N N . ASN A 1 427 ? 6.837 1.049 -13.498 1.00 80.00 427 ASN A N 1
ATOM 3268 C CA . ASN A 1 427 ? 7.742 1.896 -12.718 1.00 80.00 427 ASN A CA 1
ATOM 3269 C C . ASN A 1 427 ? 7.441 3.394 -12.868 1.00 80.00 427 ASN A C 1
ATOM 3271 O O . ASN A 1 427 ? 7.660 4.142 -11.922 1.00 80.00 427 ASN A O 1
ATOM 3275 N N . ILE A 1 428 ? 6.960 3.841 -14.029 1.00 86.44 428 ILE A N 1
ATOM 3276 C CA . ILE A 1 428 ? 6.478 5.219 -14.202 1.00 86.44 428 ILE A CA 1
ATOM 3277 C C . ILE A 1 428 ? 5.297 5.482 -13.268 1.00 86.44 428 ILE A C 1
ATOM 3279 O O . ILE A 1 428 ? 5.343 6.436 -12.492 1.00 86.44 428 ILE A O 1
ATOM 3283 N N . ASP A 1 429 ? 4.316 4.581 -13.263 1.00 89.44 429 ASP A N 1
ATOM 3284 C CA . ASP A 1 429 ? 3.168 4.649 -12.363 1.00 89.44 429 ASP A CA 1
ATOM 3285 C C . ASP A 1 429 ? 3.603 4.587 -10.894 1.00 89.44 429 ASP A C 1
ATOM 3287 O O . ASP A 1 429 ? 3.194 5.417 -10.092 1.00 89.44 429 ASP A O 1
ATOM 3291 N N . ARG A 1 430 ? 4.566 3.722 -10.544 1.00 83.19 430 ARG A N 1
ATOM 3292 C CA . ARG A 1 430 ? 5.166 3.700 -9.199 1.00 83.19 430 ARG A CA 1
ATOM 3293 C C . ARG A 1 430 ? 5.757 5.041 -8.780 1.00 83.19 430 ARG A C 1
ATOM 3295 O O . ARG A 1 430 ? 5.570 5.463 -7.641 1.00 83.19 430 ARG A O 1
ATOM 3302 N N . VAL A 1 431 ? 6.512 5.705 -9.652 1.00 82.50 431 VAL A N 1
ATOM 3303 C CA . VAL A 1 431 ? 7.120 7.008 -9.332 1.00 82.50 431 VAL A CA 1
ATOM 3304 C C . VAL A 1 431 ? 6.043 8.074 -9.159 1.00 82.50 431 VAL A C 1
ATOM 3306 O O . VAL A 1 431 ? 6.135 8.877 -8.229 1.00 82.50 431 VAL A O 1
ATOM 3309 N N . TRP A 1 432 ? 5.017 8.059 -10.009 1.00 91.44 432 TRP A N 1
ATOM 3310 C CA . TRP A 1 432 ? 3.871 8.954 -9.891 1.00 91.44 432 TRP A CA 1
ATOM 3311 C C . TRP A 1 432 ? 3.095 8.720 -8.597 1.00 91.44 432 TRP A C 1
ATOM 3313 O O . TRP A 1 432 ? 2.902 9.662 -7.830 1.00 91.44 432 TRP A O 1
ATOM 3323 N N . TRP A 1 433 ? 2.791 7.464 -8.277 1.00 87.88 433 TRP A N 1
ATOM 3324 C CA . TRP A 1 433 ? 2.162 7.056 -7.029 1.00 87.88 433 TRP A CA 1
ATOM 3325 C C . TRP A 1 433 ? 2.961 7.531 -5.807 1.00 87.88 433 TRP A C 1
ATOM 3327 O O . TRP A 1 433 ? 2.407 8.186 -4.924 1.00 87.88 433 TRP A O 1
ATOM 3337 N N . ILE A 1 434 ? 4.285 7.309 -5.765 1.00 82.06 434 ILE A N 1
ATOM 3338 C CA . ILE A 1 434 ? 5.136 7.814 -4.668 1.00 82.06 434 ILE A CA 1
ATOM 3339 C C . ILE A 1 434 ? 5.026 9.340 -4.565 1.00 82.06 434 ILE A C 1
ATOM 3341 O O . ILE A 1 434 ? 4.916 9.872 -3.459 1.00 82.06 434 ILE A O 1
ATOM 3345 N N . TRP A 1 435 ? 5.067 10.054 -5.694 1.00 87.75 435 TRP A N 1
ATOM 3346 C CA . TRP A 1 435 ? 4.958 11.511 -5.717 1.00 87.75 435 TRP A CA 1
ATOM 3347 C C . TRP A 1 435 ? 3.598 11.999 -5.203 1.00 87.75 435 TRP A C 1
ATOM 3349 O O . TRP A 1 435 ? 3.567 12.936 -4.397 1.00 87.75 435 TRP A O 1
ATOM 3359 N N . GLN A 1 436 ? 2.498 11.350 -5.596 1.00 88.69 436 GLN A N 1
ATOM 3360 C CA . GLN A 1 436 ? 1.148 11.658 -5.123 1.00 88.69 436 GLN A CA 1
ATOM 3361 C C . GLN A 1 436 ? 1.022 11.429 -3.615 1.00 88.69 436 GLN A C 1
ATOM 3363 O O . GLN A 1 436 ? 0.550 12.304 -2.891 1.00 88.69 436 GLN A O 1
ATOM 3368 N N . MET A 1 437 ? 1.535 10.303 -3.113 1.00 85.00 437 MET A N 1
ATOM 3369 C CA . MET A 1 437 ? 1.435 9.922 -1.701 1.00 85.00 437 MET A CA 1
ATOM 3370 C C . MET A 1 437 ? 2.227 10.827 -0.743 1.00 85.00 437 MET A C 1
ATOM 3372 O O . MET A 1 437 ? 2.047 10.732 0.473 1.00 85.00 437 MET A O 1
ATOM 3376 N N . ARG A 1 438 ? 3.067 11.741 -1.253 1.00 82.00 438 ARG A N 1
ATOM 3377 C CA . ARG A 1 438 ? 3.694 12.795 -0.432 1.00 82.00 438 ARG A CA 1
ATOM 3378 C C . ARG A 1 438 ? 2.690 13.846 0.050 1.00 82.00 438 ARG A C 1
ATOM 3380 O O . ARG A 1 438 ? 2.883 14.383 1.136 1.00 82.00 438 ARG A O 1
ATOM 3387 N N . ASP A 1 439 ? 1.664 14.135 -0.750 1.00 86.00 439 ASP A N 1
ATOM 3388 C CA . ASP A 1 439 ? 0.568 15.054 -0.421 1.00 86.00 439 ASP A CA 1
ATOM 3389 C C . ASP A 1 439 ? -0.694 14.673 -1.223 1.00 86.00 439 ASP A C 1
ATOM 3391 O O . ASP A 1 439 ? -1.031 15.317 -2.221 1.00 86.00 439 ASP A O 1
ATOM 3395 N N . PRO A 1 440 ? -1.387 13.590 -0.833 1.00 83.62 440 PRO A N 1
ATOM 3396 C CA . PRO A 1 440 ? -2.475 13.030 -1.633 1.00 83.62 440 PRO A CA 1
ATOM 3397 C C . PRO A 1 440 ? -3.693 13.957 -1.719 1.00 83.62 440 PRO A C 1
ATOM 3399 O O . PRO A 1 440 ? -4.477 13.845 -2.659 1.00 83.62 440 PRO A O 1
ATOM 3402 N N . GLU A 1 441 ? -3.858 14.892 -0.776 1.00 83.25 441 GLU A N 1
ATOM 3403 C CA . GLU A 1 441 ? -4.962 15.856 -0.821 1.00 83.25 441 GLU A CA 1
ATOM 3404 C C . GLU A 1 441 ? -4.795 16.816 -1.994 1.00 83.25 441 GLU A C 1
ATOM 3406 O O . GLU A 1 441 ? -5.747 17.040 -2.733 1.00 83.25 441 GLU A O 1
ATOM 3411 N N . VAL A 1 442 ? -3.581 17.318 -2.218 1.00 85.12 442 VAL A N 1
ATOM 3412 C CA . VAL A 1 442 ? -3.285 18.229 -3.330 1.00 85.12 442 VAL A CA 1
ATOM 3413 C C . VAL A 1 442 ? -3.025 17.471 -4.635 1.00 85.12 442 VAL A C 1
ATOM 3415 O O . VAL A 1 442 ? -3.422 17.928 -5.706 1.00 85.12 442 VAL A O 1
ATOM 3418 N N . ARG A 1 443 ? -2.361 16.314 -4.568 1.00 87.50 443 ARG A N 1
ATOM 3419 C CA . ARG A 1 443 ? -1.763 15.652 -5.741 1.00 87.50 443 ARG A CA 1
ATOM 3420 C C . ARG A 1 443 ? -2.611 14.544 -6.362 1.00 87.50 443 ARG A C 1
ATOM 3422 O O . ARG A 1 443 ? -2.305 14.108 -7.468 1.00 87.50 443 ARG A O 1
ATOM 3429 N N . ALA A 1 444 ? -3.647 14.081 -5.667 1.00 85.00 444 ALA A N 1
ATOM 3430 C CA . ALA A 1 444 ? -4.543 13.036 -6.166 1.00 85.00 444 ALA A CA 1
ATOM 3431 C C . ALA A 1 444 ? -6.023 13.410 -6.006 1.00 85.00 444 ALA A C 1
ATOM 3433 O O . ALA A 1 444 ? -6.786 13.292 -6.958 1.00 85.00 444 ALA A O 1
ATOM 3434 N N . ALA A 1 445 ? -6.429 13.907 -4.832 1.00 81.44 445 ALA A N 1
ATOM 3435 C CA . ALA A 1 445 ? -7.842 14.142 -4.525 1.00 81.44 445 ALA A CA 1
ATOM 3436 C C . ALA A 1 445 ? -8.377 15.509 -4.992 1.00 81.44 445 ALA A C 1
ATOM 3438 O O . ALA A 1 445 ? -9.577 15.659 -5.230 1.00 81.44 445 ALA A O 1
ATOM 3439 N N . ASN A 1 446 ? -7.523 16.532 -5.090 1.00 83.62 446 ASN A N 1
ATOM 3440 C CA . ASN A 1 446 ? -7.968 17.875 -5.444 1.00 83.62 446 ASN A CA 1
ATOM 3441 C C . ASN A 1 446 ? -8.158 18.030 -6.959 1.00 83.62 446 ASN A C 1
ATOM 3443 O O . ASN A 1 446 ? -7.207 18.099 -7.736 1.00 83.62 446 ASN A O 1
ATOM 3447 N N . VAL A 1 447 ? -9.419 18.188 -7.349 1.00 81.31 447 VAL A N 1
ATOM 3448 C CA . VAL A 1 447 ? -9.882 18.353 -8.730 1.00 81.31 447 VAL A CA 1
ATOM 3449 C C . VAL A 1 447 ? -9.247 19.507 -9.509 1.00 81.31 447 VAL A C 1
ATOM 3451 O O . VAL A 1 447 ? -9.244 19.449 -10.736 1.00 81.31 447 VAL A O 1
ATOM 3454 N N . SER A 1 448 ? -8.717 20.543 -8.848 1.00 82.94 448 SER A N 1
ATOM 3455 C CA . SER A 1 448 ? -8.074 21.676 -9.532 1.00 82.94 448 SER A CA 1
ATOM 3456 C C . SER A 1 448 ? -6.560 21.540 -9.693 1.00 82.94 448 SER A C 1
ATOM 3458 O O . SER A 1 448 ? -5.972 22.295 -10.463 1.00 82.94 448 SER A O 1
ATOM 3460 N N . THR A 1 449 ? -5.923 20.612 -8.976 1.00 87.19 449 THR A N 1
ATOM 3461 C CA . THR A 1 449 ? -4.454 20.485 -8.939 1.00 87.19 449 THR A CA 1
ATOM 3462 C C . THR A 1 449 ? -3.945 19.099 -9.317 1.00 87.19 449 THR A C 1
ATOM 3464 O O . THR A 1 449 ? -2.762 18.960 -9.616 1.00 87.19 449 THR A O 1
ATOM 3467 N N . ALA A 1 450 ? -4.811 18.084 -9.329 1.00 84.81 450 ALA A N 1
ATOM 3468 C CA . ALA A 1 450 ? -4.446 16.706 -9.648 1.00 84.81 450 ALA A CA 1
ATOM 3469 C C . ALA A 1 450 ? -4.158 16.479 -11.144 1.00 84.81 450 ALA A C 1
ATOM 3471 O O . ALA A 1 450 ? -3.402 15.577 -11.490 1.00 84.81 450 ALA A O 1
ATOM 3472 N N . VAL A 1 451 ? -4.725 17.309 -12.026 1.00 91.81 451 VAL A N 1
ATOM 3473 C CA . VAL A 1 451 ? -4.561 17.234 -13.486 1.00 91.81 451 VAL A CA 1
ATOM 3474 C C . VAL A 1 451 ? -4.201 18.619 -14.017 1.00 91.81 451 VAL A C 1
ATOM 3476 O O . VAL A 1 451 ? -4.809 19.611 -13.618 1.00 91.81 451 VAL A O 1
ATOM 3479 N N . ASN A 1 452 ? -3.212 18.702 -14.911 1.00 91.44 452 ASN A N 1
ATOM 3480 C CA . ASN A 1 452 ? -2.835 19.952 -15.568 1.00 91.44 452 ASN A CA 1
ATOM 3481 C C . ASN A 1 452 ? -2.206 19.686 -16.944 1.00 91.44 452 ASN A C 1
ATOM 3483 O O . ASN A 1 452 ? -1.434 18.744 -17.115 1.00 91.44 452 ASN A O 1
ATOM 3487 N N . GLY A 1 453 ? -2.490 20.565 -17.899 1.00 90.06 453 GLY A N 1
ATOM 3488 C CA . GLY A 1 453 ? -1.942 20.553 -19.250 1.00 90.06 453 GLY A CA 1
ATOM 3489 C C . GLY A 1 453 ? -2.979 20.283 -20.338 1.00 90.06 453 GLY A C 1
ATOM 3490 O O . GLY A 1 453 ? -4.110 19.915 -20.025 1.00 90.06 453 GLY A O 1
ATOM 3491 N N . PRO A 1 454 ? -2.616 20.507 -21.610 1.00 90.44 454 PRO A N 1
ATOM 3492 C CA . PRO A 1 454 ? -3.522 20.358 -22.742 1.00 90.44 454 PRO A CA 1
ATOM 3493 C C . PRO A 1 454 ? -3.898 18.888 -22.966 1.00 90.44 454 PRO A C 1
ATOM 3495 O O . PRO A 1 454 ? -3.091 17.991 -22.725 1.00 90.44 454 PRO A O 1
ATOM 3498 N N . ILE A 1 455 ? -5.107 18.634 -23.474 1.00 88.81 455 ILE A N 1
ATOM 3499 C CA . ILE A 1 455 ? -5.532 17.268 -23.842 1.00 88.81 455 ILE A CA 1
ATOM 3500 C C . ILE A 1 455 ? -4.913 16.776 -25.157 1.00 88.81 455 ILE A C 1
ATOM 3502 O O . ILE A 1 455 ? -5.011 15.594 -25.483 1.00 88.81 455 ILE A O 1
ATOM 3506 N N . THR A 1 456 ? -4.288 17.668 -25.926 1.00 87.50 456 THR A N 1
ATOM 3507 C CA . THR A 1 456 ? -3.550 17.329 -27.141 1.00 87.50 456 THR A CA 1
ATOM 3508 C C . THR A 1 456 ? -2.056 17.535 -26.929 1.00 87.50 456 THR A C 1
ATOM 3510 O O . THR A 1 456 ? -1.609 18.379 -26.150 1.00 87.50 456 THR A O 1
ATOM 3513 N N . MET A 1 457 ? -1.256 16.725 -27.621 1.00 83.56 457 MET A N 1
ATOM 3514 C CA . MET A 1 457 ? 0.195 16.721 -27.467 1.00 83.56 457 MET A CA 1
ATOM 3515 C C . MET A 1 457 ? 0.783 18.112 -27.767 1.00 83.56 457 MET A C 1
ATOM 3517 O O . MET A 1 457 ? 0.687 18.602 -28.893 1.00 83.56 457 MET A O 1
ATOM 3521 N N . TYR A 1 458 ? 1.375 18.729 -26.739 1.00 79.62 458 TYR A N 1
ATOM 3522 C CA . TYR A 1 458 ? 1.933 20.093 -26.739 1.00 79.62 458 TYR A CA 1
ATOM 3523 C C . TYR A 1 458 ? 0.967 21.187 -27.199 1.00 79.62 458 TYR A C 1
ATOM 3525 O O . TYR A 1 458 ? 1.410 22.226 -27.683 1.00 79.62 458 TYR A O 1
ATOM 3533 N N . ASP A 1 459 ? -0.336 20.939 -27.060 1.00 86.38 459 ASP A N 1
ATOM 3534 C CA . ASP A 1 459 ? -1.392 21.822 -27.553 1.00 86.38 459 ASP A CA 1
ATOM 3535 C C . ASP A 1 459 ? -1.276 22.120 -29.063 1.00 86.38 459 ASP A C 1
ATOM 3537 O O . ASP A 1 459 ? -1.656 23.185 -29.539 1.00 86.38 459 ASP A O 1
ATOM 3541 N N . LEU A 1 460 ? -0.701 21.192 -29.843 1.00 83.38 460 LEU A N 1
ATOM 3542 C CA . LEU A 1 460 ? -0.461 21.384 -31.283 1.00 83.38 460 LEU A CA 1
ATOM 3543 C C . LEU A 1 460 ? -1.702 21.142 -32.146 1.00 83.38 460 LEU A C 1
ATOM 3545 O O . LEU A 1 460 ? -1.692 21.467 -33.333 1.00 83.38 460 LEU A O 1
ATOM 3549 N N . TYR A 1 461 ? -2.741 20.535 -31.576 1.00 84.31 461 TYR A N 1
ATOM 3550 C CA . TYR A 1 461 ? -3.933 20.110 -32.300 1.00 84.31 461 TYR A CA 1
ATOM 3551 C C . TYR A 1 461 ? -5.197 20.522 -31.552 1.00 84.31 461 TYR A C 1
ATOM 3553 O O . TYR A 1 461 ? -5.223 20.529 -30.323 1.00 84.31 461 TYR A O 1
ATOM 3561 N N . GLU A 1 462 ? -6.259 20.803 -32.301 1.00 86.81 462 GLU A N 1
ATOM 3562 C CA . GLU A 1 462 ? -7.583 21.043 -31.732 1.00 86.81 462 GLU A CA 1
ATOM 3563 C C . GLU A 1 462 ? -8.162 19.755 -31.104 1.00 86.81 462 GLU A C 1
ATOM 3565 O O . GLU A 1 462 ? -7.940 18.660 -31.635 1.00 86.81 462 GLU A O 1
ATOM 3570 N N . PRO A 1 463 ? -8.962 19.859 -30.027 1.00 88.75 463 PRO A N 1
ATOM 3571 C CA . PRO A 1 463 ? -9.353 21.101 -29.363 1.00 88.75 463 PRO A CA 1
ATOM 3572 C C . PRO A 1 463 ? -8.281 21.632 -28.394 1.00 88.75 463 PRO A C 1
ATOM 3574 O O . PRO A 1 463 ? -7.768 20.884 -27.559 1.00 88.75 463 PRO A O 1
ATOM 3577 N N . HIS A 1 464 ? -8.025 22.942 -28.443 1.00 89.44 464 HIS A N 1
ATOM 3578 C CA . HIS A 1 464 ? -7.143 23.636 -27.494 1.00 89.44 464 HIS A CA 1
ATOM 3579 C C . HIS A 1 464 ? -7.824 23.822 -26.131 1.00 89.44 464 HIS A C 1
ATOM 3581 O O . HIS A 1 464 ? -8.421 24.862 -25.834 1.00 89.44 464 HIS A O 1
ATOM 3587 N N . LYS A 1 465 ? -7.786 22.779 -25.296 1.00 92.25 465 LYS A N 1
ATOM 3588 C CA . LYS A 1 465 ? -8.287 22.828 -23.916 1.00 92.25 465 LYS A CA 1
ATOM 3589 C C . LYS A 1 465 ? -7.378 22.072 -22.955 1.00 92.25 465 LYS A C 1
ATOM 3591 O O . LYS A 1 465 ? -6.773 21.062 -23.314 1.00 92.25 465 LYS A O 1
ATOM 3596 N N . ASN A 1 466 ? -7.363 22.525 -21.705 1.00 90.75 466 ASN A N 1
ATOM 3597 C CA . ASN A 1 466 ? -6.717 21.792 -20.623 1.00 90.75 466 ASN A CA 1
ATOM 3598 C C . ASN A 1 466 ? -7.547 20.578 -20.200 1.00 90.75 466 ASN A C 1
ATOM 3600 O O . ASN A 1 466 ? -8.780 20.615 -20.217 1.00 90.75 466 ASN A O 1
ATOM 3604 N N . ALA A 1 467 ? -6.840 19.528 -19.800 1.00 91.44 467 ALA A N 1
ATOM 3605 C CA . ALA A 1 467 ? -7.398 18.329 -19.216 1.00 91.44 467 ALA A CA 1
ATOM 3606 C C . ALA A 1 467 ? -8.034 18.636 -17.860 1.00 91.44 467 ALA A C 1
ATOM 3608 O O . ALA A 1 467 ? -7.552 19.453 -17.072 1.00 91.44 467 ALA A O 1
ATOM 3609 N N . THR A 1 468 ? -9.123 17.939 -17.589 1.00 91.94 468 THR A N 1
ATOM 3610 C CA . THR A 1 468 ? -9.882 17.972 -16.349 1.00 91.94 468 THR A CA 1
ATOM 3611 C C . THR A 1 468 ? -10.114 16.544 -15.879 1.00 91.94 468 THR A C 1
ATOM 3613 O O . THR A 1 468 ? -10.098 15.599 -16.665 1.00 91.94 468 THR A O 1
ATOM 3616 N N . ILE A 1 469 ? -10.417 16.375 -14.595 1.00 90.50 469 ILE A N 1
ATOM 3617 C CA . ILE A 1 469 ? -10.791 15.067 -14.040 1.00 90.50 469 ILE A CA 1
ATOM 3618 C C . ILE A 1 469 ? -12.060 14.459 -14.674 1.00 90.50 469 ILE A C 1
ATOM 3620 O O . ILE A 1 469 ? -12.344 13.285 -14.461 1.00 90.50 469 ILE A O 1
ATOM 3624 N N . PHE A 1 470 ? -12.822 15.236 -15.448 1.00 92.12 470 PHE A N 1
ATOM 3625 C CA . PHE A 1 470 ? -14.030 14.780 -16.137 1.00 92.12 470 PHE A CA 1
ATOM 3626 C C . PHE A 1 470 ? -13.764 14.291 -17.564 1.00 92.12 470 PHE A C 1
ATOM 3628 O O . PHE A 1 470 ? -14.676 13.764 -18.198 1.00 92.12 470 PHE A O 1
ATOM 3635 N N . ASP A 1 471 ? -12.551 14.478 -18.093 1.00 92.44 471 ASP A N 1
ATOM 3636 C CA . ASP A 1 471 ? -12.223 14.017 -19.437 1.00 92.44 471 ASP A CA 1
ATOM 3637 C C . ASP A 1 471 ? -12.174 12.489 -19.484 1.00 92.44 471 ASP A C 1
ATOM 3639 O O . ASP A 1 471 ? -11.485 11.841 -18.693 1.00 92.44 471 ASP A O 1
ATOM 3643 N N . LEU A 1 472 ? -12.928 11.918 -20.421 1.00 92.06 472 LEU A N 1
ATOM 3644 C CA . LEU A 1 472 ? -13.080 10.476 -20.569 1.00 92.06 472 LEU A CA 1
ATOM 3645 C C . LEU A 1 472 ? -11.859 9.865 -21.258 1.00 92.06 472 LEU A C 1
ATOM 3647 O O . LEU A 1 472 ? -11.365 10.383 -22.259 1.00 92.06 472 LEU A O 1
ATOM 3651 N N . GLN A 1 473 ? -11.405 8.738 -20.722 1.00 89.75 473 GLN A N 1
ATOM 3652 C CA . GLN A 1 473 ? -10.335 7.908 -21.256 1.00 89.75 473 GLN A CA 1
ATOM 3653 C C . GLN A 1 473 ? -10.910 6.578 -21.744 1.00 89.75 473 GLN A C 1
ATOM 3655 O O . GLN A 1 473 ? -11.857 6.052 -21.160 1.00 89.75 473 GLN A O 1
ATOM 3660 N N . ASN A 1 474 ? -10.329 6.027 -22.810 1.00 88.38 474 ASN A N 1
ATOM 3661 C CA . ASN A 1 474 ? -10.724 4.743 -23.383 1.00 88.38 474 ASN A CA 1
ATOM 3662 C C . ASN A 1 474 ? -9.512 4.066 -24.045 1.00 88.38 474 ASN A C 1
ATOM 3664 O O . ASN A 1 474 ? -8.726 4.721 -24.729 1.00 88.38 474 ASN A O 1
ATOM 3668 N N . LEU A 1 475 ? -9.390 2.746 -23.885 1.00 88.31 475 LEU A N 1
ATOM 3669 C CA . LEU A 1 475 ? -8.362 1.919 -24.537 1.00 88.31 475 LEU A CA 1
ATOM 3670 C C . LEU A 1 475 ? -8.882 1.202 -25.799 1.00 88.31 475 LEU A C 1
ATOM 3672 O O . LEU A 1 475 ? -8.219 0.326 -26.362 1.00 88.31 475 LEU A O 1
ATOM 3676 N N . GLY A 1 476 ? -10.076 1.572 -26.262 1.00 88.44 476 GLY A N 1
ATOM 3677 C CA . GLY A 1 476 ? -10.698 1.053 -27.471 1.00 88.44 476 GLY A CA 1
ATOM 3678 C C . GLY A 1 476 ? -10.980 -0.442 -27.361 1.00 88.44 476 GLY A C 1
ATOM 3679 O O . GLY A 1 476 ? -11.739 -0.890 -26.511 1.00 88.44 476 GLY A O 1
ATOM 3680 N N . TRP A 1 477 ? -10.368 -1.222 -28.249 1.00 86.81 477 TRP A N 1
ATOM 3681 C CA . TRP A 1 477 ? -10.547 -2.676 -28.299 1.00 86.81 477 TRP A CA 1
ATOM 3682 C C . TRP A 1 477 ? -9.605 -3.446 -27.368 1.00 86.81 477 TRP A C 1
ATOM 3684 O O . TRP A 1 477 ? -9.720 -4.664 -27.267 1.00 86.81 477 TRP A O 1
ATOM 3694 N N . VAL A 1 478 ? -8.656 -2.765 -26.717 1.00 83.19 478 VAL A N 1
ATOM 3695 C CA . VAL A 1 478 ? -7.673 -3.410 -25.829 1.00 83.19 478 VAL A CA 1
ATOM 3696 C C . VAL A 1 478 ? -8.298 -3.778 -24.479 1.00 83.19 478 VAL A C 1
ATOM 3698 O O . VAL A 1 478 ? -7.964 -4.816 -23.917 1.00 83.19 478 VAL A O 1
ATOM 3701 N N . ALA A 1 479 ? -9.229 -2.964 -23.988 1.00 73.00 479 ALA A N 1
ATOM 3702 C CA . ALA A 1 479 ? -10.047 -3.236 -22.811 1.00 73.00 479 ALA A CA 1
ATOM 3703 C C . ALA A 1 479 ? -11.482 -2.818 -23.156 1.00 73.00 479 ALA A C 1
ATOM 3705 O O . ALA A 1 479 ? -11.673 -1.659 -23.507 1.00 73.00 479 ALA A O 1
ATOM 3706 N N . GLU A 1 480 ? -12.429 -3.769 -23.146 1.00 64.62 480 GLU A N 1
ATOM 3707 C CA . GLU A 1 480 ? -13.821 -3.656 -23.634 1.00 64.62 480 GLU A CA 1
ATOM 3708 C C . GLU A 1 480 ? -14.431 -2.249 -23.499 1.00 64.62 480 GLU A C 1
ATOM 3710 O O . GLU A 1 480 ? -15.032 -1.965 -22.476 1.00 64.62 480 GLU A O 1
ATOM 3715 N N . ALA A 1 481 ? -14.272 -1.390 -24.520 1.00 58.53 481 ALA A N 1
ATOM 3716 C CA . ALA A 1 481 ? -14.915 -0.083 -24.744 1.00 58.53 481 ALA A CA 1
ATOM 3717 C C . ALA A 1 481 ? -15.503 0.641 -23.509 1.00 58.53 481 ALA A C 1
ATOM 3719 O O . ALA A 1 481 ? -16.624 1.153 -23.559 1.00 58.53 481 ALA A O 1
ATOM 3720 N N . GLN A 1 482 ? -14.760 0.684 -22.405 1.00 75.06 482 GLN A N 1
ATOM 3721 C CA . GLN A 1 482 ? -15.196 1.314 -21.173 1.00 75.06 482 GLN A CA 1
ATOM 3722 C C . GLN A 1 482 ? -14.628 2.724 -21.171 1.00 75.06 482 GLN A C 1
ATOM 3724 O O . GLN A 1 482 ? -13.413 2.920 -21.150 1.00 75.06 482 GLN A O 1
ATOM 3729 N N . GLU A 1 483 ? -15.519 3.707 -21.223 1.00 88.06 483 GLU A N 1
ATOM 3730 C CA . GLU A 1 483 ? -15.145 5.092 -20.984 1.00 88.06 483 GLU A CA 1
ATOM 3731 C C . GLU A 1 483 ? -15.063 5.319 -19.477 1.00 88.06 483 GLU A C 1
ATOM 3733 O O . GLU A 1 483 ? -16.017 5.052 -18.745 1.00 88.06 483 GLU A O 1
ATOM 3738 N N . VAL A 1 484 ? -13.909 5.795 -19.017 1.00 89.19 484 VAL A N 1
ATOM 3739 C CA . VAL A 1 484 ? -13.642 6.058 -17.599 1.00 89.19 484 VAL A CA 1
ATOM 3740 C C . VAL A 1 484 ? -13.206 7.505 -17.457 1.00 89.19 484 VAL A C 1
ATOM 3742 O O . VAL A 1 484 ? -12.350 7.973 -18.209 1.00 89.19 484 VAL A O 1
ATOM 3745 N N . ALA A 1 485 ? -13.792 8.237 -16.513 1.00 90.62 485 ALA A N 1
ATOM 3746 C CA . ALA A 1 485 ? -13.358 9.600 -16.239 1.00 90.62 485 ALA A CA 1
ATOM 3747 C C . ALA A 1 485 ? -11.929 9.595 -15.681 1.00 90.62 485 ALA A C 1
ATOM 3749 O O . ALA A 1 485 ? -11.605 8.782 -14.816 1.00 90.62 485 ALA A O 1
ATOM 3750 N N . LEU A 1 486 ? -11.082 10.530 -16.123 1.00 90.19 486 LEU A N 1
ATOM 3751 C CA . LEU A 1 486 ? -9.694 10.634 -15.660 1.00 90.19 486 LEU A CA 1
ATOM 3752 C C . LEU A 1 486 ? -9.590 10.688 -14.125 1.00 90.19 486 LEU A C 1
ATOM 3754 O O . LEU A 1 486 ? -8.688 10.089 -13.551 1.00 90.19 486 LEU A O 1
ATOM 3758 N N . GLY A 1 487 ? -10.547 11.338 -13.455 1.00 88.56 487 GLY A N 1
ATOM 3759 C CA . GLY A 1 487 ? -10.648 11.396 -11.995 1.00 88.56 487 GLY A CA 1
ATOM 3760 C C . GLY A 1 487 ? -10.747 10.030 -11.308 1.00 88.56 487 GLY A C 1
ATOM 3761 O O . GLY A 1 487 ? -10.203 9.862 -10.222 1.00 88.56 487 GLY A O 1
ATOM 3762 N N . GLU A 1 488 ? -11.383 9.044 -11.945 1.00 86.69 488 GLU A N 1
ATOM 3763 C CA . GLU A 1 488 ? -11.503 7.674 -11.420 1.00 86.69 488 GLU A CA 1
ATOM 3764 C C . GLU A 1 488 ? -10.196 6.875 -11.543 1.00 86.69 488 GLU A C 1
ATOM 3766 O O . GLU A 1 488 ? -10.068 5.813 -10.939 1.00 86.69 488 GLU A O 1
ATOM 3771 N N . LEU A 1 489 ? -9.224 7.392 -12.301 1.00 88.19 489 LEU A N 1
ATOM 3772 C CA . LEU A 1 489 ? -7.909 6.786 -12.517 1.00 88.19 489 LEU A CA 1
ATOM 3773 C C . LEU A 1 489 ? -6.818 7.408 -11.629 1.00 88.19 489 LEU A C 1
ATOM 3775 O O . LEU A 1 489 ? -5.666 6.990 -11.690 1.00 88.19 489 LEU A O 1
ATOM 3779 N N . MET A 1 490 ? -7.155 8.415 -10.815 1.00 89.75 490 MET A N 1
ATOM 3780 C CA . MET A 1 490 ? -6.176 9.201 -10.049 1.00 89.75 490 MET A CA 1
ATOM 3781 C C . MET A 1 490 ? -5.646 8.502 -8.794 1.00 89.75 490 MET A C 1
ATOM 3783 O O . MET A 1 490 ? -4.698 9.003 -8.183 1.00 89.75 490 MET A O 1
ATOM 3787 N N . SER A 1 491 ? -6.258 7.389 -8.386 1.00 85.62 491 SER A N 1
ATOM 3788 C CA . SER A 1 491 ? -5.862 6.627 -7.205 1.00 85.62 491 SER A CA 1
ATOM 3789 C C . SER A 1 491 ? -5.772 5.142 -7.515 1.00 85.62 491 SER A C 1
ATOM 3791 O O . SER A 1 491 ? -6.689 4.558 -8.085 1.00 85.62 491 SER A O 1
ATOM 3793 N N . THR A 1 492 ? -4.691 4.511 -7.064 1.00 80.56 492 THR A N 1
ATOM 3794 C CA . THR A 1 492 ? -4.452 3.075 -7.252 1.00 80.56 492 THR A CA 1
ATOM 3795 C C . THR A 1 492 ? -5.319 2.200 -6.341 1.00 80.56 492 THR A C 1
ATOM 3797 O O . THR A 1 492 ? -5.331 0.981 -6.493 1.00 80.56 492 THR A O 1
ATOM 3800 N N . THR A 1 493 ? -6.046 2.793 -5.391 1.00 80.44 493 THR A N 1
ATOM 3801 C CA . THR A 1 493 ? -6.909 2.091 -4.424 1.00 80.44 493 THR A CA 1
ATOM 3802 C C . THR A 1 493 ? -8.371 2.546 -4.475 1.00 80.44 493 THR A C 1
ATOM 3804 O O . THR A 1 493 ? -9.152 2.228 -3.574 1.00 80.44 493 THR A O 1
ATOM 3807 N N . GLU A 1 494 ? -8.753 3.293 -5.514 1.00 74.69 494 GLU A N 1
ATOM 3808 C CA . GLU A 1 494 ? -10.128 3.741 -5.749 1.00 74.69 494 GLU A CA 1
ATOM 3809 C C . GLU A 1 494 ? -10.568 3.439 -7.191 1.00 74.69 494 GLU A C 1
ATOM 3811 O O . GLU A 1 494 ? -9.771 3.045 -8.043 1.00 74.69 494 GLU A O 1
ATOM 3816 N N . GLY A 1 495 ? -11.864 3.613 -7.470 1.00 76.81 495 GLY A N 1
ATOM 3817 C CA . GLY A 1 495 ? -12.421 3.381 -8.802 1.00 76.81 495 GLY A CA 1
ATOM 3818 C C . GLY A 1 495 ? -12.235 1.933 -9.256 1.00 76.81 495 GLY A C 1
ATOM 3819 O O . GLY A 1 495 ? -12.726 1.001 -8.618 1.00 76.81 495 GLY A O 1
ATOM 3820 N N . MET A 1 496 ? -11.534 1.757 -10.375 1.00 74.81 496 MET A N 1
ATOM 3821 C CA . MET A 1 496 ? -11.240 0.446 -10.961 1.00 74.81 496 MET A CA 1
ATOM 3822 C C . MET A 1 496 ? -9.965 -0.203 -10.413 1.00 74.81 496 MET A C 1
ATOM 3824 O O . MET A 1 496 ? -9.663 -1.346 -10.762 1.00 74.81 496 MET A O 1
ATOM 3828 N N . PHE A 1 497 ? -9.202 0.512 -9.588 1.00 77.75 497 PHE A N 1
ATOM 3829 C CA . PHE A 1 497 ? -7.890 0.078 -9.135 1.00 77.75 497 PHE A CA 1
ATOM 3830 C C . PHE A 1 497 ? -7.904 -0.335 -7.664 1.00 77.75 497 PHE A C 1
ATOM 3832 O O . PHE A 1 497 ? -8.575 0.255 -6.819 1.00 77.75 497 PHE A O 1
ATOM 3839 N N . CYS A 1 498 ? -7.153 -1.393 -7.362 1.00 77.44 498 CYS A N 1
ATOM 3840 C CA . CYS A 1 498 ? -6.943 -1.884 -6.005 1.00 77.44 498 CYS A CA 1
ATOM 3841 C C . CYS A 1 498 ? -5.542 -2.503 -5.886 1.00 77.44 498 CYS A C 1
ATOM 3843 O O . CYS A 1 498 ? -5.384 -3.718 -5.790 1.00 77.44 498 CYS A O 1
ATOM 3845 N N . TYR A 1 499 ? -4.512 -1.662 -5.982 1.00 69.19 499 TYR A N 1
ATOM 3846 C CA . TYR A 1 499 ? -3.108 -2.051 -5.867 1.00 69.19 499 TYR A CA 1
ATOM 3847 C C . TYR A 1 499 ? -2.256 -0.955 -5.207 1.00 69.19 499 TYR A C 1
ATOM 3849 O O . TYR A 1 499 ? -2.636 0.216 -5.136 1.00 69.19 499 TYR A O 1
ATOM 3857 N N . ILE A 1 500 ? -1.073 -1.342 -4.731 1.00 75.62 500 ILE A N 1
ATOM 3858 C CA . ILE A 1 500 ? -0.022 -0.443 -4.240 1.00 75.62 500 ILE A CA 1
ATOM 3859 C C . ILE A 1 500 ? 1.334 -0.899 -4.784 1.00 75.62 500 ILE A C 1
ATOM 3861 O O . ILE A 1 500 ? 1.468 -2.029 -5.254 1.00 75.62 500 ILE A O 1
ATOM 3865 N N . TYR A 1 501 ? 2.341 -0.031 -4.697 1.00 59.88 501 TYR A N 1
ATOM 3866 C CA . TYR A 1 501 ? 3.718 -0.383 -5.028 1.00 59.88 501 TYR A CA 1
ATOM 3867 C C . TYR A 1 501 ? 4.575 -0.564 -3.779 1.00 59.88 501 TYR A C 1
ATOM 3869 O O . TYR A 1 501 ? 4.548 0.268 -2.871 1.00 59.88 501 TYR A O 1
ATOM 3877 N N . GLU A 1 502 ? 5.380 -1.625 -3.784 1.00 48.72 502 GLU A N 1
ATOM 3878 C CA . GLU A 1 502 ? 6.346 -1.953 -2.728 1.00 48.72 502 GLU A CA 1
ATOM 3879 C C . GLU A 1 502 ? 7.709 -1.247 -2.883 1.00 48.72 502 GLU A C 1
ATOM 3881 O O . GLU A 1 502 ? 8.155 -0.931 -4.023 1.00 48.72 502 GLU A O 1
#